Protein AF-0000000082826571 (afdb_homodimer)

Organism: NCBI:txid227866

pLDDT: mean 91.17, std 16.96, range [20.78, 98.94]

InterPro domains:
  IPR002921 Fungal lipase-type domain [PF01764] (71-201)
  IPR029058 Alpha/Beta hydrolase fold [G3DSA:3.40.50.1820] (12-259)
  IPR029058 Alpha/Beta hydrolase fold [SSF53474] (55-217)
  IPR051218 Secreted Mono/Diacylglycerol Lipase [PTHR45856] (54-243)

Nearest PDB structures (foldseek):
  6qpr-assembly1_A  TM=7.799E-01  e=5.519E-12  Rhizomucor miehei
  6qpp-assembly1_A  TM=7.640E-01  e=7.945E-12  Rhizomucor miehei
  1lgy-assembly3_C  TM=7.540E-01  e=1.082E-10  Rhizopus niveus
  3g7n-assembly1_A  TM=7.204E-01  e=4.135E-09  Penicillium expansum
  3g7n-assembly2_B  TM=6.870E-01  e=6.722E-09  Penicillium expansum

Sequence (578 aa):
MNSSNLYYMFNREDSILLSAMIYQSYQLFEKEPLVLPKGYSLRYTIRALAGVEEPESEVFGFIAESQDHIIVTFRGTRTFKDNESDQDLYQVPYPFVRHAGKTHRGFTCIYQSTRNELIGELTKLSATKRLLVAGHSLGGALAVLAAFDIAVNTRFKHPFVYTYGSPRVADPLFASQFNHTVKNSIRIYNVHDIIPTLPDQTYPPPFTKQGLFYQHVDKKVTLSFQLNSLPVRNHEIVCYFKNLSRQNPAFSKSLCDENPGFCPDTELCVPFMGICSDKASANHSSSQEMNSSNLYYMFNREDSILLSAMIYQSYQLFEKEPLVLPKGYSLRYTIRALAGVEEPESEVFGFIAESQDHIIVTFRGTRTFKDNESDQDLYQVPYPFVRHAGKTHRGFTCIYQSTRNELIGELTKLSATKRLLVAGHSLGGALAVLAAFDIAVNTRFKHPFVYTYGSPRVADPLFASQFNHTVKNSIRIYNVHDIIPTLPDQTYPPPFTKQGLFYQHVDKKVTLSFQLNSLPVRNHEIVCYFKNLSRQNPAFSKSLCDENPGFCPDTELCVPFMGICSDKASANHSSSQE

Solvent-accessible surface area (backbone atoms only — not comparable to full-atom values): 30224 Å² total; per-residue (Å²): 135,89,73,83,77,69,71,72,61,90,53,67,67,57,53,36,53,48,36,28,51,26,50,31,22,48,31,44,53,70,73,38,85,72,46,67,52,86,70,45,44,86,73,42,76,38,52,26,36,32,29,71,90,73,55,42,83,39,62,36,21,35,32,35,36,39,93,55,38,34,40,38,34,20,29,46,72,84,46,63,40,36,49,40,16,70,43,27,66,54,69,35,72,43,87,77,44,86,91,34,34,33,25,30,36,26,54,47,32,26,44,60,54,26,39,67,63,52,53,54,57,54,69,73,49,70,61,86,36,47,43,37,34,26,11,28,31,59,6,13,37,41,27,54,56,48,48,49,38,37,32,72,74,45,79,45,50,74,42,34,34,43,24,37,36,29,38,40,41,20,18,61,59,22,24,52,49,39,46,71,60,44,66,36,36,40,36,34,34,35,56,34,23,60,49,50,60,28,63,56,51,66,42,60,62,76,46,36,92,83,34,48,56,37,29,63,63,63,51,78,44,81,45,82,55,83,23,76,30,41,66,47,51,27,57,33,57,46,37,53,31,49,57,49,26,68,76,41,50,67,60,44,48,50,56,36,69,74,18,79,77,32,52,72,79,48,79,71,64,48,63,51,78,81,61,68,72,73,79,82,76,71,78,74,74,75,74,76,116,135,90,71,82,76,71,69,73,64,90,52,66,67,58,54,37,53,48,35,28,51,27,50,30,23,48,32,43,52,71,72,39,85,73,48,66,52,86,70,46,44,85,74,43,77,37,51,26,38,32,29,71,91,74,55,42,82,40,62,37,19,34,32,34,36,39,94,55,36,35,40,38,35,19,30,45,72,84,47,62,40,37,48,39,16,71,44,26,66,54,70,35,72,43,87,76,45,86,92,34,36,32,26,29,36,24,54,48,31,26,44,61,54,26,40,67,63,52,52,54,57,54,69,73,48,70,60,86,37,48,44,37,33,26,12,29,30,60,7,12,35,40,28,55,57,47,48,49,39,37,32,71,75,46,80,46,50,74,42,34,35,41,23,37,35,29,37,40,42,21,17,62,58,21,24,52,49,38,47,70,60,44,67,39,33,40,34,33,34,35,58,35,25,61,49,50,60,28,62,58,52,64,41,58,64,75,46,36,91,84,34,49,56,36,28,64,63,62,46,79,44,82,42,84,55,82,23,77,29,40,66,46,51,26,56,33,59,48,37,52,31,50,59,49,26,69,77,40,50,67,60,44,50,51,55,36,69,74,19,79,76,30,51,70,81,50,80,72,65,48,64,52,79,80,61,65,72,74,79,84,75,73,80,73,73,77,74,77,118

Structure (mmCIF, N/CA/C/O backbone):
data_AF-0000000082826571-model_v1
#
loop_
_entity.id
_entity.type
_entity.pdbx_description
1 polymer 'Lipase family protein'
#
loop_
_atom_site.group_PDB
_atom_site.id
_atom_site.type_symbol
_atom_site.label_atom_id
_atom_site.label_alt_id
_atom_site.label_comp_id
_atom_site.label_asym_id
_atom_site.label_entity_id
_atom_site.label_seq_id
_atom_site.pdbx_PDB_ins_code
_atom_site.Cartn_x
_atom_site.Cartn_y
_atom_site.Cartn_z
_atom_site.occupancy
_atom_site.B_iso_or_equiv
_atom_site.auth_seq_id
_atom_site.auth_comp_id
_atom_site.auth_asym_id
_atom_site.auth_atom_id
_atom_site.pdbx_PDB_model_num
ATOM 1 N N . MET A 1 1 ? 2.787 30.844 43.25 1 26.23 1 MET A N 1
ATOM 2 C CA . MET A 1 1 ? 2.582 31.266 41.875 1 26.23 1 MET A CA 1
ATOM 3 C C . MET A 1 1 ? 2.439 30.047 40.969 1 26.23 1 MET A C 1
ATOM 5 O O . MET A 1 1 ? 3.439 29.484 40.5 1 26.23 1 MET A O 1
ATOM 9 N N . ASN A 1 2 ? 1.681 29 41.188 1 32.91 2 ASN A N 1
ATOM 10 C CA . ASN A 1 2 ? 1.251 27.672 40.781 1 32.91 2 ASN A CA 1
ATOM 11 C C . ASN A 1 2 ? 0.746 27.688 39.312 1 32.91 2 ASN A C 1
ATOM 13 O O . ASN A 1 2 ? -0.444 27.891 39.094 1 32.91 2 ASN A O 1
ATOM 17 N N . SER A 1 3 ? 1.356 28.562 38.344 1 31.12 3 SER A N 1
ATOM 18 C CA . SER A 1 3 ? 1.054 29.172 37.062 1 31.12 3 SER A CA 1
ATOM 19 C C . SER A 1 3 ? 0.449 28.141 36.094 1 31.12 3 SER A C 1
ATOM 21 O O . SER A 1 3 ? 0.389 26.953 36.406 1 31.12 3 SER A O 1
ATOM 23 N N . SER A 1 4 ? 0.916 28.203 34.656 1 32.31 4 SER A N 1
ATOM 24 C CA . SER A 1 4 ? 0.534 27.984 33.25 1 32.31 4 SER A CA 1
ATOM 25 C C . SER A 1 4 ? 0.545 26.5 32.906 1 32.31 4 SER A C 1
ATOM 27 O O . SER A 1 4 ? 1.462 26.016 32.219 1 32.31 4 SER A O 1
ATOM 29 N N . ASN A 1 5 ? 0.487 25.594 33.625 1 35 5 ASN A N 1
ATOM 30 C CA . ASN A 1 5 ? 0.358 24.219 33.156 1 35 5 ASN A CA 1
ATOM 31 C C . ASN A 1 5 ? -0.608 24.125 31.969 1 35 5 ASN A C 1
ATOM 33 O O . ASN A 1 5 ? -1.813 23.953 32.156 1 35 5 ASN A O 1
ATOM 37 N N . LEU A 1 6 ? -0.647 25.062 31 1 36.34 6 LEU A N 1
ATOM 38 C CA . LEU A 1 6 ? -1.372 25.109 29.734 1 36.34 6 LEU A CA 1
ATOM 39 C C . LEU A 1 6 ? -1.498 23.719 29.125 1 36.34 6 LEU A C 1
ATOM 41 O O . LEU A 1 6 ? -0.535 23.188 28.562 1 36.34 6 LEU A O 1
ATOM 45 N N . TYR A 1 7 ? -1.893 22.703 29.734 1 40.78 7 TYR A N 1
ATOM 46 C CA . TYR A 1 7 ? -2.303 21.391 29.266 1 40.78 7 TYR A CA 1
ATOM 47 C C . TYR A 1 7 ? -2.801 21.469 27.828 1 40.78 7 TYR A C 1
ATOM 49 O O . TYR A 1 7 ? -3.779 22.156 27.531 1 40.78 7 TYR A O 1
ATOM 57 N N . TYR A 1 8 ? -1.928 21.797 26.828 1 50.41 8 TYR A N 1
ATOM 58 C CA . TYR A 1 8 ? -1.992 21.875 25.359 1 50.41 8 TYR A CA 1
ATOM 59 C C . TYR A 1 8 ? -3.033 20.906 24.812 1 50.41 8 TYR A C 1
ATOM 61 O O . TYR A 1 8 ? -2.834 19.688 24.844 1 50.41 8 TYR A O 1
ATOM 69 N N . MET A 1 9 ? -4.379 21.156 25.141 1 66.19 9 MET A N 1
ATOM 70 C CA . MET A 1 9 ? -5.645 20.422 25.188 1 66.19 9 MET A CA 1
ATOM 71 C C . MET A 1 9 ? -6.195 20.219 23.781 1 66.19 9 MET A C 1
ATOM 73 O O . MET A 1 9 ? -6.098 21.109 22.938 1 66.19 9 MET A O 1
ATOM 77 N N . PHE A 1 10 ? -6.488 19.078 23.391 1 83.94 10 PHE A N 1
ATOM 78 C CA . PHE A 1 10 ? -7.32 18.719 22.25 1 83.94 10 PHE A CA 1
ATOM 79 C C . PHE A 1 10 ? -8.508 19.656 22.109 1 83.94 10 PHE A C 1
ATOM 81 O O . PHE A 1 10 ? -9.273 19.844 23.062 1 83.94 10 PHE A O 1
ATOM 88 N N . ASN A 1 11 ? -8.461 20.484 21.047 1 94.31 11 ASN A N 1
ATOM 89 C CA . ASN A 1 11 ? -9.602 21.344 20.719 1 94.31 11 ASN A CA 1
ATOM 90 C C . ASN A 1 11 ? -10.523 20.672 19.703 1 94.31 11 ASN A C 1
ATOM 92 O O . ASN A 1 11 ? -10.164 20.516 18.531 1 94.31 11 ASN A O 1
ATOM 96 N N . ARG A 1 12 ? -11.742 20.328 20.125 1 95.25 12 ARG A N 1
ATOM 97 C CA . ARG A 1 12 ? -12.688 19.578 19.312 1 95.25 12 ARG A CA 1
ATOM 98 C C . ARG A 1 12 ? -13.109 20.359 18.078 1 95.25 12 ARG A C 1
ATOM 100 O O . ARG A 1 12 ? -13.242 19.797 17 1 95.25 12 ARG A O 1
ATOM 107 N N . GLU A 1 13 ? -13.312 21.594 18.297 1 97.44 13 GLU A N 1
ATOM 108 C CA . GLU A 1 13 ? -13.75 22.422 17.188 1 97.44 13 GLU A CA 1
ATOM 109 C C . GLU A 1 13 ? -12.664 22.531 16.109 1 97.44 13 GLU A C 1
ATOM 111 O O . GLU A 1 13 ? -12.953 22.438 14.914 1 97.44 13 GLU A O 1
ATOM 116 N N . ASP A 1 14 ? -11.391 22.672 16.547 1 97.81 14 ASP A N 1
ATOM 117 C CA . ASP A 1 14 ? -10.273 22.656 15.602 1 97.81 14 ASP A CA 1
ATOM 118 C C . ASP A 1 14 ? -10.219 21.344 14.828 1 97.81 14 ASP A C 1
ATOM 120 O O . ASP A 1 14 ? -9.992 21.344 13.617 1 97.81 14 ASP A O 1
ATOM 124 N N . SER A 1 15 ? -10.453 20.266 15.562 1 98.44 15 SER A N 1
ATOM 125 C CA . SER A 1 15 ? -10.336 18.953 14.938 1 98.44 15 SER A CA 1
ATOM 126 C C . SER A 1 15 ? -11.391 18.766 13.852 1 98.44 15 SER A C 1
ATOM 128 O O . SER A 1 15 ? -11.109 18.172 12.805 1 98.44 15 SER A O 1
ATOM 130 N N . ILE A 1 16 ? -12.578 19.25 14.078 1 98.69 16 ILE A N 1
ATOM 131 C CA . ILE A 1 16 ? -13.664 19.156 13.109 1 98.69 16 ILE A CA 1
ATOM 132 C C . ILE A 1 16 ? -13.375 20.062 11.914 1 98.69 16 ILE A C 1
ATOM 134 O O . ILE A 1 16 ? -13.453 19.625 10.766 1 98.69 16 ILE A O 1
ATOM 138 N N . LEU A 1 17 ? -12.984 21.297 12.188 1 98.75 17 LEU A N 1
ATOM 139 C CA . LEU A 1 17 ? -12.672 22.25 11.141 1 98.75 17 LEU A CA 1
ATOM 140 C C . LEU A 1 17 ? -11.562 21.734 10.234 1 98.75 17 LEU A C 1
ATOM 142 O O . LEU A 1 17 ? -11.68 21.781 9.008 1 98.75 17 LEU A O 1
ATOM 146 N N . LEU A 1 18 ? -10.516 21.203 10.82 1 98.88 18 LEU A N 1
ATOM 147 C CA . LEU A 1 18 ? -9.328 20.797 10.078 1 98.88 18 LEU A CA 1
ATOM 148 C C . LEU A 1 18 ? -9.594 19.531 9.266 1 98.88 18 LEU A C 1
ATOM 150 O O . LEU A 1 18 ? -9.047 19.359 8.18 1 98.88 18 LEU A O 1
ATOM 154 N N . SER A 1 19 ? -10.477 18.625 9.766 1 98.88 19 SER A N 1
ATOM 155 C CA . SER A 1 19 ? -10.836 17.469 8.961 1 98.88 19 SER A CA 1
ATOM 156 C C . SER A 1 19 ? -11.562 17.859 7.688 1 98.88 19 SER A C 1
ATOM 158 O O . SER A 1 19 ? -11.32 17.297 6.621 1 98.88 19 SER A O 1
ATOM 160 N N . ALA A 1 20 ? -12.398 18.859 7.805 1 98.94 20 ALA A N 1
ATOM 161 C CA . ALA A 1 20 ? -13.086 19.375 6.625 1 98.94 20 ALA A CA 1
ATOM 162 C C . ALA A 1 20 ? -12.125 20.125 5.707 1 98.94 20 ALA A C 1
ATOM 164 O O . ALA A 1 20 ? -12.242 20.047 4.48 1 98.94 20 ALA A O 1
ATOM 165 N N . MET A 1 21 ? -11.18 20.875 6.301 1 98.94 21 MET A N 1
ATOM 166 C CA . MET A 1 21 ? -10.164 21.562 5.512 1 98.94 21 MET A CA 1
ATOM 167 C C . MET A 1 21 ? -9.328 20.578 4.711 1 98.94 21 MET A C 1
ATOM 169 O O . MET A 1 21 ? -9.023 20.812 3.541 1 98.94 21 MET A O 1
ATOM 173 N N . ILE A 1 22 ? -8.984 19.438 5.312 1 98.94 22 ILE A N 1
ATOM 174 C CA . ILE A 1 22 ? -8.219 18.391 4.637 1 98.94 22 ILE A CA 1
ATOM 175 C C . ILE A 1 22 ? -9.055 17.797 3.504 1 98.94 22 ILE A C 1
ATOM 177 O O . ILE A 1 22 ? -8.531 17.531 2.418 1 98.94 22 ILE A O 1
ATOM 181 N N . TYR A 1 23 ? -10.344 17.609 3.771 1 98.81 23 TYR A N 1
ATOM 182 C CA . TYR A 1 23 ? -11.234 17.141 2.707 1 98.81 23 TYR A CA 1
ATOM 183 C C . TYR A 1 23 ? -11.148 18.062 1.493 1 98.81 23 TYR A C 1
ATOM 185 O O . TYR A 1 23 ? -11.086 17.594 0.354 1 98.81 23 TYR A O 1
ATOM 193 N N . GLN A 1 24 ? -11.094 19.328 1.727 1 98.88 24 GLN A N 1
ATOM 194 C CA . GLN A 1 24 ? -11.008 20.281 0.636 1 98.88 24 GLN A CA 1
ATOM 195 C C . GLN A 1 24 ? -9.672 20.172 -0.088 1 98.88 24 GLN A C 1
ATOM 197 O O . GLN A 1 24 ? -9.578 20.469 -1.284 1 98.88 24 GLN A O 1
ATOM 202 N N . SER A 1 25 ? -8.609 19.75 0.581 1 98.81 25 SER A N 1
ATOM 203 C CA . SER A 1 25 ? -7.344 19.469 -0.096 1 98.81 25 SER A CA 1
ATOM 204 C C . SER A 1 25 ? -7.488 18.344 -1.102 1 98.81 25 SER A C 1
ATOM 206 O O . SER A 1 25 ? -6.883 18.375 -2.176 1 98.81 25 SER A O 1
ATOM 208 N N . TYR A 1 26 ? -8.273 17.344 -0.708 1 98.31 26 TYR A N 1
ATOM 209 C CA . TYR A 1 26 ? -8.555 16.25 -1.636 1 98.31 26 TYR A CA 1
ATOM 210 C C . TYR A 1 26 ? -9.344 16.75 -2.84 1 98.31 26 TYR A C 1
ATOM 212 O O . TYR A 1 26 ? -9.078 16.344 -3.975 1 98.31 26 TYR A O 1
ATOM 220 N N . GLN A 1 27 ? -10.305 17.641 -2.557 1 98.31 27 GLN A N 1
ATOM 221 C CA . GLN A 1 27 ? -11.086 18.219 -3.646 1 98.31 27 GLN A CA 1
ATOM 222 C C . GLN A 1 27 ? -10.188 19 -4.605 1 98.31 27 GLN A C 1
ATOM 224 O O . GLN A 1 27 ? -10.336 18.891 -5.824 1 98.31 27 GLN A O 1
ATOM 229 N N . LEU A 1 28 ? -9.32 19.734 -4.035 1 98.31 28 LEU A N 1
ATOM 230 C CA . LEU A 1 28 ? -8.391 20.531 -4.836 1 98.31 28 LEU A CA 1
ATOM 231 C C . LEU A 1 28 ? -7.535 19.625 -5.719 1 98.31 28 LEU A C 1
ATOM 233 O O . LEU A 1 28 ? -7.32 19.922 -6.895 1 98.31 28 LEU A O 1
ATOM 237 N N . PHE A 1 29 ? -7.07 18.562 -5.211 1 98 29 PHE A N 1
ATOM 238 C CA . PHE A 1 29 ? -6.289 17.594 -5.973 1 98 29 PHE A CA 1
ATOM 239 C C . PHE A 1 29 ? -7.102 17.047 -7.133 1 98 29 PHE A C 1
ATOM 241 O O . PHE A 1 29 ? -6.57 16.828 -8.227 1 98 29 PHE A O 1
ATOM 248 N N . GLU A 1 30 ? -8.312 16.781 -6.867 1 96.56 30 GLU A N 1
ATOM 249 C CA . GLU A 1 30 ? -9.211 16.188 -7.867 1 96.56 30 GLU A CA 1
ATOM 250 C C . GLU A 1 30 ? -9.719 17.25 -8.836 1 96.56 30 GLU A C 1
ATOM 252 O O . GLU A 1 30 ? -10.648 17 -9.602 1 96.56 30 GLU A O 1
ATOM 257 N N . LYS A 1 31 ? -9.234 18.453 -8.766 1 95.94 31 LYS A N 1
ATOM 258 C CA . LYS A 1 31 ? -9.586 19.594 -9.617 1 95.94 31 LYS A CA 1
ATOM 259 C C . LYS A 1 31 ? -11.047 19.984 -9.438 1 95.94 31 LYS A C 1
ATOM 261 O O . LYS A 1 31 ? -11.695 20.422 -10.391 1 95.94 31 LYS A O 1
ATOM 266 N N . GLU A 1 32 ? -11.562 19.688 -8.258 1 96.12 32 GLU A N 1
ATOM 267 C CA . GLU A 1 32 ? -12.859 20.203 -7.855 1 96.12 32 GLU A CA 1
ATOM 268 C C . GLU A 1 32 ? -12.734 21.609 -7.273 1 96.12 32 GLU A C 1
ATOM 270 O O . GLU A 1 32 ? -11.656 22.016 -6.824 1 96.12 32 GLU A O 1
ATOM 275 N N . PRO A 1 33 ? -13.844 22.375 -7.293 1 96.69 33 PRO A N 1
ATOM 276 C CA . PRO A 1 33 ? -13.781 23.719 -6.707 1 96.69 33 PRO A CA 1
ATOM 277 C C . PRO A 1 33 ? -13.438 23.688 -5.219 1 96.69 33 PRO A C 1
ATOM 279 O O . PRO A 1 33 ? -14.008 22.906 -4.461 1 96.69 33 PRO A O 1
ATOM 282 N N . LEU A 1 34 ? -12.484 24.516 -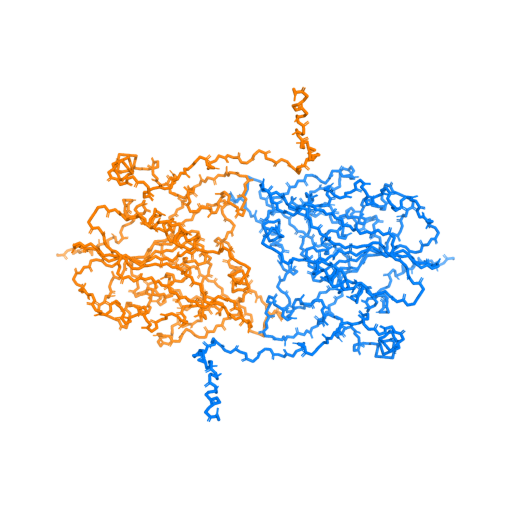4.859 1 98.31 34 LEU A N 1
ATOM 283 C CA . LEU A 1 34 ? -12.109 24.672 -3.459 1 98.31 34 LEU A CA 1
ATOM 284 C C . LEU A 1 34 ? -13.125 25.547 -2.719 1 98.31 34 LEU A C 1
ATOM 286 O O . LEU A 1 34 ? -13.414 26.656 -3.145 1 98.31 34 LEU A O 1
ATOM 290 N N . VAL A 1 35 ? -13.664 25.062 -1.606 1 98.75 35 VAL A N 1
ATOM 291 C CA . VAL A 1 35 ? -14.578 25.812 -0.758 1 98.75 35 VAL A CA 1
ATOM 292 C C . VAL A 1 35 ? -13.953 26.031 0.616 1 98.75 35 VAL A C 1
ATOM 294 O O . VAL A 1 35 ? -13.562 25.078 1.286 1 98.75 35 VAL A O 1
ATOM 297 N N . LEU A 1 36 ? -13.82 27.281 1.003 1 98.81 36 LEU A N 1
ATOM 298 C CA . LEU A 1 36 ? -13.305 27.625 2.322 1 98.81 36 LEU A CA 1
ATOM 299 C C . LEU A 1 36 ? -14.391 28.25 3.188 1 98.81 36 LEU A C 1
ATOM 301 O O . LEU A 1 36 ? -15.344 28.828 2.666 1 98.81 36 LEU A O 1
ATOM 305 N N . PRO A 1 37 ? -14.203 28.125 4.539 1 98.56 37 PRO A N 1
ATOM 306 C CA . PRO A 1 37 ? -15.188 28.781 5.398 1 98.56 37 PRO A CA 1
ATOM 307 C C . PRO A 1 37 ? -15.133 30.297 5.305 1 98.56 37 PRO A C 1
ATOM 309 O O . PRO A 1 37 ? -14.094 30.859 4.953 1 98.56 37 PRO A O 1
ATOM 312 N N . LYS A 1 38 ? -16.297 30.906 5.691 1 97.94 38 LYS A N 1
ATOM 313 C CA . LYS A 1 38 ? -16.328 32.344 5.766 1 97.94 38 LYS A CA 1
ATOM 314 C C . LYS A 1 38 ? -15.164 32.906 6.582 1 97.94 38 LYS A C 1
ATOM 316 O O . LYS A 1 38 ? -14.844 32.344 7.645 1 97.94 38 LYS A O 1
ATOM 321 N N . GLY A 1 39 ? -14.492 33.906 6.012 1 98.12 39 GLY A N 1
ATOM 322 C CA . GLY A 1 39 ? -13.383 34.531 6.711 1 98.12 39 GLY A CA 1
ATOM 323 C C . GLY A 1 39 ? -12.023 34 6.277 1 98.12 39 GLY A C 1
ATOM 324 O O . GLY A 1 39 ? -11 34.625 6.559 1 98.12 39 GLY A O 1
ATOM 325 N N . TYR A 1 40 ? -12.047 32.906 5.574 1 98.75 40 TYR A N 1
ATOM 326 C CA . TYR A 1 40 ? -10.781 32.344 5.098 1 98.75 40 TYR A CA 1
ATOM 327 C C . TYR A 1 40 ? -10.586 32.625 3.615 1 98.75 40 TYR A C 1
ATOM 329 O O . TYR A 1 40 ? -11.547 32.656 2.848 1 98.75 40 TYR A O 1
ATOM 337 N N . SER A 1 41 ? -9.312 32.781 3.211 1 98.56 41 SER A N 1
ATOM 338 C CA . SER A 1 41 ? -8.922 32.938 1.811 1 98.56 41 SER A CA 1
ATOM 339 C C . SER A 1 41 ? -7.734 32.031 1.475 1 98.56 41 SER A C 1
ATOM 341 O O . SER A 1 41 ? -6.898 31.766 2.336 1 98.56 41 SER A O 1
ATOM 343 N N . LEU A 1 42 ? -7.715 31.609 0.263 1 98.75 42 LEU A N 1
ATOM 344 C CA . LEU A 1 42 ? -6.582 30.812 -0.203 1 98.75 42 LEU A CA 1
ATOM 345 C C . LEU A 1 42 ? -5.336 31.672 -0.353 1 98.75 42 LEU A C 1
ATOM 347 O O . LEU A 1 42 ? -5.375 32.719 -1.009 1 98.75 42 LEU A O 1
ATOM 351 N N . ARG A 1 43 ? -4.266 31.203 0.243 1 98.56 43 ARG A N 1
ATOM 352 C CA . ARG A 1 43 ? -3.014 31.938 0.153 1 98.56 43 ARG A CA 1
ATOM 353 C C . ARG A 1 43 ? -2.039 31.25 -0.8 1 98.56 43 ARG A C 1
ATOM 355 O O . ARG A 1 43 ? -1.247 31.922 -1.47 1 98.56 43 ARG A O 1
ATOM 362 N N . TYR A 1 44 ? -2.115 29.922 -0.766 1 98.69 44 TYR A N 1
ATOM 363 C CA . TYR A 1 44 ? -1.104 29.188 -1.511 1 98.69 44 TYR A CA 1
ATOM 364 C C . TYR A 1 44 ? -1.542 27.75 -1.745 1 98.69 44 TYR A C 1
ATOM 366 O O . TYR A 1 44 ? -2.104 27.109 -0.851 1 98.69 44 TYR A O 1
ATOM 374 N N . THR A 1 45 ? -1.373 27.281 -3 1 98.81 45 THR A N 1
ATOM 375 C CA . THR A 1 45 ? -1.551 25.859 -3.314 1 98.81 45 THR A CA 1
ATOM 376 C C . THR A 1 45 ? -0.227 25.109 -3.199 1 98.81 45 THR A C 1
ATOM 378 O O . THR A 1 45 ? 0.762 25.5 -3.832 1 98.81 45 THR A O 1
ATOM 381 N N . ILE A 1 46 ? -0.213 24.094 -2.457 1 98.81 46 ILE A N 1
ATOM 382 C CA . ILE A 1 46 ? 1.011 23.359 -2.191 1 98.81 46 ILE A CA 1
ATOM 383 C C . ILE A 1 46 ? 1.188 22.266 -3.246 1 98.81 46 ILE A C 1
ATOM 385 O O . ILE A 1 46 ? 0.374 21.344 -3.34 1 98.81 46 ILE A O 1
ATOM 389 N N . ARG A 1 47 ? 2.232 22.391 -3.971 1 98.56 47 ARG A N 1
ATOM 390 C CA . ARG A 1 47 ? 2.621 21.359 -4.918 1 98.56 47 ARG A CA 1
ATOM 391 C C . ARG A 1 47 ? 3.912 20.672 -4.484 1 98.56 47 ARG A C 1
ATOM 393 O O . ARG A 1 47 ? 4.836 21.328 -3.994 1 98.56 47 ARG A O 1
ATOM 400 N N . ALA A 1 48 ? 3.947 19.359 -4.637 1 98.12 48 ALA A N 1
ATOM 401 C CA . ALA A 1 48 ? 5.113 18.562 -4.266 1 98.12 48 ALA A CA 1
ATOM 402 C C . ALA A 1 48 ? 5.305 17.391 -5.223 1 98.12 48 ALA A C 1
ATOM 404 O O . ALA A 1 48 ? 4.453 17.125 -6.074 1 98.12 48 ALA A O 1
ATOM 405 N N . LEU A 1 49 ? 6.461 16.734 -5.09 1 96.88 49 LEU A N 1
ATOM 406 C CA . LEU A 1 49 ? 6.781 15.594 -5.949 1 96.88 49 LEU A CA 1
ATOM 407 C C . LEU A 1 49 ? 6.48 14.281 -5.238 1 96.88 49 LEU A C 1
ATOM 409 O O . LEU A 1 49 ? 7.02 14.008 -4.16 1 96.88 49 LEU A O 1
ATOM 413 N N . ALA A 1 50 ? 5.629 13.492 -5.809 1 95.44 50 ALA A N 1
ATOM 414 C CA . ALA A 1 50 ? 5.336 12.148 -5.328 1 95.44 50 ALA A CA 1
ATOM 415 C C . ALA A 1 50 ? 6.016 11.094 -6.199 1 95.44 50 ALA A C 1
ATOM 417 O O . ALA A 1 50 ? 6.086 11.242 -7.422 1 95.44 50 ALA A O 1
ATOM 418 N N . GLY A 1 51 ? 6.465 10.031 -5.578 1 91.31 51 GLY A N 1
ATOM 419 C CA . GLY A 1 51 ? 7.168 8.977 -6.281 1 91.31 51 GLY A CA 1
ATOM 420 C C . GLY A 1 51 ? 8.617 8.828 -5.844 1 91.31 51 GLY A C 1
ATOM 421 O O . GLY A 1 51 ? 9.156 9.703 -5.164 1 91.31 51 GLY A O 1
ATOM 422 N N . VAL A 1 52 ? 9.227 7.762 -6.238 1 88.38 52 VAL A N 1
ATOM 423 C CA . VAL A 1 52 ? 10.57 7.473 -5.766 1 88.38 52 VAL A CA 1
ATOM 424 C C . VAL A 1 52 ? 11.57 7.652 -6.906 1 88.38 52 VAL A C 1
ATOM 426 O O . VAL A 1 52 ? 12.328 8.625 -6.934 1 88.38 52 VAL A O 1
ATOM 429 N N . GLU A 1 53 ? 11.43 6.879 -7.91 1 85.94 53 GLU A N 1
ATOM 430 C CA . GLU A 1 53 ? 12.422 6.918 -8.984 1 85.94 53 GLU A CA 1
ATOM 431 C C . GLU A 1 53 ? 12.031 7.926 -10.055 1 85.94 53 GLU A C 1
ATOM 433 O O . GLU A 1 53 ? 12.898 8.562 -10.664 1 85.94 53 GLU A O 1
ATOM 438 N N . GLU A 1 54 ? 10.789 8.023 -10.336 1 87.12 54 GLU A N 1
ATOM 439 C CA . GLU A 1 54 ? 10.242 8.977 -11.297 1 87.12 54 GLU A CA 1
ATOM 440 C C . GLU A 1 54 ? 9.156 9.844 -10.656 1 87.12 54 GLU A C 1
ATOM 442 O O . GLU A 1 54 ? 7.988 9.758 -11.023 1 87.12 54 GLU A O 1
ATOM 447 N N . PRO A 1 55 ? 9.617 10.766 -9.852 1 92 55 PRO A N 1
ATOM 448 C CA . PRO A 1 55 ? 8.641 11.57 -9.117 1 92 55 PRO A CA 1
ATOM 449 C C . PRO A 1 55 ? 7.832 12.492 -10.031 1 92 55 PRO A C 1
ATOM 451 O O . PRO A 1 55 ? 8.344 12.945 -11.062 1 92 55 PRO A O 1
ATOM 454 N N . GLU A 1 56 ? 6.605 12.789 -9.648 1 94.56 56 GLU A N 1
ATOM 455 C CA . GLU A 1 56 ? 5.688 13.664 -10.375 1 94.56 56 GLU A CA 1
ATOM 456 C C . GLU A 1 56 ? 5.102 14.734 -9.461 1 94.56 56 GLU A C 1
ATOM 458 O O . GLU A 1 56 ? 4.797 14.469 -8.297 1 94.56 56 GLU A O 1
ATOM 463 N N . SER A 1 57 ? 4.934 15.914 -10.07 1 97.25 57 SER A N 1
ATOM 464 C CA . SER A 1 57 ? 4.355 17.016 -9.305 1 97.25 57 SER A CA 1
ATOM 465 C C . SER A 1 57 ? 2.85 16.844 -9.141 1 97.25 57 SER A C 1
ATOM 467 O O . SER A 1 57 ? 2.135 16.609 -10.125 1 97.25 57 SER A O 1
ATOM 469 N N . GLU A 1 58 ? 2.43 16.953 -7.898 1 97.88 58 GLU A N 1
ATOM 470 C CA . GLU A 1 58 ? 1.006 16.891 -7.586 1 97.88 58 GLU A CA 1
ATOM 471 C C . GLU A 1 58 ? 0.611 17.938 -6.559 1 97.88 58 GLU A C 1
ATOM 473 O O . GLU A 1 58 ? 1.457 18.438 -5.812 1 97.88 58 GLU A O 1
ATOM 478 N N . VAL A 1 59 ? -0.67 18.297 -6.602 1 98.69 59 VAL A N 1
ATOM 479 C CA . VAL A 1 59 ? -1.211 19.156 -5.559 1 98.69 59 VAL A CA 1
ATOM 480 C C . VAL A 1 59 ? -1.379 18.375 -4.266 1 98.69 59 VAL A C 1
ATOM 482 O O . VAL A 1 59 ? -2.039 17.328 -4.25 1 98.69 59 VAL A O 1
ATOM 485 N N . PHE A 1 60 ? -0.815 18.875 -3.182 1 98.75 60 PHE A N 1
ATOM 486 C CA . PHE A 1 60 ? -0.834 18.141 -1.926 1 98.75 60 PHE A CA 1
ATOM 487 C C . PHE A 1 60 ? -1.674 18.859 -0.881 1 98.75 60 PHE A C 1
ATOM 489 O O . PHE A 1 60 ? -1.957 18.312 0.186 1 98.75 60 PHE A O 1
ATOM 496 N N . GLY A 1 61 ? -2.006 20.094 -1.103 1 98.81 61 GLY A N 1
ATOM 497 C CA . GLY A 1 61 ? -2.785 20.859 -0.144 1 98.81 61 GLY A CA 1
ATOM 498 C C . GLY A 1 61 ? -2.738 22.359 -0.395 1 98.81 61 GLY A C 1
ATOM 499 O O . GLY A 1 61 ? -2.613 22.797 -1.54 1 98.81 61 GLY A O 1
ATOM 500 N N . PHE A 1 62 ? -2.986 23.172 0.715 1 98.94 62 PHE A N 1
ATOM 501 C CA . PHE A 1 62 ? -3.016 24.609 0.555 1 98.94 62 PHE A CA 1
ATOM 502 C C . PHE A 1 62 ? -2.76 25.312 1.886 1 98.94 62 PHE A C 1
ATOM 504 O O . PHE A 1 62 ? -2.744 24.672 2.938 1 98.94 62 PHE A O 1
ATOM 511 N N . ILE A 1 63 ? -2.445 26.547 1.803 1 98.94 63 ILE A N 1
ATOM 512 C CA . ILE A 1 63 ? -2.443 27.469 2.928 1 98.94 63 ILE A CA 1
ATOM 513 C C . ILE A 1 63 ? -3.658 28.391 2.838 1 98.94 63 ILE A C 1
ATOM 515 O O . ILE A 1 63 ? -3.887 29.031 1.808 1 98.94 63 ILE A O 1
ATOM 519 N N . ALA A 1 64 ? -4.414 28.406 3.891 1 98.94 64 ALA A N 1
ATOM 520 C CA . ALA A 1 64 ? -5.531 29.344 4.016 1 98.94 64 ALA A CA 1
ATOM 521 C C . ALA A 1 64 ? -5.312 30.297 5.18 1 98.94 64 ALA A C 1
ATOM 523 O O . ALA A 1 64 ? -4.645 29.969 6.16 1 98.94 64 ALA A O 1
ATOM 524 N N . GLU A 1 65 ? -5.902 31.438 5.039 1 98.81 65 GLU A N 1
ATOM 525 C CA . GLU A 1 65 ? -5.688 32.469 6.051 1 98.81 65 GLU A CA 1
ATOM 526 C C . GLU A 1 65 ? -6.996 33.156 6.43 1 98.81 65 GLU A C 1
ATOM 528 O O . GLU A 1 65 ? -7.832 33.438 5.562 1 98.81 65 GLU A O 1
ATOM 533 N N . SER A 1 66 ? -7.211 33.312 7.688 1 98.56 66 SER A N 1
ATOM 534 C CA . SER A 1 66 ? -8.25 34.188 8.242 1 98.56 66 SER A CA 1
ATOM 535 C C . SER A 1 66 ? -7.652 35.312 9.07 1 98.56 66 SER A C 1
ATOM 537 O O . SER A 1 66 ? -6.441 35.531 9.047 1 98.56 66 SER A O 1
ATOM 539 N N . GLN A 1 67 ? -8.5 36.062 9.727 1 98 67 GLN A N 1
ATOM 540 C CA . GLN A 1 67 ? -8.039 37.188 10.555 1 98 67 GLN A CA 1
ATOM 541 C C . GLN A 1 67 ? -7.121 36.688 11.664 1 98 67 GLN A C 1
ATOM 543 O O . GLN A 1 67 ? -6.129 37.344 11.992 1 98 67 GLN A O 1
ATOM 548 N N . ASP A 1 68 ? -7.391 35.469 12.086 1 97.5 68 ASP A N 1
ATOM 549 C CA . ASP A 1 68 ? -6.699 35.094 13.312 1 97.5 68 ASP A CA 1
ATOM 550 C C . ASP A 1 68 ? -5.918 33.781 13.109 1 97.5 68 ASP A C 1
ATOM 552 O O . ASP A 1 68 ? -5.129 33.406 13.977 1 97.5 68 ASP A O 1
ATOM 556 N N . HIS A 1 69 ? -6.18 33.188 11.938 1 98.06 69 HIS A N 1
ATOM 557 C CA . HIS A 1 69 ? -5.605 31.844 11.773 1 98.06 69 HIS A CA 1
ATOM 558 C C . HIS A 1 69 ? -4.898 31.719 10.422 1 98.06 69 HIS A C 1
ATOM 560 O O . HIS A 1 69 ? -5.281 32.375 9.453 1 98.06 69 HIS A O 1
ATOM 566 N N . ILE A 1 70 ? -3.846 30.938 10.438 1 98.88 70 ILE A N 1
ATOM 567 C CA . ILE A 1 70 ? -3.242 30.359 9.242 1 98.88 70 ILE A CA 1
ATOM 568 C C . ILE A 1 70 ? -3.357 28.844 9.297 1 98.88 70 ILE A C 1
ATOM 570 O O . ILE A 1 70 ? -3.053 28.219 10.328 1 98.88 70 ILE A O 1
ATOM 574 N N . ILE A 1 71 ? -3.877 28.219 8.203 1 98.94 71 ILE A N 1
ATOM 575 C CA . ILE A 1 71 ? -4.062 26.781 8.18 1 98.94 71 ILE A CA 1
ATOM 576 C C . ILE A 1 71 ? -3.289 26.172 7.004 1 98.94 71 ILE A C 1
ATOM 578 O O . ILE A 1 71 ? -3.445 26.609 5.863 1 98.94 71 ILE A O 1
ATOM 582 N N . VAL A 1 72 ? -2.434 25.25 7.281 1 98.94 72 VAL A N 1
ATOM 583 C CA . VAL A 1 72 ? -1.734 24.438 6.285 1 98.94 72 VAL A CA 1
ATOM 584 C C . VAL A 1 72 ? -2.303 23.031 6.277 1 98.94 72 VAL A C 1
ATOM 586 O O . VAL A 1 72 ? -2.369 22.375 7.32 1 98.94 72 VAL A O 1
ATOM 589 N N . THR A 1 73 ? -2.721 22.547 5.125 1 98.94 73 THR A N 1
ATOM 590 C CA . THR A 1 73 ? -3.289 21.203 5.051 1 98.94 73 THR A CA 1
ATOM 591 C C . THR A 1 73 ? -2.523 20.344 4.051 1 98.94 73 THR A C 1
ATOM 593 O O . THR A 1 73 ? -2.002 20.859 3.057 1 98.94 73 THR A O 1
ATOM 596 N N . PHE A 1 74 ? -2.455 19.031 4.34 1 98.94 74 PHE A N 1
ATOM 597 C CA . PHE A 1 74 ? -1.858 18.047 3.443 1 98.94 74 PHE A CA 1
ATOM 598 C C . PHE A 1 74 ? -2.803 16.859 3.225 1 98.94 74 PHE A C 1
ATOM 600 O O . PHE A 1 74 ? -3.256 16.234 4.188 1 98.94 74 PHE A O 1
ATOM 607 N N . ARG A 1 75 ? -3.061 16.562 1.966 1 98.81 75 ARG A N 1
ATOM 608 C CA . ARG A 1 75 ? -3.875 15.398 1.625 1 98.81 75 ARG A CA 1
ATOM 609 C C . ARG A 1 75 ? -3.049 14.125 1.665 1 98.81 75 ARG A C 1
ATOM 611 O O . ARG A 1 75 ? -1.818 14.172 1.722 1 98.81 75 ARG A O 1
ATOM 618 N N . GLY A 1 76 ? -3.783 13.008 1.72 1 97.69 76 GLY A N 1
ATOM 619 C CA . GLY A 1 76 ? -3.152 11.695 1.761 1 97.69 76 GLY A CA 1
ATOM 620 C C . GLY A 1 76 ? -3.018 11.055 0.392 1 97.69 76 GLY A C 1
ATOM 621 O O . GLY A 1 76 ? -3.045 11.75 -0.628 1 97.69 76 GLY A O 1
ATOM 622 N N . THR A 1 77 ? -2.832 9.758 0.378 1 95.62 77 THR A N 1
ATOM 623 C CA . THR A 1 77 ? -2.52 8.961 -0.801 1 95.62 77 THR A CA 1
ATOM 624 C C . THR A 1 77 ? -3.723 8.883 -1.736 1 95.62 77 THR A C 1
ATOM 626 O O . THR A 1 77 ? -4.824 8.523 -1.312 1 95.62 77 THR A O 1
ATOM 629 N N . ARG A 1 78 ? -3.512 9.266 -2.992 1 92.94 78 ARG A N 1
ATOM 630 C CA . ARG A 1 78 ? -4.57 9.156 -3.99 1 92.94 78 ARG A CA 1
ATOM 631 C C . ARG A 1 78 ? -4.043 8.539 -5.281 1 92.94 78 ARG A C 1
ATOM 633 O O . ARG A 1 78 ? -4.82 8.102 -6.129 1 92.94 78 ARG A O 1
ATOM 640 N N . THR A 1 79 ? -2.746 8.516 -5.445 1 91.81 79 THR A N 1
ATOM 641 C CA . THR A 1 79 ? -2.158 8.031 -6.691 1 91.81 79 THR A CA 1
ATOM 642 C C . THR A 1 79 ? -1.185 6.891 -6.426 1 91.81 79 THR A C 1
ATOM 644 O O . THR A 1 79 ? -0.787 6.66 -5.281 1 91.81 79 THR A O 1
ATOM 647 N N . PHE A 1 80 ? -0.814 6.23 -7.484 1 85.38 80 PHE A N 1
ATOM 648 C CA . PHE A 1 80 ? 0.19 5.18 -7.375 1 85.38 80 PHE A CA 1
ATOM 649 C C . PHE A 1 80 ? 1.542 5.758 -6.98 1 85.38 80 PHE A C 1
ATOM 651 O O . PHE A 1 80 ? 2.303 5.129 -6.246 1 85.38 80 PHE A O 1
ATOM 658 N N . LYS A 1 81 ? 1.854 6.953 -7.484 1 90.5 81 LYS A N 1
ATOM 659 C CA . LYS A 1 81 ? 3.098 7.617 -7.109 1 90.5 81 LYS A CA 1
ATOM 660 C C . LYS A 1 81 ? 3.137 7.91 -5.613 1 90.5 81 LYS A C 1
ATOM 662 O O . LYS A 1 81 ? 4.176 7.742 -4.969 1 90.5 81 LYS A O 1
ATOM 667 N N . ASP A 1 82 ? 1.964 8.328 -5.074 1 94.25 82 ASP A N 1
ATOM 668 C CA . ASP A 1 82 ? 1.857 8.461 -3.627 1 94.25 82 ASP A CA 1
ATOM 669 C C . ASP A 1 82 ? 2.23 7.156 -2.926 1 94.25 82 ASP A C 1
ATOM 671 O O . ASP A 1 82 ? 2.986 7.164 -1.952 1 94.25 82 ASP A O 1
ATOM 675 N N . ASN A 1 83 ? 1.667 6.141 -3.42 1 90.31 83 ASN A N 1
ATOM 676 C CA . ASN A 1 83 ? 1.87 4.828 -2.824 1 90.31 83 ASN A CA 1
ATOM 677 C C . ASN A 1 83 ? 3.334 4.402 -2.885 1 90.31 83 ASN A C 1
ATOM 679 O O . ASN A 1 83 ? 3.834 3.746 -1.969 1 90.31 83 ASN A O 1
ATOM 683 N N . GLU A 1 84 ? 3.986 4.676 -3.988 1 88.62 84 GLU A N 1
ATOM 684 C CA . GLU A 1 84 ? 5.418 4.395 -4.078 1 88.62 84 GLU A CA 1
ATOM 685 C C . GLU A 1 84 ? 6.188 5.086 -2.953 1 88.62 84 GLU A C 1
ATOM 687 O O . GLU A 1 84 ? 7.059 4.477 -2.33 1 88.62 84 GLU A O 1
ATOM 692 N N . SER A 1 85 ? 5.844 6.316 -2.758 1 93.56 85 SER A N 1
ATOM 693 C CA . SER A 1 85 ? 6.477 7.059 -1.672 1 93.56 85 SER A CA 1
ATOM 694 C C . SER A 1 85 ? 6.164 6.434 -0.317 1 93.56 85 SER A C 1
ATOM 696 O O . SER A 1 85 ? 7.039 6.328 0.543 1 93.56 85 SER A O 1
ATOM 698 N N . ASP A 1 86 ? 4.91 6.039 -0.148 1 93.75 86 ASP A N 1
ATOM 699 C CA . ASP A 1 86 ? 4.48 5.402 1.094 1 93.75 86 ASP A CA 1
ATOM 700 C C . ASP A 1 86 ? 5.32 4.16 1.39 1 93.75 86 ASP A C 1
ATOM 702 O O . ASP A 1 86 ? 5.566 3.836 2.553 1 93.75 86 ASP A O 1
ATOM 706 N N . GLN A 1 87 ? 5.781 3.547 0.366 1 89.81 87 GLN A N 1
ATOM 707 C CA . GLN A 1 87 ? 6.453 2.262 0.534 1 89.81 87 GLN A CA 1
ATOM 708 C C . GLN A 1 87 ? 7.965 2.441 0.639 1 89.81 87 GLN A C 1
ATOM 710 O O . GLN A 1 87 ? 8.695 1.475 0.864 1 89.81 87 GLN A O 1
ATOM 715 N N . ASP A 1 88 ? 8.453 3.621 0.442 1 91.75 88 ASP A N 1
ATOM 716 C CA . ASP A 1 88 ? 9.883 3.887 0.579 1 91.75 88 ASP A CA 1
ATOM 717 C C . ASP A 1 88 ? 10.273 4.059 2.047 1 91.75 88 ASP A C 1
ATOM 719 O O . ASP A 1 88 ? 10.672 5.145 2.465 1 91.75 88 ASP A O 1
ATOM 723 N N . LEU A 1 89 ? 10.352 3.029 2.746 1 92.25 89 LEU A N 1
ATOM 724 C CA . LEU A 1 89 ? 10.422 3.006 4.203 1 92.25 89 LEU A CA 1
ATOM 725 C C . LEU A 1 89 ? 11.836 3.305 4.688 1 92.25 89 LEU A C 1
ATOM 727 O O . LEU A 1 89 ? 12.07 3.445 5.891 1 92.25 89 LEU A O 1
ATOM 731 N N . TYR A 1 90 ? 12.781 3.41 3.787 1 91.56 90 TYR A N 1
ATOM 732 C CA . TYR A 1 90 ? 14.125 3.734 4.258 1 91.56 90 TYR A CA 1
ATOM 733 C C . TYR A 1 90 ? 14.117 5 5.105 1 91.56 90 TYR A C 1
ATOM 735 O O . TYR A 1 90 ? 13.211 5.836 4.977 1 91.56 90 TYR A O 1
ATOM 743 N N . GLN A 1 91 ? 15.047 5.004 5.953 1 94.31 91 GLN A N 1
ATOM 744 C CA . GLN A 1 91 ? 15.172 6.188 6.801 1 94.31 91 GLN A CA 1
ATOM 745 C C . GLN A 1 91 ? 16.359 7.043 6.379 1 94.31 91 GLN A C 1
ATOM 747 O O . GLN A 1 91 ? 17.422 6.516 6.02 1 94.31 91 GLN A O 1
ATOM 752 N N . VAL A 1 92 ? 16.156 8.328 6.418 1 94.62 92 VAL A N 1
ATOM 753 C CA . VAL A 1 92 ? 17.219 9.297 6.137 1 94.62 92 VAL A CA 1
ATOM 754 C C . VAL A 1 92 ? 17.297 10.312 7.273 1 94.62 92 VAL A C 1
ATOM 756 O O . VAL A 1 92 ? 16.297 10.586 7.945 1 94.62 92 VAL A O 1
ATOM 759 N N . PRO A 1 93 ? 18.531 10.805 7.496 1 96.5 93 PRO A N 1
ATOM 760 C CA . PRO A 1 93 ? 18.562 11.914 8.453 1 96.5 93 PRO A CA 1
ATOM 761 C C . PRO A 1 93 ? 17.641 13.062 8.062 1 96.5 93 PRO A C 1
ATOM 763 O O . PRO A 1 93 ? 17.594 13.445 6.891 1 96.5 93 PRO A O 1
ATOM 766 N N . TYR A 1 94 ? 16.859 13.539 9.023 1 98.06 94 TYR A N 1
ATOM 767 C CA . TYR A 1 94 ? 16.016 14.688 8.734 1 98.06 94 TYR A CA 1
ATOM 768 C C . TYR A 1 94 ? 16.844 15.922 8.422 1 98.06 94 TYR A C 1
ATOM 770 O O . TYR A 1 94 ? 17.594 16.406 9.266 1 98.06 94 TYR A O 1
ATOM 778 N N . PRO A 1 95 ? 16.656 16.469 7.281 1 96.94 95 PRO A N 1
ATOM 779 C CA . PRO A 1 95 ? 17.672 17.438 6.832 1 96.94 95 PRO A CA 1
ATOM 780 C C . PRO A 1 95 ? 17.391 18.859 7.312 1 96.94 95 PRO A C 1
ATOM 782 O O . PRO A 1 95 ? 18.219 19.75 7.141 1 96.94 95 PRO A O 1
ATOM 785 N N . PHE A 1 96 ? 16.344 19.141 8 1 98.12 96 PHE A N 1
ATOM 786 C CA . PHE A 1 96 ? 15.938 20.531 8.172 1 98.12 96 PHE A CA 1
ATOM 787 C C . PHE A 1 96 ? 16.094 20.969 9.617 1 98.12 96 PHE A C 1
ATOM 789 O O . PHE A 1 96 ? 15.977 22.141 9.938 1 98.12 96 PHE A O 1
ATOM 796 N N . VAL A 1 97 ? 16.297 20.062 10.492 1 98.38 97 VAL A N 1
ATOM 797 C CA . VAL A 1 97 ? 16.609 20.344 11.891 1 98.38 97 VAL A CA 1
ATOM 798 C C . VAL A 1 97 ? 17.844 19.547 12.312 1 98.38 97 VAL A C 1
ATOM 800 O O . VAL A 1 97 ? 17.891 18.328 12.148 1 98.38 97 VAL A O 1
ATOM 803 N N . ARG A 1 98 ? 18.797 20.141 12.867 1 97.12 98 ARG A N 1
ATOM 804 C CA . ARG A 1 98 ? 20.062 19.516 13.227 1 97.12 98 ARG A CA 1
ATOM 805 C C . ARG A 1 98 ? 19.859 18.438 14.273 1 97.12 98 ARG A C 1
ATOM 807 O O . ARG A 1 98 ? 19.172 18.656 15.273 1 97.12 98 ARG A O 1
ATOM 814 N N . HIS A 1 99 ? 20.438 17.266 14.062 1 96.56 99 HIS A N 1
ATOM 815 C CA . HIS A 1 99 ? 20.469 16.141 14.984 1 96.56 99 HIS A CA 1
ATOM 816 C C . HIS A 1 99 ? 19.062 15.727 15.398 1 96.56 99 HIS A C 1
ATOM 818 O O . HIS A 1 99 ? 18.828 15.375 16.562 1 96.56 99 HIS A O 1
ATOM 824 N N . ALA A 1 100 ? 18.156 15.844 14.492 1 97.94 100 ALA A N 1
ATOM 825 C CA . ALA A 1 100 ? 16.75 15.625 14.828 1 97.94 100 ALA A CA 1
ATOM 826 C C . ALA A 1 100 ? 16.391 14.148 14.75 1 97.94 100 ALA A C 1
ATOM 828 O O . ALA A 1 100 ? 15.352 13.734 15.258 1 97.94 100 ALA A O 1
ATOM 829 N N . GLY A 1 101 ? 17.266 13.328 14.203 1 98.31 101 GLY A N 1
ATOM 830 C CA . GLY A 1 101 ? 16.938 11.922 13.984 1 98.31 101 GLY A CA 1
ATOM 831 C C . GLY A 1 101 ? 16.641 11.594 12.539 1 98.31 101 GLY A C 1
ATOM 832 O O . GLY A 1 101 ? 17.062 12.32 11.633 1 98.31 101 GLY A O 1
ATOM 833 N N . LYS A 1 102 ? 16.078 10.406 12.328 1 98.06 102 LYS A N 1
ATOM 834 C CA . LYS A 1 102 ? 15.812 9.93 10.977 1 98.06 102 LYS A CA 1
ATOM 835 C C . LYS A 1 102 ? 14.312 9.883 10.688 1 98.06 102 LYS A C 1
ATOM 837 O O . LYS A 1 102 ? 13.508 9.688 11.602 1 98.06 102 LYS A O 1
ATOM 842 N N . THR A 1 103 ? 14 10.102 9.438 1 98.12 103 THR A N 1
ATOM 843 C CA . THR A 1 103 ? 12.609 10.109 9.008 1 98.12 103 THR A CA 1
ATOM 844 C C . THR A 1 103 ? 12.414 9.219 7.785 1 98.12 103 THR A C 1
ATOM 846 O O . THR A 1 103 ? 13.383 8.883 7.098 1 98.12 103 THR A O 1
ATOM 849 N N . HIS A 1 104 ? 11.219 8.797 7.609 1 96.94 104 HIS A N 1
ATOM 850 C CA . HIS A 1 104 ? 10.797 8.031 6.441 1 96.94 104 HIS A CA 1
ATOM 851 C C . HIS A 1 104 ? 11.219 8.727 5.148 1 96.94 104 HIS A C 1
ATOM 853 O O . HIS A 1 104 ? 10.797 9.852 4.879 1 96.94 104 HIS A O 1
ATOM 859 N N . ARG A 1 105 ? 12 8.031 4.281 1 95.06 105 ARG A N 1
ATOM 860 C CA . ARG A 1 105 ? 12.594 8.656 3.111 1 95.06 105 ARG A CA 1
ATOM 861 C C . ARG A 1 105 ? 11.523 9.133 2.135 1 95.06 105 ARG A C 1
ATOM 863 O O . ARG A 1 105 ? 11.617 10.234 1.589 1 95.06 105 ARG A O 1
ATOM 870 N N . GLY A 1 106 ? 10.547 8.297 1.918 1 95.81 106 GLY A N 1
ATOM 871 C CA . GLY A 1 106 ? 9.477 8.672 1.004 1 95.81 106 GLY A CA 1
ATOM 872 C C . GLY A 1 106 ? 8.773 9.953 1.407 1 95.81 106 GLY A C 1
ATOM 873 O O . GLY A 1 106 ? 8.594 10.859 0.584 1 95.81 106 GLY A O 1
ATOM 874 N N . PHE A 1 107 ? 8.398 10.078 2.668 1 98.06 107 PHE A N 1
ATOM 875 C CA . PHE A 1 107 ? 7.727 11.273 3.172 1 98.06 107 PHE A CA 1
ATOM 876 C C . PHE A 1 107 ? 8.664 12.469 3.146 1 98.06 107 PHE A C 1
ATOM 878 O O . PHE A 1 107 ? 8.258 13.578 2.779 1 98.06 107 PHE A O 1
ATOM 885 N N . THR A 1 108 ? 9.852 12.195 3.527 1 97.81 108 THR A N 1
ATOM 886 C CA . THR A 1 108 ? 10.836 13.273 3.596 1 97.81 108 THR A CA 1
ATOM 887 C C . THR A 1 108 ? 11.086 13.859 2.211 1 97.81 108 THR A C 1
ATOM 889 O O . THR A 1 108 ? 11.203 15.078 2.059 1 97.81 108 THR A O 1
ATOM 892 N N . CYS A 1 109 ? 11.164 13 1.23 1 96.62 109 CYS A N 1
ATOM 893 C CA . CYS A 1 109 ? 11.414 13.469 -0.128 1 96.62 109 CYS A CA 1
ATOM 894 C C . CYS A 1 109 ? 10.25 14.305 -0.646 1 96.62 109 CYS A C 1
ATOM 896 O O . CYS A 1 109 ? 10.453 15.297 -1.348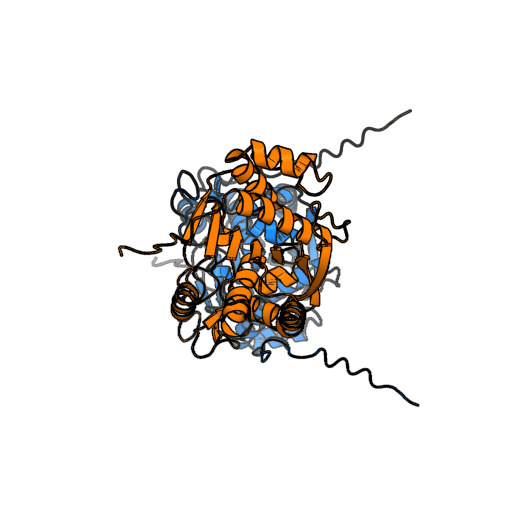 1 96.62 109 CYS A O 1
ATOM 898 N N . ILE A 1 110 ? 9.062 13.906 -0.322 1 98 110 ILE A N 1
ATOM 899 C CA . ILE A 1 110 ? 7.906 14.719 -0.704 1 98 110 ILE A CA 1
ATOM 900 C C . ILE A 1 110 ? 7.992 16.078 -0.034 1 98 110 ILE A C 1
ATOM 902 O O . ILE A 1 110 ? 7.895 17.109 -0.702 1 98 110 ILE A O 1
ATOM 906 N N . TYR A 1 111 ? 8.211 16.156 1.261 1 98.56 111 TYR A N 1
ATOM 907 C CA . TYR A 1 111 ? 8.281 17.422 1.98 1 98.56 111 TYR A CA 1
ATOM 908 C C . TYR A 1 111 ? 9.406 18.297 1.443 1 98.56 111 TYR A C 1
ATOM 910 O O . TYR A 1 111 ? 9.227 19.484 1.215 1 98.56 111 TYR A O 1
ATOM 918 N N . GLN A 1 112 ? 10.492 17.656 1.245 1 97.81 112 GLN A N 1
ATOM 919 C CA . GLN A 1 112 ? 11.656 18.391 0.755 1 97.81 112 GLN A CA 1
ATOM 920 C C . GLN A 1 112 ? 11.352 19.078 -0.573 1 97.81 112 GLN A C 1
ATOM 922 O O . GLN A 1 112 ? 11.812 20.188 -0.819 1 97.81 112 GLN A O 1
ATOM 927 N N . SER A 1 113 ? 10.594 18.422 -1.356 1 97.44 113 SER A N 1
ATOM 928 C CA . SER A 1 113 ? 10.328 18.938 -2.695 1 97.44 113 SER A CA 1
ATOM 929 C C . SER A 1 113 ? 9.461 20.188 -2.645 1 97.44 113 SER A C 1
ATOM 931 O O . SER A 1 113 ? 9.391 20.938 -3.619 1 97.44 113 SER A O 1
ATOM 933 N N . THR A 1 114 ? 8.797 20.469 -1.583 1 97.88 114 THR A N 1
ATOM 934 C CA . THR A 1 114 ? 7.91 21.625 -1.505 1 97.88 114 THR A CA 1
ATOM 935 C C . THR A 1 114 ? 8.383 22.594 -0.425 1 97.88 114 THR A C 1
ATOM 937 O O . THR A 1 114 ? 7.871 23.719 -0.321 1 97.88 114 THR A O 1
ATOM 940 N N . ARG A 1 115 ? 9.344 22.297 0.309 1 98.38 115 ARG A N 1
ATOM 941 C CA . ARG A 1 115 ? 9.719 22.969 1.552 1 98.38 115 ARG A CA 1
ATOM 942 C C . ARG A 1 115 ? 10.031 24.438 1.312 1 98.38 115 ARG A C 1
ATOM 944 O O . ARG A 1 115 ? 9.523 25.312 2.027 1 98.38 115 ARG A O 1
ATOM 951 N N . ASN A 1 116 ? 10.875 24.688 0.329 1 97.88 116 ASN A N 1
ATOM 952 C CA . ASN A 1 116 ? 11.328 26.062 0.126 1 97.88 116 ASN A CA 1
ATOM 953 C C . ASN A 1 116 ? 10.156 27 -0.18 1 97.88 116 ASN A C 1
ATOM 955 O O . ASN A 1 116 ? 10.047 28.078 0.404 1 97.88 116 ASN A O 1
ATOM 959 N N . GLU A 1 117 ? 9.312 26.547 -1.022 1 98.19 117 GLU A N 1
ATOM 960 C CA . GLU A 1 117 ? 8.156 27.375 -1.381 1 98.19 117 GLU A CA 1
ATOM 961 C C . GLU A 1 117 ? 7.188 27.5 -0.213 1 98.19 117 GLU A C 1
ATOM 963 O O . GLU A 1 117 ? 6.645 28.578 0.037 1 98.19 117 GLU A O 1
ATOM 968 N N . LEU A 1 118 ? 7.004 26.453 0.49 1 98.62 118 LEU A N 1
ATOM 969 C CA . LEU A 1 118 ? 6.086 26.438 1.621 1 98.62 118 LEU A CA 1
ATOM 970 C C . LEU A 1 118 ? 6.559 27.391 2.719 1 98.62 118 LEU A C 1
ATOM 972 O O . LEU A 1 118 ? 5.793 28.234 3.182 1 98.62 118 LEU A O 1
ATOM 976 N N . ILE A 1 119 ? 7.797 27.25 3.084 1 98.56 119 ILE A N 1
ATOM 977 C CA . ILE A 1 119 ? 8.375 28.078 4.133 1 98.56 119 ILE A CA 1
ATOM 978 C C . ILE A 1 119 ? 8.414 29.531 3.668 1 98.56 119 ILE A C 1
ATOM 980 O O . ILE A 1 119 ? 8.141 30.453 4.449 1 98.56 119 ILE A O 1
ATOM 984 N N . GLY A 1 120 ? 8.734 29.688 2.391 1 98.44 120 GLY A N 1
ATOM 985 C CA . GLY A 1 120 ? 8.727 31.031 1.837 1 98.44 120 GLY A CA 1
ATOM 986 C C . GLY A 1 120 ? 7.379 31.719 1.947 1 98.44 120 GLY A C 1
ATOM 987 O O . GLY A 1 120 ? 7.297 32.906 2.314 1 98.44 120 GLY A O 1
ATOM 988 N N . GLU A 1 121 ? 6.348 31.047 1.669 1 98.38 121 GLU A N 1
ATOM 989 C CA . GLU A 1 121 ? 5 31.594 1.742 1 98.38 121 GLU A CA 1
ATOM 990 C C . GLU A 1 121 ? 4.594 31.875 3.188 1 98.38 121 GLU A C 1
ATOM 992 O O . GLU A 1 121 ? 3.967 32.906 3.477 1 98.38 121 GLU A O 1
ATOM 997 N N . LEU A 1 122 ? 4.961 31.016 4.074 1 98.31 122 LEU A N 1
ATOM 998 C CA . LEU A 1 122 ? 4.609 31.188 5.48 1 98.31 122 LEU A CA 1
ATOM 999 C C . LEU A 1 122 ? 5.309 32.406 6.078 1 98.31 122 LEU A C 1
ATOM 1001 O O . LEU A 1 122 ? 4.734 33.094 6.914 1 98.31 122 LEU A O 1
ATOM 1005 N N . THR A 1 123 ? 6.5 32.594 5.652 1 96.69 123 THR A N 1
ATOM 1006 C CA . THR A 1 123 ? 7.297 33.688 6.223 1 96.69 123 THR A CA 1
ATOM 1007 C C . THR A 1 123 ? 6.707 35.031 5.852 1 96.69 123 THR A C 1
ATOM 1009 O O . THR A 1 123 ? 6.996 36.062 6.504 1 96.69 123 THR A O 1
ATOM 1012 N N . LYS A 1 124 ? 5.879 35.062 4.832 1 97.69 124 LYS A N 1
ATOM 1013 C CA . LYS A 1 124 ? 5.219 36.281 4.406 1 97.69 124 LYS A CA 1
ATOM 1014 C C . LYS A 1 124 ? 4.016 36.625 5.289 1 97.69 124 LYS A C 1
ATOM 1016 O O . LYS A 1 124 ? 3.5 37.719 5.27 1 97.69 124 LYS A O 1
ATOM 1021 N N . LEU A 1 125 ? 3.592 35.719 6.051 1 98.06 125 LEU A N 1
ATOM 1022 C CA . LEU A 1 125 ? 2.371 35.844 6.836 1 98.06 125 LEU A CA 1
ATOM 1023 C C . LEU A 1 125 ? 2.693 36.281 8.266 1 98.06 125 LEU A C 1
ATOM 1025 O O . LEU A 1 125 ? 3.818 36.094 8.734 1 98.06 125 LEU A O 1
ATOM 1029 N N . SER A 1 126 ? 1.717 36.844 8.938 1 97.19 126 SER A N 1
ATOM 1030 C CA . SER A 1 126 ? 1.929 37.375 10.281 1 97.19 126 SER A CA 1
ATOM 1031 C C . SER A 1 126 ? 2.037 36.25 11.305 1 97.19 126 SER A C 1
ATOM 1033 O O . SER A 1 126 ? 1.111 35.438 11.461 1 97.19 126 SER A O 1
ATOM 1035 N N . ALA A 1 127 ? 3.033 36.312 12.055 1 95.88 127 ALA A N 1
ATOM 1036 C CA . ALA A 1 127 ? 3.281 35.281 13.07 1 95.88 127 ALA A CA 1
ATOM 1037 C C . ALA A 1 127 ? 2.445 35.531 14.32 1 95.88 127 ALA A C 1
ATOM 1039 O O . ALA A 1 127 ? 2.516 34.781 15.281 1 95.88 127 ALA A O 1
ATOM 1040 N N . THR A 1 128 ? 1.736 36.562 14.32 1 97.19 128 THR A N 1
ATOM 1041 C CA . THR A 1 128 ? 0.827 36.781 15.438 1 97.19 128 THR A CA 1
ATOM 1042 C C . THR A 1 128 ? -0.418 35.906 15.32 1 97.19 128 THR A C 1
ATOM 1044 O O . THR A 1 128 ? -1.16 35.75 16.297 1 97.19 128 THR A O 1
ATOM 1047 N N . LYS A 1 129 ? -0.635 35.438 14.133 1 97.81 129 LYS A N 1
ATOM 1048 C CA . LYS A 1 129 ? -1.766 34.531 13.914 1 97.81 129 LYS A CA 1
ATOM 1049 C C . LYS A 1 129 ? -1.455 33.125 14.414 1 97.81 129 LYS A C 1
ATOM 1051 O O . LYS A 1 129 ? -0.292 32.719 14.453 1 97.81 129 LYS A O 1
ATOM 1056 N N . ARG A 1 130 ? -2.564 32.469 14.781 1 97.5 130 ARG A N 1
ATOM 1057 C CA . ARG A 1 130 ? -2.443 31.078 15.18 1 97.5 130 ARG A CA 1
ATOM 1058 C C . ARG A 1 130 ? -2.219 30.188 13.961 1 97.5 130 ARG A C 1
ATOM 1060 O O . ARG A 1 130 ? -3.025 30.188 13.031 1 97.5 130 ARG A O 1
ATOM 1067 N N . LEU A 1 131 ? -1.105 29.453 13.969 1 98.56 131 LEU A N 1
ATOM 1068 C CA . LEU A 1 131 ? -0.808 28.562 12.852 1 98.56 131 LEU A CA 1
ATOM 1069 C C . LEU A 1 131 ? -1.267 27.141 13.156 1 98.56 131 LEU A C 1
ATOM 1071 O O . LEU A 1 131 ? -0.859 26.547 14.164 1 98.56 131 LEU A O 1
ATOM 1075 N N . LEU A 1 132 ? -2.16 26.609 12.32 1 98.75 132 LEU A N 1
ATOM 1076 C CA . LEU A 1 132 ? -2.6 25.219 12.367 1 98.75 132 LEU A CA 1
ATOM 1077 C C . LEU A 1 132 ? -2.043 24.422 11.18 1 98.75 132 LEU A C 1
ATOM 1079 O O . LEU A 1 132 ? -2.115 24.891 10.039 1 98.75 132 LEU A O 1
ATOM 1083 N N . VAL A 1 133 ? -1.392 23.297 11.461 1 98.88 133 VAL A N 1
ATOM 1084 C CA . VAL A 1 133 ? -0.873 22.375 10.445 1 98.88 133 VAL A CA 1
ATOM 1085 C C . VAL A 1 133 ? -1.579 21.031 10.555 1 98.88 133 VAL A C 1
ATOM 1087 O O . VAL A 1 133 ? -1.574 20.406 11.617 1 98.88 133 VAL A O 1
ATOM 1090 N N . ALA A 1 134 ? -2.197 20.594 9.438 1 98.94 134 ALA A N 1
ATOM 1091 C CA . ALA A 1 134 ? -3.016 19.391 9.523 1 98.94 134 ALA A CA 1
ATOM 1092 C C . ALA A 1 134 ? -2.816 18.5 8.297 1 98.94 134 ALA A C 1
ATOM 1094 O O . ALA A 1 134 ? -2.502 19 7.211 1 98.94 134 ALA A O 1
ATOM 1095 N N . GLY A 1 135 ? -2.977 17.234 8.469 1 98.94 135 GLY A N 1
ATOM 1096 C CA . GLY A 1 135 ? -2.869 16.297 7.355 1 98.94 135 GLY A CA 1
ATOM 1097 C C . GLY A 1 135 ? -3.498 14.953 7.645 1 98.94 135 GLY A C 1
ATOM 1098 O O . GLY A 1 135 ? -3.709 14.594 8.805 1 98.94 135 GLY A O 1
ATOM 1099 N N . HIS A 1 136 ? -3.844 14.242 6.594 1 98.81 136 HIS A N 1
ATOM 1100 C CA . HIS A 1 136 ? -4.449 12.922 6.668 1 98.81 136 HIS A CA 1
ATOM 1101 C C . HIS A 1 136 ? -3.584 11.875 5.965 1 98.81 136 HIS A C 1
ATOM 1103 O O . HIS A 1 136 ? -3.039 12.141 4.891 1 98.81 136 HIS A O 1
ATOM 1109 N N . SER A 1 137 ? -3.512 10.68 6.59 1 97.69 137 SER A N 1
ATOM 1110 C CA . SER A 1 137 ? -2.766 9.602 5.945 1 97.69 137 SER A CA 1
ATOM 1111 C C . SER A 1 137 ? -1.335 10.031 5.637 1 97.69 137 SER A C 1
ATOM 1113 O O . SER A 1 137 ? -0.607 10.477 6.527 1 97.69 137 SER A O 1
ATOM 1115 N N . LEU A 1 138 ? -0.91 9.906 4.391 1 97.94 138 LEU A N 1
ATOM 1116 C CA . LEU A 1 138 ? 0.373 10.422 3.924 1 97.94 138 LEU A CA 1
ATOM 1117 C C . LEU A 1 138 ? 0.538 11.891 4.289 1 97.94 138 LEU A C 1
ATOM 1119 O O . LEU A 1 138 ? 1.62 12.32 4.695 1 97.94 138 LEU A O 1
ATOM 1123 N N . GLY A 1 139 ? -0.513 12.625 4.234 1 98.88 139 GLY A N 1
ATOM 1124 C CA . GLY A 1 139 ? -0.489 14.039 4.57 1 98.88 139 GLY A CA 1
ATOM 1125 C C . GLY A 1 139 ? -0.21 14.297 6.039 1 98.88 139 GLY A C 1
ATOM 1126 O O . GLY A 1 139 ? 0.344 15.344 6.395 1 98.88 139 GLY A O 1
ATOM 1127 N N . GLY A 1 140 ? -0.651 13.383 6.867 1 98.88 140 GLY A N 1
ATOM 1128 C CA . GLY A 1 140 ? -0.3 13.492 8.273 1 98.88 140 GLY A CA 1
ATOM 1129 C C . GLY A 1 140 ? 1.196 13.438 8.516 1 98.88 140 GLY A C 1
ATOM 1130 O O . GLY A 1 140 ? 1.714 14.164 9.375 1 98.88 140 GLY A O 1
ATOM 1131 N N . ALA A 1 141 ? 1.852 12.602 7.785 1 98.88 141 ALA A N 1
ATOM 1132 C CA . ALA A 1 141 ? 3.309 12.531 7.867 1 98.88 141 ALA A CA 1
ATOM 1133 C C . ALA A 1 141 ? 3.941 13.852 7.438 1 98.88 141 ALA A C 1
ATOM 1135 O O . ALA A 1 141 ? 4.871 14.344 8.086 1 98.88 141 ALA A O 1
ATOM 1136 N N . LEU A 1 142 ? 3.428 14.406 6.395 1 98.94 142 LEU A N 1
ATOM 1137 C CA . LEU A 1 142 ? 3.938 15.688 5.91 1 98.94 142 LEU A CA 1
ATOM 1138 C C . LEU A 1 142 ? 3.705 16.781 6.938 1 98.94 142 LEU A C 1
ATOM 1140 O O . LEU A 1 142 ? 4.555 17.656 7.125 1 98.94 142 LEU A O 1
ATOM 1144 N N . ALA A 1 143 ? 2.582 16.75 7.578 1 98.94 143 ALA A N 1
ATOM 1145 C CA . ALA A 1 143 ? 2.271 17.75 8.609 1 98.94 143 ALA A CA 1
ATOM 1146 C C . ALA A 1 143 ? 3.279 17.688 9.75 1 98.94 143 ALA A C 1
ATOM 1148 O O . ALA A 1 143 ? 3.721 18.719 10.258 1 98.94 143 ALA A O 1
ATOM 1149 N N . VAL A 1 144 ? 3.633 16.5 10.148 1 98.88 144 VAL A N 1
ATOM 1150 C CA . VAL A 1 144 ? 4.602 16.312 11.219 1 98.88 144 VAL A CA 1
ATOM 1151 C C . VAL A 1 144 ? 5.957 16.875 10.805 1 98.88 144 VAL A C 1
ATOM 1153 O O . VAL A 1 144 ? 6.566 17.656 11.547 1 98.88 144 VAL A O 1
ATOM 1156 N N . LEU A 1 145 ? 6.406 16.516 9.609 1 98.88 145 LEU A N 1
ATOM 1157 C CA . LEU A 1 145 ? 7.688 17 9.109 1 98.88 145 LEU A CA 1
ATOM 1158 C C . LEU A 1 145 ? 7.688 18.516 8.984 1 98.88 145 LEU A C 1
ATOM 1160 O O . LEU A 1 145 ? 8.633 19.188 9.414 1 98.88 145 LEU A O 1
ATOM 1164 N N . ALA A 1 146 ? 6.656 19.062 8.453 1 98.94 146 ALA A N 1
ATOM 1165 C CA . ALA A 1 146 ? 6.535 20.5 8.25 1 98.94 146 ALA A CA 1
ATOM 1166 C C . ALA A 1 146 ? 6.512 21.25 9.578 1 98.94 146 ALA A C 1
ATOM 1168 O O . ALA A 1 146 ? 7.188 22.266 9.734 1 98.94 146 ALA A O 1
ATOM 1169 N N . ALA A 1 147 ? 5.75 20.75 10.477 1 98.81 147 ALA A N 1
ATOM 1170 C CA . ALA A 1 147 ? 5.566 21.438 11.742 1 98.81 147 ALA A CA 1
ATOM 1171 C C . ALA A 1 147 ? 6.887 21.578 12.492 1 98.81 147 ALA A C 1
ATOM 1173 O O . ALA A 1 147 ? 7.172 22.609 13.086 1 98.81 147 ALA A O 1
ATOM 1174 N N . PHE A 1 148 ? 7.625 20.5 12.492 1 98.88 148 PHE A N 1
ATOM 1175 C CA . PHE A 1 148 ? 8.922 20.547 13.156 1 98.88 148 PHE A CA 1
ATOM 1176 C C . PHE A 1 148 ? 9.828 21.578 12.516 1 98.88 148 PHE A C 1
ATOM 1178 O O . PHE A 1 148 ? 10.461 22.375 13.211 1 98.88 148 PHE A O 1
ATOM 1185 N N . ASP A 1 149 ? 9.891 21.547 11.234 1 98.88 149 ASP A N 1
ATOM 1186 C CA . ASP A 1 149 ? 10.672 22.5 10.461 1 98.88 149 ASP A CA 1
ATOM 1187 C C . ASP A 1 149 ? 10.219 23.938 10.742 1 98.88 149 ASP A C 1
ATOM 1189 O O . ASP A 1 149 ? 11.039 24.812 11.031 1 98.88 149 ASP A O 1
ATOM 1193 N N . ILE A 1 150 ? 8.977 24.172 10.727 1 98.81 150 ILE A N 1
ATOM 1194 C CA . ILE A 1 150 ? 8.383 25.484 10.93 1 98.81 150 ILE A CA 1
ATOM 1195 C C . ILE A 1 150 ? 8.727 25.984 12.328 1 98.81 150 ILE A C 1
ATOM 1197 O O . ILE A 1 150 ? 9.172 27.125 12.484 1 98.81 150 ILE A O 1
ATOM 1201 N N . ALA A 1 151 ? 8.555 25.156 13.297 1 98.56 151 ALA A N 1
ATOM 1202 C CA . ALA A 1 151 ? 8.773 25.562 14.68 1 98.56 151 ALA A CA 1
ATOM 1203 C C . ALA A 1 151 ? 10.227 25.984 14.906 1 98.56 151 ALA A C 1
ATOM 1205 O O . ALA A 1 151 ? 10.492 26.875 15.719 1 98.56 151 ALA A O 1
ATOM 1206 N N . VAL A 1 152 ? 11.102 25.359 14.203 1 98.69 152 VAL A N 1
ATOM 1207 C CA . VAL A 1 152 ? 12.523 25.594 14.422 1 98.69 152 VAL A CA 1
ATOM 1208 C C . VAL A 1 152 ? 12.992 26.75 13.531 1 98.69 152 VAL A C 1
ATOM 1210 O O . VAL A 1 152 ? 13.781 27.594 13.961 1 98.69 152 VAL A O 1
ATOM 1213 N N . ASN A 1 153 ? 12.477 26.859 12.312 1 98.5 153 ASN A N 1
ATOM 1214 C CA . ASN A 1 153 ? 13.148 27.672 11.297 1 98.5 153 ASN A CA 1
ATOM 1215 C C . ASN A 1 153 ? 12.312 28.891 10.914 1 98.5 153 ASN A C 1
ATOM 1217 O O . ASN A 1 153 ? 12.695 29.641 10.016 1 98.5 153 ASN A O 1
ATOM 1221 N N . THR A 1 154 ? 11.188 29.078 11.5 1 98.44 154 THR A N 1
ATOM 1222 C CA . THR A 1 154 ? 10.367 30.25 11.203 1 98.44 154 THR A CA 1
ATOM 1223 C C . THR A 1 154 ? 9.969 30.969 12.492 1 98.44 154 THR A C 1
ATOM 1225 O O . THR A 1 154 ? 10.391 30.578 13.586 1 98.44 154 THR A O 1
ATOM 1228 N N . ARG A 1 155 ? 9.188 32.062 12.344 1 98.25 155 ARG A N 1
ATOM 1229 C CA . ARG A 1 155 ? 8.719 32.812 13.492 1 98.25 155 ARG A CA 1
ATOM 1230 C C . ARG A 1 155 ? 7.535 32.156 14.164 1 98.25 155 ARG A C 1
ATOM 1232 O O . ARG A 1 155 ? 7.148 32.531 15.273 1 98.25 155 ARG A O 1
ATOM 1239 N N . PHE A 1 156 ? 6.969 31.172 13.5 1 98.25 156 PHE A N 1
ATOM 1240 C CA . PHE A 1 156 ? 5.879 30.391 14.086 1 98.25 156 PHE A CA 1
ATOM 1241 C C . PHE A 1 156 ? 6.418 29.328 15.031 1 98.25 156 PHE A C 1
ATOM 1243 O O . PHE A 1 156 ? 6.449 28.141 14.688 1 98.25 156 PHE A O 1
ATOM 1250 N N . LYS A 1 157 ? 6.605 29.672 16.266 1 97.62 157 LYS A N 1
ATOM 1251 C CA . LYS A 1 157 ? 7.336 28.828 17.203 1 97.62 157 LYS A CA 1
ATOM 1252 C C . LYS A 1 157 ? 6.418 27.797 17.844 1 97.62 157 LYS A C 1
ATOM 1254 O O . LYS A 1 157 ? 6.883 26.781 18.375 1 97.62 157 LYS A O 1
ATOM 1259 N N . HIS A 1 158 ? 5.102 28.047 17.797 1 96.62 158 HIS A N 1
ATOM 1260 C CA . HIS A 1 158 ? 4.164 27.172 18.484 1 96.62 158 HIS A CA 1
ATOM 1261 C C . HIS A 1 158 ? 3.029 26.734 17.562 1 96.62 158 HIS A C 1
ATOM 1263 O O . HIS A 1 158 ? 1.856 26.953 17.875 1 96.62 158 HIS A O 1
ATOM 1269 N N . PRO A 1 159 ? 3.428 26.016 16.453 1 97.75 159 PRO A N 1
ATOM 1270 C CA . PRO A 1 159 ? 2.346 25.516 15.586 1 97.75 159 PRO A CA 1
ATOM 1271 C C . PRO A 1 159 ? 1.462 24.484 16.281 1 97.75 159 PRO A C 1
ATOM 1273 O O . PRO A 1 159 ? 1.937 23.75 17.156 1 97.75 159 PRO A O 1
ATOM 1276 N N . PHE A 1 160 ? 0.176 24.516 15.945 1 97.75 160 PHE A N 1
ATOM 1277 C CA . PHE A 1 160 ? -0.769 23.484 16.359 1 97.75 160 PHE A CA 1
ATOM 1278 C C . PHE A 1 160 ? -0.933 22.422 15.266 1 97.75 160 PHE A C 1
ATOM 1280 O O . PHE A 1 160 ? -1.334 22.75 14.148 1 97.75 160 PHE A O 1
ATOM 1287 N N . VAL A 1 161 ? -0.666 21.172 15.648 1 98.38 161 VAL A N 1
ATOM 1288 C CA . VAL A 1 161 ? -0.606 20.125 14.648 1 98.38 161 VAL A CA 1
ATOM 1289 C C . VAL A 1 161 ? -1.717 19.094 14.906 1 98.38 161 VAL A C 1
ATOM 1291 O O . VAL A 1 161 ? -1.896 18.641 16.031 1 98.38 161 VAL A O 1
ATOM 1294 N N . TYR A 1 162 ? -2.482 18.812 13.875 1 98.62 162 TYR A N 1
ATOM 1295 C CA . TYR A 1 162 ? -3.502 17.766 13.898 1 98.62 162 TYR A CA 1
ATOM 1296 C C . TYR A 1 162 ? -3.289 16.781 12.758 1 98.62 162 TYR A C 1
ATOM 1298 O O . TYR A 1 162 ? -3.334 17.141 11.586 1 98.62 162 TYR A O 1
ATOM 1306 N N . THR A 1 163 ? -3.055 15.547 13.117 1 98.81 163 THR A N 1
ATOM 1307 C CA . THR A 1 163 ? -2.955 14.523 12.078 1 98.81 163 THR A CA 1
ATOM 1308 C C . THR A 1 163 ? -4.082 13.5 12.219 1 98.81 163 THR A C 1
ATOM 1310 O O . THR A 1 163 ? -4.547 13.227 13.328 1 98.81 163 THR A O 1
ATOM 1313 N N . TYR A 1 164 ? -4.562 13.047 11.109 1 98.69 164 TYR A N 1
ATOM 1314 C CA . TYR A 1 164 ? -5.648 12.07 11.023 1 98.69 164 TYR A CA 1
ATOM 1315 C C . TYR A 1 164 ? -5.191 10.805 10.305 1 98.69 164 TYR A C 1
ATOM 1317 O O . TYR A 1 164 ? -4.859 10.844 9.117 1 98.69 164 TYR A O 1
ATOM 1325 N N . GLY A 1 165 ? -5.195 9.711 11.07 1 97.88 165 GLY A N 1
ATOM 1326 C CA . GLY A 1 165 ? -4.816 8.453 10.461 1 97.88 165 GLY A CA 1
ATOM 1327 C C . GLY A 1 165 ? -3.414 8.461 9.883 1 97.88 165 GLY A C 1
ATOM 1328 O O . GLY A 1 165 ? -3.178 7.918 8.805 1 97.88 165 GLY A O 1
ATOM 1329 N N . SER A 1 166 ? -2.535 9.125 10.578 1 98.38 166 SER A N 1
ATOM 1330 C CA . SER A 1 166 ? -1.162 9.258 10.102 1 98.38 166 SER A CA 1
ATOM 1331 C C . SER A 1 166 ? -0.375 7.973 10.312 1 98.38 166 SER A C 1
ATOM 1333 O O . SER A 1 166 ? -0.512 7.32 11.352 1 98.38 166 SER A O 1
ATOM 1335 N N . PRO A 1 167 ? 0.472 7.613 9.344 1 97.62 167 PRO A N 1
ATOM 1336 C CA . PRO A 1 167 ? 1.46 6.562 9.602 1 97.62 167 PRO A CA 1
ATOM 1337 C C . PRO A 1 167 ? 2.574 7.02 10.539 1 97.62 167 PRO A C 1
ATOM 1339 O O . PRO A 1 167 ? 2.611 8.188 10.938 1 97.62 167 PRO A O 1
ATOM 1342 N N . ARG A 1 168 ? 3.377 6.027 10.977 1 97.94 168 ARG A N 1
ATOM 1343 C CA . ARG A 1 168 ? 4.609 6.406 11.664 1 97.94 168 ARG A CA 1
ATOM 1344 C C . ARG A 1 168 ? 5.566 7.117 10.711 1 97.94 168 ARG A C 1
ATOM 1346 O O . ARG A 1 168 ? 5.699 6.727 9.547 1 97.94 168 ARG A O 1
ATOM 1353 N N . VAL A 1 169 ? 6.227 8.117 11.211 1 98.38 169 VAL A N 1
ATOM 1354 C CA . VAL A 1 169 ? 6.918 9.031 10.32 1 98.38 169 VAL A CA 1
ATOM 1355 C C . VAL A 1 169 ? 8.43 8.906 10.508 1 98.38 169 VAL A C 1
ATOM 1357 O O . VAL A 1 169 ? 9.203 9.125 9.57 1 98.38 169 VAL A O 1
ATOM 1360 N N . ALA A 1 170 ? 8.828 8.531 11.703 1 98.69 170 ALA A N 1
ATOM 1361 C CA . ALA A 1 170 ? 10.234 8.766 12.023 1 98.69 170 ALA A CA 1
ATOM 1362 C C . ALA A 1 170 ? 10.719 7.824 13.117 1 98.69 170 ALA A C 1
ATOM 1364 O O . ALA A 1 170 ? 9.93 7.043 13.664 1 98.69 170 ALA A O 1
ATOM 1365 N N . ASP A 1 171 ? 12.031 7.91 13.352 1 98.44 171 ASP A N 1
ATOM 1366 C CA . ASP A 1 171 ? 12.633 7.086 14.398 1 98.44 171 ASP A CA 1
ATOM 1367 C C . ASP A 1 171 ? 12.398 7.699 15.781 1 98.44 171 ASP A C 1
ATOM 1369 O O . ASP A 1 171 ? 11.891 8.812 15.891 1 98.44 171 ASP A O 1
ATOM 1373 N N . PRO A 1 172 ? 12.719 7.016 16.844 1 98.19 172 PRO A N 1
ATOM 1374 C CA . PRO A 1 172 ? 12.438 7.48 18.219 1 98.19 172 PRO A CA 1
ATOM 1375 C C . PRO A 1 172 ? 13.156 8.789 18.547 1 98.19 172 PRO A C 1
ATOM 1377 O O . PRO A 1 172 ? 12.617 9.625 19.281 1 98.19 172 PRO A O 1
ATOM 1380 N N . LEU A 1 173 ? 14.328 8.945 18 1 98.62 173 LEU A N 1
ATOM 1381 C CA . LEU A 1 173 ? 15.039 10.188 18.266 1 98.62 173 LEU A CA 1
ATOM 1382 C C . LEU A 1 173 ? 14.281 11.383 17.703 1 98.62 173 LEU A C 1
ATOM 1384 O O . LEU A 1 173 ? 14.094 12.391 18.406 1 98.62 173 LEU A O 1
ATOM 1388 N N . PHE A 1 174 ? 13.852 11.305 16.5 1 98.75 174 PHE A N 1
ATOM 1389 C CA . PHE A 1 174 ? 13.055 12.367 15.891 1 98.75 174 PHE A CA 1
ATOM 1390 C C . PHE A 1 174 ? 11.781 12.617 16.688 1 98.75 174 PHE A C 1
ATOM 1392 O O . PHE A 1 174 ? 11.438 13.766 16.969 1 98.75 174 PHE A O 1
ATOM 1399 N N . ALA A 1 175 ? 11.086 11.539 17 1 98.69 175 ALA A N 1
ATOM 1400 C CA . ALA A 1 175 ? 9.828 11.672 17.734 1 98.69 175 ALA A CA 1
ATOM 1401 C C . ALA A 1 175 ? 10.039 12.414 19.047 1 98.69 175 ALA A C 1
ATOM 1403 O O . ALA A 1 175 ? 9.242 13.289 19.406 1 98.69 175 ALA A O 1
ATOM 1404 N N . SER A 1 176 ? 11.047 12.086 19.734 1 98.31 176 SER A N 1
ATOM 1405 C CA . SER A 1 176 ? 11.359 12.734 21 1 98.31 176 SER A CA 1
ATOM 1406 C C . SER A 1 176 ? 11.656 14.219 20.812 1 98.31 176 SER A C 1
ATOM 1408 O O . SER A 1 176 ? 11.133 15.055 21.547 1 98.31 176 SER A O 1
ATOM 1410 N N . GLN A 1 177 ? 12.469 14.578 19.828 1 98.5 177 GLN A N 1
ATOM 1411 C CA . GLN A 1 177 ? 12.82 15.969 19.562 1 98.5 177 GLN A CA 1
ATOM 1412 C C . GLN A 1 177 ? 11.602 16.766 19.109 1 98.5 177 GLN A C 1
ATOM 1414 O O . GLN A 1 177 ? 11.414 17.922 19.516 1 98.5 177 GLN A O 1
ATOM 1419 N N . PHE A 1 178 ? 10.844 16.156 18.281 1 98.56 178 PHE A N 1
ATOM 1420 C CA . PHE A 1 178 ? 9.594 16.781 17.859 1 98.56 178 PHE A CA 1
ATOM 1421 C C . PHE A 1 178 ? 8.719 17.125 19.047 1 98.56 178 PHE A C 1
ATOM 1423 O O . PHE A 1 178 ? 8.234 18.25 19.172 1 98.56 178 PHE A O 1
ATOM 1430 N N . ASN A 1 179 ? 8.516 16.109 19.938 1 97.69 179 ASN A N 1
ATOM 1431 C CA . ASN A 1 179 ? 7.637 16.281 21.094 1 97.69 179 ASN A CA 1
ATOM 1432 C C . ASN A 1 179 ? 8.141 17.359 22.047 1 97.69 179 ASN A C 1
ATOM 1434 O O . ASN A 1 179 ? 7.348 18.031 22.703 1 97.69 179 ASN A O 1
ATOM 1438 N N . HIS A 1 180 ? 9.391 17.562 22.016 1 97.31 180 HIS A N 1
ATOM 1439 C CA . HIS A 1 180 ? 9.984 18.594 22.844 1 97.31 180 HIS A CA 1
ATOM 1440 C C . HIS A 1 180 ? 9.773 19.984 22.234 1 97.31 180 HIS A C 1
ATOM 1442 O O . HIS A 1 180 ? 9.625 20.969 22.953 1 97.31 180 HIS A O 1
ATOM 1448 N N . THR A 1 181 ? 9.742 20.031 20.953 1 97.88 181 THR A N 1
ATOM 1449 C CA . THR A 1 181 ? 9.734 21.312 20.25 1 97.88 181 THR A CA 1
ATOM 1450 C C . THR A 1 181 ? 8.305 21.719 19.906 1 97.88 181 THR A C 1
ATOM 1452 O O . THR A 1 181 ? 7.941 22.891 20.078 1 97.88 181 THR A O 1
ATOM 1455 N N . VAL A 1 182 ? 7.539 20.75 19.438 1 97.44 182 VAL A N 1
ATOM 1456 C CA . VAL A 1 182 ? 6.152 20.984 19.047 1 97.44 182 VAL A CA 1
ATOM 1457 C C . VAL A 1 182 ? 5.215 20.453 20.141 1 97.44 182 VAL A C 1
ATOM 1459 O O . VAL A 1 182 ? 4.773 19.312 20.078 1 97.44 182 VAL A O 1
ATOM 1462 N N . LYS A 1 183 ? 4.773 21.312 20.969 1 95.19 183 LYS A N 1
ATOM 1463 C CA . LYS A 1 183 ? 4.035 20.891 22.156 1 95.19 183 LYS A CA 1
ATOM 1464 C C . LYS A 1 183 ? 2.561 20.656 21.828 1 95.19 183 LYS A C 1
ATOM 1466 O O . LYS A 1 183 ? 1.89 19.875 22.5 1 95.19 183 LYS A O 1
ATOM 1471 N N . ASN A 1 184 ? 2.09 21.375 20.781 1 95.25 184 ASN A N 1
ATOM 1472 C CA . ASN A 1 184 ? 0.68 21.312 20.406 1 95.25 184 ASN A CA 1
ATOM 1473 C C . ASN A 1 184 ? 0.455 20.359 19.234 1 95.25 184 ASN A C 1
ATOM 1475 O O . ASN A 1 184 ? 0.052 20.797 18.141 1 95.25 184 ASN A O 1
ATOM 1479 N N . SER A 1 185 ? 0.67 19.062 19.484 1 97.12 185 SER A N 1
ATOM 1480 C CA . SER A 1 185 ? 0.507 18.062 18.438 1 97.12 185 SER A CA 1
ATOM 1481 C C . SER A 1 185 ? -0.487 16.984 18.859 1 97.12 185 SER A C 1
ATOM 1483 O O . SER A 1 185 ? -0.335 16.359 19.922 1 97.12 185 SER A O 1
ATOM 1485 N N . ILE A 1 186 ? -1.536 16.812 18.047 1 97.56 186 ILE A N 1
ATOM 1486 C CA . ILE A 1 186 ? -2.58 15.82 18.328 1 97.56 186 ILE A CA 1
ATOM 1487 C C . ILE A 1 186 ? -2.656 14.828 17.172 1 97.56 186 ILE A C 1
ATOM 1489 O O . ILE A 1 186 ? -2.842 15.211 16.016 1 97.56 186 ILE A O 1
ATOM 1493 N N . ARG A 1 187 ? -2.516 13.609 17.531 1 97.62 187 ARG A N 1
ATOM 1494 C CA . ARG A 1 187 ? -2.695 12.523 16.578 1 97.62 187 ARG A CA 1
ATOM 1495 C C . ARG A 1 187 ? -4.055 11.859 16.75 1 97.62 187 ARG A C 1
ATOM 1497 O O . ARG A 1 187 ? -4.293 11.172 17.75 1 97.62 187 ARG A O 1
ATOM 1504 N N . ILE A 1 188 ? -4.895 12.055 15.812 1 98.31 188 ILE A N 1
ATOM 1505 C CA . ILE A 1 188 ? -6.215 11.438 15.828 1 98.31 188 ILE A CA 1
ATOM 1506 C C . ILE A 1 188 ? -6.215 10.195 14.938 1 98.31 188 ILE A C 1
ATOM 1508 O O . ILE A 1 188 ? -5.809 10.258 13.773 1 98.31 188 ILE A O 1
ATOM 1512 N N . TYR A 1 189 ? -6.617 9.062 15.484 1 96.88 189 TYR A N 1
ATOM 1513 C CA . TYR A 1 189 ? -6.668 7.891 14.625 1 96.88 189 TYR A CA 1
ATOM 1514 C C . TYR A 1 189 ? -7.801 6.961 15.039 1 96.88 189 TYR A C 1
ATOM 1516 O O . TYR A 1 189 ? -8.219 6.961 16.203 1 96.88 189 TYR A O 1
ATOM 1524 N N . ASN A 1 190 ? -8.375 6.273 14.086 1 97.25 190 ASN A N 1
ATOM 1525 C CA . ASN A 1 190 ? -9.352 5.207 14.266 1 97.25 190 ASN A CA 1
ATOM 1526 C C . ASN A 1 190 ? -8.68 3.887 14.633 1 97.25 190 ASN A C 1
ATOM 1528 O O . ASN A 1 190 ? -7.77 3.438 13.93 1 97.25 190 ASN A O 1
ATOM 1532 N N . VAL A 1 191 ? -9.109 3.271 15.703 1 94 191 VAL A N 1
ATOM 1533 C CA . VAL A 1 191 ? -8.453 2.066 16.188 1 94 191 VAL A CA 1
ATOM 1534 C C . VAL A 1 191 ? -8.609 0.941 15.172 1 94 191 VAL A C 1
ATOM 1536 O O . VAL A 1 191 ? -7.867 -0.046 15.211 1 94 191 VAL A O 1
ATOM 1539 N N . HIS A 1 192 ? -9.539 1.108 14.219 1 93.25 192 HIS A N 1
ATOM 1540 C CA . HIS A 1 192 ? -9.789 0.1 13.195 1 93.25 192 HIS A CA 1
ATOM 1541 C C . HIS A 1 192 ? -9.141 0.488 11.867 1 93.25 192 HIS A C 1
ATOM 1543 O O . HIS A 1 192 ? -9.414 -0.129 10.836 1 93.25 192 HIS A O 1
ATOM 1549 N N . ASP A 1 193 ? -8.422 1.541 11.906 1 93.69 193 ASP A N 1
ATOM 1550 C CA . ASP A 1 193 ? -7.652 2.01 10.758 1 93.69 193 ASP A CA 1
ATOM 1551 C C . ASP A 1 193 ? -6.293 1.321 10.695 1 93.69 193 ASP A C 1
ATOM 1553 O O . ASP A 1 193 ? -5.539 1.333 11.672 1 93.69 193 ASP A O 1
ATOM 1557 N N . ILE A 1 194 ? -5.902 0.841 9.547 1 89.31 194 ILE A N 1
ATOM 1558 C CA . ILE A 1 194 ? -4.676 0.063 9.422 1 89.31 194 ILE A CA 1
ATOM 1559 C C . ILE A 1 194 ? -3.486 1.002 9.242 1 89.31 194 ILE A C 1
ATOM 1561 O O . ILE A 1 194 ? -2.359 0.665 9.617 1 89.31 194 ILE A O 1
ATOM 1565 N N . ILE A 1 195 ? -3.707 2.125 8.75 1 93.75 195 ILE A N 1
ATOM 1566 C CA . ILE A 1 195 ? -2.627 2.99 8.289 1 93.75 195 ILE A CA 1
ATOM 1567 C C . ILE A 1 195 ? -1.769 3.424 9.477 1 93.75 195 ILE A C 1
ATOM 1569 O O . ILE A 1 195 ? -0.538 3.387 9.406 1 93.75 195 ILE A O 1
ATOM 1573 N N . PRO A 1 196 ? -2.344 3.754 10.609 1 94.38 196 PRO A N 1
ATOM 1574 C CA . PRO A 1 196 ? -1.525 4.172 11.75 1 94.38 196 PRO A CA 1
ATOM 1575 C C . PRO A 1 196 ? -0.651 3.045 12.297 1 94.38 196 PRO A C 1
ATOM 1577 O O . PRO A 1 196 ? 0.231 3.287 13.125 1 94.38 196 PRO A O 1
ATOM 1580 N N . THR A 1 197 ? -0.895 1.854 11.875 1 90.06 197 THR A N 1
ATOM 1581 C CA . THR A 1 197 ? -0.084 0.734 12.344 1 90.06 197 THR A CA 1
ATOM 1582 C C . THR A 1 197 ? 1.148 0.558 11.461 1 90.06 197 THR A C 1
ATOM 1584 O O . THR A 1 197 ? 2.023 -0.255 11.766 1 90.06 197 THR A O 1
ATOM 1587 N N . LEU A 1 198 ? 1.183 1.402 10.375 1 90.69 198 LEU A N 1
ATOM 1588 C CA . LEU A 1 198 ? 2.258 1.268 9.398 1 90.69 198 LEU A CA 1
ATOM 1589 C C . LEU A 1 198 ? 3.197 2.469 9.453 1 90.69 198 LEU A C 1
ATOM 1591 O O . LEU A 1 198 ? 2.77 3.582 9.773 1 90.69 198 LEU A O 1
ATOM 1595 N N . PRO A 1 199 ? 4.477 2.281 9.086 1 93 199 PRO A N 1
ATOM 1596 C CA . PRO A 1 199 ? 5.156 0.985 9.047 1 93 199 PRO A CA 1
ATOM 1597 C C . PRO A 1 199 ? 5.25 0.327 10.422 1 93 199 PRO A C 1
ATOM 1599 O O . PRO A 1 199 ? 4.828 0.917 11.422 1 93 199 PRO A O 1
ATOM 1602 N N . ASP A 1 200 ? 5.711 -0.844 10.484 1 90.44 200 ASP A N 1
ATOM 1603 C CA . ASP A 1 200 ? 5.938 -1.497 11.773 1 90.44 200 ASP A CA 1
ATOM 1604 C C . ASP A 1 200 ? 6.965 -0.731 12.602 1 90.44 200 ASP A C 1
ATOM 1606 O O . ASP A 1 200 ? 7.758 0.041 12.062 1 90.44 200 ASP A O 1
ATOM 1610 N N . GLN A 1 201 ? 6.883 -0.994 13.867 1 93.19 201 GLN A N 1
ATOM 1611 C CA . GLN A 1 201 ? 7.785 -0.3 14.773 1 93.19 201 GLN A CA 1
ATOM 1612 C C . GLN A 1 201 ? 9.234 -0.73 14.547 1 93.19 201 GLN A C 1
ATOM 1614 O O . GLN A 1 201 ? 10.164 0.046 14.781 1 93.19 201 GLN A O 1
ATOM 1619 N N . THR A 1 202 ? 9.312 -2.004 14.094 1 93 202 THR A N 1
ATOM 1620 C CA . THR A 1 202 ? 10.672 -2.525 13.945 1 93 202 THR A CA 1
ATOM 1621 C C . THR A 1 202 ? 10.766 -3.424 12.719 1 93 202 THR A C 1
ATOM 1623 O O . THR A 1 202 ? 9.891 -4.25 12.477 1 93 202 THR A O 1
ATOM 1626 N N . TYR A 1 203 ? 11.781 -3.156 11.914 1 90.56 203 TYR A N 1
ATOM 1627 C CA . TYR A 1 203 ? 12.273 -4.047 10.867 1 90.56 203 TYR A CA 1
ATOM 1628 C C . TYR A 1 203 ? 13.711 -4.465 11.148 1 90.56 203 TYR A C 1
ATOM 1630 O O . TYR A 1 203 ? 14.656 -3.75 10.789 1 90.56 203 TYR A O 1
ATOM 1638 N N . PRO A 1 204 ? 13.898 -5.621 11.68 1 90.69 204 PRO A N 1
ATOM 1639 C CA . PRO A 1 204 ? 15.25 -6.016 12.078 1 90.69 204 PRO A CA 1
ATOM 1640 C C . PRO A 1 204 ? 16.109 -6.438 10.891 1 90.69 204 PRO A C 1
ATOM 1642 O O . PRO A 1 204 ? 15.594 -6.688 9.797 1 90.69 204 PRO A O 1
ATOM 1645 N N . PRO A 1 205 ? 17.438 -6.43 11.125 1 88.94 205 PRO A N 1
ATOM 1646 C CA . PRO A 1 205 ? 18.281 -7.09 10.125 1 88.94 205 PRO A CA 1
ATOM 1647 C C . PRO A 1 205 ? 17.812 -8.5 9.797 1 88.94 205 PRO A C 1
ATOM 1649 O O . PRO A 1 205 ? 17.25 -9.188 10.664 1 88.94 205 PRO A O 1
ATOM 1652 N N . PRO A 1 206 ? 18.031 -8.969 8.445 1 87.44 206 PRO A N 1
ATOM 1653 C CA . PRO A 1 206 ? 18.828 -8.367 7.383 1 87.44 206 PRO A CA 1
ATOM 1654 C C . PRO A 1 206 ? 18.016 -7.453 6.465 1 87.44 206 PRO A C 1
ATOM 1656 O O . PRO A 1 206 ? 18.469 -7.125 5.363 1 87.44 206 PRO A O 1
ATOM 1659 N N . PHE A 1 207 ? 16.844 -7.055 6.926 1 85.19 207 PHE A N 1
ATOM 1660 C CA . PHE A 1 207 ? 16.031 -6.191 6.066 1 85.19 207 PHE A CA 1
ATOM 1661 C C . PHE A 1 207 ? 16.844 -4.992 5.59 1 85.19 207 PHE A C 1
ATOM 1663 O O . PHE A 1 207 ? 16.891 -4.711 4.391 1 85.19 207 PHE A O 1
ATOM 1670 N N . THR A 1 208 ? 17.359 -4.219 6.523 1 86 208 THR A N 1
ATOM 1671 C CA . THR A 1 208 ? 18.484 -3.309 6.324 1 86 208 THR A CA 1
ATOM 1672 C C . THR A 1 208 ? 19.641 -3.666 7.254 1 86 208 THR A C 1
ATOM 1674 O O . THR A 1 208 ? 19.469 -4.41 8.219 1 86 208 THR A O 1
ATOM 1677 N N . LYS A 1 209 ? 20.781 -3.205 6.906 1 85.44 209 LYS A N 1
ATOM 1678 C CA . LYS A 1 209 ? 21.969 -3.535 7.676 1 85.44 209 LYS A CA 1
ATOM 1679 C C . LYS A 1 209 ? 21.781 -3.213 9.156 1 85.44 209 LYS A C 1
ATOM 1681 O O . LYS A 1 209 ? 22.172 -4.004 10.023 1 85.44 209 LYS A O 1
ATOM 1686 N N . GLN A 1 210 ? 21.219 -2.129 9.492 1 89.69 210 GLN A N 1
ATOM 1687 C CA . GLN A 1 210 ? 21.094 -1.682 10.875 1 89.69 210 GLN A CA 1
ATOM 1688 C C . GLN A 1 210 ? 19.656 -1.863 11.375 1 89.69 210 GLN A C 1
ATOM 1690 O O . GLN A 1 210 ? 19.391 -1.669 12.562 1 89.69 210 GLN A O 1
ATOM 1695 N N . GLY A 1 211 ? 18.781 -2.295 10.484 1 91.31 211 GLY A N 1
ATOM 1696 C CA . GLY A 1 211 ? 17.375 -2.328 10.844 1 91.31 211 GLY A CA 1
ATOM 1697 C C . GLY A 1 211 ? 16.703 -0.969 10.773 1 91.31 211 GLY A C 1
ATOM 1698 O O . GLY A 1 211 ? 17.359 0.043 10.539 1 91.31 211 GLY A O 1
ATOM 1699 N N . LEU A 1 212 ? 15.383 -0.981 10.836 1 93.75 212 LEU A N 1
ATOM 1700 C CA . LEU A 1 212 ? 14.586 0.241 10.852 1 93.75 212 LEU A CA 1
ATOM 1701 C C . LEU A 1 212 ? 13.719 0.302 12.102 1 93.75 212 LEU A C 1
ATOM 1703 O O . LEU A 1 212 ? 13.18 -0.718 12.547 1 93.75 212 LEU A O 1
ATOM 1707 N N . PHE A 1 213 ? 13.586 1.526 12.672 1 96.5 213 PHE A N 1
ATOM 1708 C CA . PHE A 1 213 ? 12.734 1.778 13.828 1 96.5 213 PHE A CA 1
ATOM 1709 C C . PHE A 1 213 ? 11.828 2.98 13.586 1 96.5 213 PHE A C 1
ATOM 1711 O O . PHE A 1 213 ? 12.289 4.023 13.117 1 96.5 213 PHE A O 1
ATOM 1718 N N . TYR A 1 214 ? 10.602 2.766 13.859 1 97.31 214 TYR A N 1
ATOM 1719 C CA . TYR A 1 214 ? 9.641 3.846 13.68 1 97.31 214 TYR A CA 1
ATOM 1720 C C . TYR A 1 214 ? 8.836 4.078 14.945 1 97.31 214 TYR A C 1
ATOM 1722 O O . TYR A 1 214 ? 8.547 3.135 15.688 1 97.31 214 TYR A O 1
ATOM 1730 N N . GLN A 1 215 ? 8.453 5.312 15.18 1 97.75 215 GLN A N 1
ATOM 1731 C CA . GLN A 1 215 ? 7.668 5.719 16.344 1 97.75 215 GLN A CA 1
ATOM 1732 C C . GLN A 1 215 ? 6.77 6.902 16 1 97.75 215 GLN A C 1
ATOM 1734 O O . GLN A 1 215 ? 7.18 7.812 15.281 1 97.75 215 GLN A O 1
ATOM 1739 N N . HIS A 1 216 ? 5.543 6.863 16.531 1 97.56 216 HIS A N 1
ATOM 1740 C CA . HIS A 1 216 ? 4.648 8.008 16.391 1 97.56 216 HIS A CA 1
ATOM 1741 C C . HIS A 1 216 ? 5.094 9.164 17.281 1 97.56 216 HIS A C 1
ATOM 1743 O O . HIS A 1 216 ? 5.711 8.945 18.328 1 97.56 216 HIS A O 1
ATOM 1749 N N . VAL A 1 217 ? 4.777 10.328 16.812 1 95.56 217 VAL A N 1
ATOM 1750 C CA . VAL A 1 217 ? 4.855 11.469 17.719 1 95.56 217 VAL A CA 1
ATOM 1751 C C . VAL A 1 217 ? 3.711 11.406 18.719 1 95.56 217 VAL A C 1
ATOM 1753 O O . VAL A 1 217 ? 2.738 10.672 18.531 1 95.56 217 VAL A O 1
ATOM 1756 N N . ASP A 1 218 ? 4.023 12.125 19.844 1 87.19 218 ASP A N 1
ATOM 1757 C CA . ASP A 1 218 ? 3.02 12.117 20.906 1 87.19 218 ASP A CA 1
ATOM 1758 C C . ASP A 1 218 ? 1.9 13.109 20.609 1 87.19 218 ASP A C 1
ATOM 1760 O O . ASP A 1 218 ? 2.033 13.961 19.719 1 87.19 218 ASP A O 1
ATOM 1764 N N . LYS A 1 219 ? 0.814 13.016 21.406 1 91.56 219 LYS A N 1
ATOM 1765 C CA . LYS A 1 219 ? -0.423 12.742 22.141 1 91.56 219 LYS A CA 1
ATOM 1766 C C . LYS A 1 219 ? -1.481 12.141 21.219 1 91.56 219 LYS A C 1
ATOM 1768 O O . LYS A 1 219 ? -1.819 12.734 20.188 1 91.56 219 LYS A O 1
ATOM 1773 N N . LYS A 1 220 ? -2.039 11.141 21.453 1 94.56 220 LYS A N 1
ATOM 1774 C CA . LYS A 1 220 ? -3.014 10.43 20.625 1 94.56 220 LYS A CA 1
ATOM 1775 C C . LYS A 1 220 ? -4.438 10.703 21.109 1 94.56 220 LYS A C 1
ATOM 1777 O O . LYS A 1 220 ? -4.676 10.867 22.312 1 94.56 220 LYS A O 1
ATOM 1782 N N . VAL A 1 221 ? -5.305 10.859 20.234 1 95.69 221 VAL A N 1
ATOM 1783 C CA . VAL A 1 221 ? -6.754 10.836 20.422 1 95.69 221 VAL A CA 1
ATOM 1784 C C . VAL A 1 221 ? -7.363 9.727 19.578 1 95.69 221 VAL A C 1
ATOM 1786 O O . VAL A 1 221 ? -7.191 9.695 18.359 1 95.69 221 VAL A O 1
ATOM 1789 N N . THR A 1 222 ? -8.117 8.844 20.281 1 95.38 222 THR A N 1
ATOM 1790 C CA . THR A 1 222 ? -8.609 7.66 19.578 1 95.38 222 THR A CA 1
ATOM 1791 C C . THR A 1 222 ? -10.078 7.828 19.203 1 95.38 222 THR A C 1
ATOM 1793 O O . THR A 1 222 ? -10.859 8.398 19.969 1 95.38 222 THR A O 1
ATOM 1796 N N . LEU A 1 223 ? -10.375 7.457 18.047 1 96.75 223 LEU A N 1
ATOM 1797 C CA . LEU A 1 223 ? -11.727 7.191 17.578 1 96.75 223 LEU A CA 1
ATOM 1798 C C . LEU A 1 223 ? -11.961 5.699 17.375 1 96.75 223 LEU A C 1
ATOM 1800 O O . LEU A 1 223 ? -11 4.922 17.312 1 96.75 223 LEU A O 1
ATOM 1804 N N . SER A 1 224 ? -13.211 5.316 17.406 1 95.25 224 SER A N 1
ATOM 1805 C CA . SER A 1 224 ? -13.555 3.914 17.188 1 95.25 224 SER A CA 1
ATOM 1806 C C . SER A 1 224 ? -14.758 3.775 16.281 1 95.25 224 SER A C 1
ATOM 1808 O O . SER A 1 224 ? -15.898 3.943 16.703 1 95.25 224 SER A O 1
ATOM 1810 N N . PHE A 1 225 ? -14.461 3.506 15.039 1 94.5 225 PHE A N 1
ATOM 1811 C CA . PHE A 1 225 ? -15.523 3.189 14.086 1 94.5 225 PHE A CA 1
ATOM 1812 C C . PHE A 1 225 ? -15.078 2.1 13.117 1 94.5 225 PHE A C 1
ATOM 1814 O O . PHE A 1 225 ? -14.031 2.221 12.477 1 94.5 225 PHE A O 1
ATOM 1821 N N . GLN A 1 226 ? -15.852 1.029 13.047 1 92.44 226 GLN A N 1
ATOM 1822 C CA . GLN A 1 226 ? -15.617 -0.122 12.18 1 92.44 226 GLN A CA 1
ATOM 1823 C C . GLN A 1 226 ? -16.641 -0.165 11.039 1 92.44 226 GLN A C 1
ATOM 1825 O O . GLN A 1 226 ? -17.812 -0.455 11.266 1 92.44 226 GLN A O 1
ATOM 1830 N N . LEU A 1 227 ? -16.125 0.033 9.859 1 91.88 227 LEU A N 1
ATOM 1831 C CA . LEU A 1 227 ? -17.031 0.148 8.727 1 91.88 227 LEU A CA 1
ATOM 1832 C C . LEU A 1 227 ? -16.781 -0.964 7.715 1 91.88 227 LEU A C 1
ATOM 1834 O O . LEU A 1 227 ? -17.234 -0.877 6.57 1 91.88 227 LEU A O 1
ATOM 1838 N N . ASN A 1 228 ? -16 -1.908 8.031 1 87.12 228 ASN A N 1
ATOM 1839 C CA . ASN A 1 228 ? -15.773 -3.143 7.293 1 87.12 228 ASN A CA 1
ATOM 1840 C C . ASN A 1 228 ? -15.07 -2.875 5.965 1 87.12 228 ASN A C 1
ATOM 1842 O O . ASN A 1 228 ? -15.328 -3.564 4.973 1 87.12 228 ASN A O 1
ATOM 1846 N N . SER A 1 229 ? -14.414 -1.865 5.875 1 85.62 229 SER A N 1
ATOM 1847 C CA . SER A 1 229 ? -13.586 -1.473 4.734 1 85.62 229 SER A CA 1
ATOM 1848 C C . SER A 1 229 ? -12.297 -0.798 5.191 1 85.62 229 SER A C 1
ATOM 1850 O O . SER A 1 229 ? -12.258 0.422 5.359 1 85.62 229 SER A O 1
ATOM 1852 N N . LEU A 1 230 ? -11.25 -1.559 5.309 1 79.75 230 LEU A N 1
ATOM 1853 C CA . LEU A 1 230 ? -10.016 -1.108 5.945 1 79.75 230 LEU A CA 1
ATOM 1854 C C . LEU A 1 230 ? -9.344 -0.016 5.117 1 79.75 230 LEU A C 1
ATOM 1856 O O . LEU A 1 230 ? -9.016 1.051 5.641 1 79.75 230 LEU A O 1
ATOM 1860 N N . PRO A 1 231 ? -9.219 -0.232 3.822 1 74.69 231 PRO A N 1
ATOM 1861 C CA . PRO A 1 231 ? -8.43 0.724 3.045 1 74.69 231 PRO A CA 1
ATOM 1862 C C . PRO A 1 231 ? -9.234 1.949 2.619 1 74.69 231 PRO A C 1
ATOM 1864 O O . PRO A 1 231 ? -8.664 2.928 2.127 1 74.69 231 PRO A O 1
ATOM 1867 N N . VAL A 1 232 ? -10.523 1.843 2.803 1 86.38 232 VAL A N 1
ATOM 1868 C CA . VAL A 1 232 ? -11.359 2.924 2.303 1 86.38 232 VAL A CA 1
ATOM 1869 C C . VAL A 1 232 ? -12.086 3.598 3.467 1 86.38 232 VAL A C 1
ATOM 1871 O O . VAL A 1 232 ? -11.539 4.508 4.098 1 86.38 232 VAL A O 1
ATOM 1874 N N . ARG A 1 233 ? -13.109 2.975 3.918 1 90.75 233 ARG A N 1
ATOM 1875 C CA . ARG A 1 233 ? -14.016 3.668 4.824 1 90.75 233 ARG A CA 1
ATOM 1876 C C . ARG A 1 233 ? -13.375 3.869 6.195 1 90.75 233 ARG A C 1
ATOM 1878 O O . ARG A 1 233 ? -13.523 4.926 6.809 1 90.75 233 ARG A O 1
ATOM 1885 N N . ASN A 1 234 ? -12.664 2.914 6.73 1 94.44 234 ASN A N 1
ATOM 1886 C CA . ASN A 1 234 ? -12.07 3.023 8.055 1 94.44 234 ASN A CA 1
ATOM 1887 C C . ASN A 1 234 ? -10.953 4.062 8.086 1 94.44 234 ASN A C 1
ATOM 1889 O O . ASN A 1 234 ? -10.516 4.484 9.156 1 94.44 234 ASN A O 1
ATOM 1893 N N . HIS A 1 235 ? -10.477 4.422 6.891 1 95.19 235 HIS A N 1
ATOM 1894 C CA . HIS A 1 235 ? -9.328 5.309 6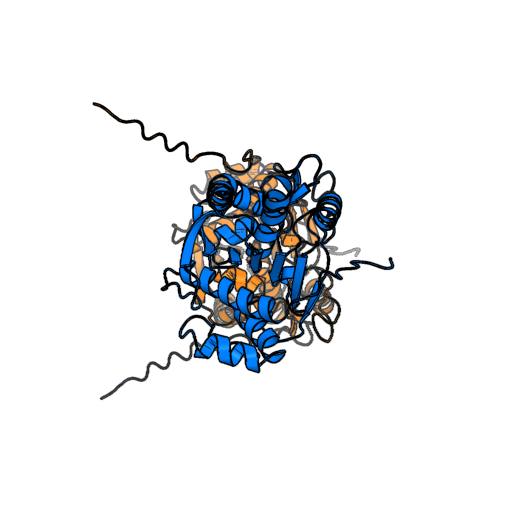.793 1 95.19 235 HIS A CA 1
ATOM 1895 C C . HIS A 1 235 ? -9.703 6.637 6.148 1 95.19 235 HIS A C 1
ATOM 1897 O O . HIS A 1 235 ? -8.906 7.582 6.148 1 95.19 235 HIS A O 1
ATOM 1903 N N . GLU A 1 236 ? -10.867 6.852 5.746 1 96.06 236 GLU A N 1
ATOM 1904 C CA . GLU A 1 236 ? -11.266 8.023 4.969 1 96.06 236 GLU A CA 1
ATOM 1905 C C . GLU A 1 236 ? -11.453 9.242 5.863 1 96.06 236 GLU A C 1
ATOM 1907 O O . GLU A 1 236 ? -12.117 9.164 6.898 1 96.06 236 GLU A O 1
ATOM 1912 N N . ILE A 1 237 ? -10.945 10.312 5.41 1 98.38 237 ILE A N 1
ATOM 1913 C CA . ILE A 1 237 ? -11 11.547 6.176 1 98.38 237 ILE A CA 1
ATOM 1914 C C . ILE A 1 237 ? -12.461 11.938 6.422 1 98.38 237 ILE A C 1
ATOM 1916 O O . ILE A 1 237 ? -12.797 12.492 7.469 1 98.38 237 ILE A O 1
ATOM 1920 N N . VAL A 1 238 ? -13.359 11.625 5.516 1 98.19 238 VAL A N 1
ATOM 1921 C CA . VAL A 1 238 ? -14.773 11.961 5.629 1 98.19 238 VAL A CA 1
ATOM 1922 C C . VAL A 1 238 ? -15.391 11.219 6.805 1 98.19 238 VAL A C 1
ATOM 1924 O O . VAL A 1 238 ? -16.266 11.75 7.496 1 98.19 238 VAL A O 1
ATOM 1927 N N . CYS A 1 239 ? -14.914 10.062 7.059 1 98.38 239 CYS A N 1
ATOM 1928 C CA . CYS A 1 239 ? -15.453 9.281 8.172 1 98.38 239 CYS A CA 1
ATOM 1929 C C . CYS A 1 239 ? -14.859 9.742 9.5 1 98.38 239 CYS A C 1
ATOM 1931 O O . CYS A 1 239 ? -15.516 9.664 10.539 1 98.38 239 CYS A O 1
ATOM 1933 N N . TYR A 1 240 ? -13.617 10.227 9.492 1 98.56 240 TYR A N 1
ATOM 1934 C CA . TYR A 1 240 ? -13.086 10.922 10.656 1 98.56 240 TYR A CA 1
ATOM 1935 C C . TYR A 1 240 ? -13.922 12.148 10.992 1 98.56 240 TYR A C 1
ATOM 1937 O O . TYR A 1 240 ? -14.297 12.359 12.148 1 98.56 240 TYR A O 1
ATOM 1945 N N . PHE A 1 241 ? -14.242 12.945 9.914 1 98.75 241 PHE A N 1
ATOM 1946 C CA . PHE A 1 241 ? -15.078 14.125 10.078 1 98.75 241 PHE A CA 1
ATOM 1947 C C . PHE A 1 241 ? -16.422 13.758 10.711 1 98.75 241 PHE A C 1
ATOM 1949 O O . PHE A 1 241 ? -16.859 14.406 11.656 1 98.75 241 PHE A O 1
ATOM 1956 N N . LYS A 1 242 ? -17 12.727 10.188 1 98.5 242 LYS A N 1
ATOM 1957 C CA . LYS A 1 242 ? -18.312 12.289 10.695 1 98.5 242 LYS A CA 1
ATOM 1958 C C . LYS A 1 242 ? -18.234 11.953 12.18 1 98.5 242 LYS A C 1
ATOM 1960 O O . LYS A 1 242 ? -19.094 12.383 12.961 1 98.5 242 LYS A O 1
ATOM 1965 N N . ASN A 1 243 ? -17.281 11.211 12.562 1 98.06 243 ASN A N 1
ATOM 1966 C CA . ASN A 1 243 ? -17.172 10.75 13.945 1 98.06 243 ASN A CA 1
ATOM 1967 C C . ASN A 1 243 ? -16.828 11.898 14.891 1 98.06 243 ASN A C 1
ATOM 1969 O O . ASN A 1 243 ? -17.359 11.969 16 1 98.06 243 ASN A O 1
ATOM 1973 N N . LEU A 1 244 ? -15.977 12.781 14.508 1 98.12 244 LEU A N 1
ATOM 1974 C CA . LEU A 1 244 ? -15.648 13.953 15.312 1 98.12 244 LEU A CA 1
ATOM 1975 C C . LEU A 1 244 ? -16.859 14.883 15.445 1 98.12 244 LEU A C 1
ATOM 1977 O O . LEU A 1 244 ? -17.094 15.438 16.516 1 98.12 244 LEU A O 1
ATOM 1981 N N . SER A 1 245 ? -17.562 15.031 14.359 1 97.94 245 SER A N 1
ATOM 1982 C CA . SER A 1 245 ? -18.75 15.891 14.344 1 97.94 245 SER A CA 1
ATOM 1983 C C . SER A 1 245 ? -19.797 15.422 15.352 1 97.94 245 SER A C 1
ATOM 1985 O O . SER A 1 245 ? -20.5 16.234 15.938 1 97.94 245 SER A O 1
ATOM 1987 N N . ARG A 1 246 ? -19.859 14.156 15.523 1 96.94 246 ARG A N 1
ATOM 1988 C CA . ARG A 1 246 ? -20.797 13.586 16.484 1 96.94 246 ARG A CA 1
ATOM 1989 C C . ARG A 1 246 ? -20.469 14 17.906 1 96.94 246 ARG A C 1
ATOM 1991 O O . ARG A 1 246 ? -21.328 13.984 18.781 1 96.94 246 ARG A O 1
ATOM 1998 N N . GLN A 1 247 ? -19.25 14.406 18.125 1 94.94 247 GLN A N 1
ATOM 1999 C CA . GLN A 1 247 ? -18.812 14.789 19.469 1 94.94 247 GLN A CA 1
ATOM 2000 C C . GLN A 1 247 ? -19.156 16.25 19.766 1 94.94 247 GLN A C 1
ATOM 2002 O O . GLN A 1 247 ? -19.141 16.672 20.922 1 94.94 247 GLN A O 1
ATOM 2007 N N . ASN A 1 248 ? -19.422 17.016 18.781 1 96.75 248 ASN A N 1
ATOM 2008 C CA . ASN A 1 248 ? -19.891 18.391 18.875 1 96.75 248 ASN A CA 1
ATOM 2009 C C . ASN A 1 248 ? -20.859 18.719 17.75 1 96.75 248 ASN A C 1
ATOM 2011 O O . ASN A 1 248 ? -20.547 19.547 16.875 1 96.75 248 ASN A O 1
ATOM 2015 N N . PRO A 1 249 ? -22.047 18.234 17.797 1 97.31 249 PRO A N 1
ATOM 2016 C CA . PRO A 1 249 ? -23 18.359 16.688 1 97.31 249 PRO A CA 1
ATOM 2017 C C . PRO A 1 249 ? -23.422 19.797 16.422 1 97.31 249 PRO A C 1
ATOM 2019 O O . PRO A 1 249 ? -23.641 20.172 15.273 1 97.31 249 PRO A O 1
ATOM 2022 N N . ALA A 1 250 ? -23.516 20.562 17.484 1 97.94 250 ALA A N 1
ATOM 2023 C CA . ALA A 1 250 ? -23.938 21.953 17.312 1 97.94 250 ALA A CA 1
ATOM 2024 C C . ALA A 1 250 ? -22.922 22.734 16.469 1 97.94 250 ALA A C 1
ATOM 2026 O O . ALA A 1 250 ? -23.297 23.453 15.539 1 97.94 250 ALA A O 1
ATOM 2027 N N . PHE A 1 251 ? -21.734 22.625 16.797 1 97.94 251 PHE A N 1
ATOM 2028 C CA . PHE A 1 251 ? -20.672 23.312 16.062 1 97.94 251 PHE A CA 1
ATOM 2029 C C . PHE A 1 251 ? -20.625 22.844 14.609 1 97.94 251 PHE A C 1
ATOM 2031 O O . PHE A 1 251 ? -20.516 23.656 13.688 1 97.94 251 PHE A O 1
ATOM 2038 N N . SER A 1 252 ? -20.672 21.5 14.43 1 98.06 252 SER A N 1
ATOM 2039 C CA . SER A 1 252 ? -20.594 20.938 13.086 1 98.06 252 SER A CA 1
ATOM 2040 C C . SER A 1 252 ? -21.734 21.422 12.203 1 98.06 252 SER A C 1
ATOM 2042 O O . SER A 1 252 ? -21.547 21.734 11.031 1 98.06 252 SER A O 1
ATOM 2044 N N . LYS A 1 253 ? -22.906 21.406 12.805 1 98.12 253 LYS A N 1
ATOM 2045 C CA . LYS A 1 253 ? -24.078 21.875 12.055 1 98.12 253 LYS A CA 1
ATOM 2046 C C . LYS A 1 253 ? -23.906 23.328 11.617 1 98.12 253 LYS A C 1
ATOM 2048 O O . LYS A 1 253 ? -24.156 23.656 10.461 1 98.12 253 LYS A O 1
ATOM 2053 N N . SER A 1 254 ? -23.5 24.125 12.5 1 98.5 254 SER A N 1
ATOM 2054 C CA . SER A 1 254 ? -23.281 25.531 12.203 1 98.5 254 SER A CA 1
ATOM 2055 C C . SER A 1 254 ? -22.219 25.719 11.125 1 98.5 254 SER A C 1
ATOM 2057 O O . SER A 1 254 ? -22.406 26.484 10.18 1 98.5 254 SER A O 1
ATOM 2059 N N . LEU A 1 255 ? -21.094 25.031 11.289 1 98.5 255 LEU A N 1
ATOM 2060 C CA . LEU A 1 255 ? -19.984 25.094 10.344 1 98.5 255 LEU A CA 1
ATOM 2061 C C . LEU A 1 255 ? -20.453 24.734 8.938 1 98.5 255 LEU A C 1
ATOM 2063 O O . LEU A 1 255 ? -20.156 25.453 7.973 1 98.5 255 LEU A O 1
ATOM 2067 N N . CYS A 1 256 ? -21.172 23.672 8.789 1 98.62 256 CYS A N 1
ATOM 2068 C CA . CYS A 1 256 ? -21.594 23.172 7.48 1 98.62 256 CYS A CA 1
ATOM 2069 C C . CYS A 1 256 ? -22.703 24.016 6.891 1 98.62 256 CYS A C 1
ATOM 2071 O O . CYS A 1 256 ? -22.688 24.328 5.695 1 98.62 256 CYS A O 1
ATOM 2073 N N . ASP A 1 257 ? -23.672 24.438 7.75 1 98.31 257 ASP A N 1
ATOM 2074 C CA . ASP A 1 257 ? -24.797 25.234 7.281 1 98.31 257 ASP A CA 1
ATOM 2075 C C . ASP A 1 257 ? -24.328 26.609 6.793 1 98.31 257 ASP A C 1
ATOM 2077 O O . ASP A 1 257 ? -24.859 27.141 5.816 1 98.31 257 ASP A O 1
ATOM 2081 N N . GLU A 1 258 ? -23.375 27.156 7.461 1 98.38 258 GLU A N 1
ATOM 2082 C CA . GLU A 1 258 ? -22.906 28.5 7.148 1 98.38 258 GLU A CA 1
ATOM 2083 C C . GLU A 1 258 ? -21.953 28.5 5.961 1 98.38 258 GLU A C 1
ATOM 2085 O O . GLU A 1 258 ? -21.641 29.547 5.395 1 98.38 258 GLU A O 1
ATOM 2090 N N . ASN A 1 259 ? -21.453 27.375 5.578 1 98.62 259 ASN A N 1
ATOM 2091 C CA . ASN A 1 259 ? -20.469 27.25 4.504 1 98.62 259 ASN A CA 1
ATOM 2092 C C . ASN A 1 259 ? -20.828 26.125 3.545 1 98.62 259 ASN A C 1
ATOM 2094 O O . ASN A 1 259 ? -20.109 25.125 3.455 1 98.62 259 ASN A O 1
ATOM 2098 N N . PRO A 1 260 ? -21.859 26.297 2.701 1 97.69 260 PRO A N 1
ATOM 2099 C CA . PRO A 1 260 ? -22.266 25.234 1.781 1 97.69 260 PRO A CA 1
ATOM 2100 C C . PRO A 1 260 ? -21.141 24.766 0.873 1 97.69 260 PRO A C 1
ATOM 2102 O O . PRO A 1 260 ? -20.438 25.594 0.279 1 97.69 260 PRO A O 1
ATOM 2105 N N . GLY A 1 261 ? -20.906 23.438 0.87 1 97.94 261 GLY A N 1
ATOM 2106 C CA . GLY A 1 261 ? -19.891 22.859 0.004 1 97.94 261 GLY A CA 1
ATOM 2107 C C . GLY A 1 261 ? -18.562 22.609 0.71 1 97.94 261 GLY A C 1
ATOM 2108 O O . GLY A 1 261 ? -17.688 21.922 0.185 1 97.94 261 GLY A O 1
ATOM 2109 N N . PHE A 1 262 ? -18.453 23.156 1.882 1 98.69 262 PHE A N 1
ATOM 2110 C CA . PHE A 1 262 ? -17.203 23.047 2.627 1 98.69 262 PHE A CA 1
ATOM 2111 C C . PHE A 1 262 ? -17.094 21.672 3.287 1 98.69 262 PHE A C 1
ATOM 2113 O O . PHE A 1 262 ? -16.047 21.016 3.18 1 98.69 262 PHE A O 1
ATOM 2120 N N . CYS A 1 263 ? -18.141 21.25 3.951 1 98.75 263 CYS A N 1
ATOM 2121 C CA . CYS A 1 263 ? -18.141 19.984 4.688 1 98.75 263 CYS A CA 1
ATOM 2122 C C . CYS A 1 263 ? -18.359 18.797 3.75 1 98.75 263 CYS A C 1
ATOM 2124 O O . CYS A 1 263 ? -19.094 18.922 2.768 1 98.75 263 CYS A O 1
ATOM 2126 N N . PRO A 1 264 ? -17.703 17.672 4.051 1 98.5 264 PRO A N 1
ATOM 2127 C CA . PRO A 1 264 ? -17.875 16.516 3.184 1 98.5 264 PRO A CA 1
ATOM 2128 C C . PRO A 1 264 ? -19.234 15.828 3.373 1 98.5 264 PRO A C 1
ATOM 2130 O O . PRO A 1 264 ? -19.812 15.891 4.461 1 98.5 264 PRO A O 1
ATOM 2133 N N . ASP A 1 265 ? -19.656 15.203 2.285 1 96.75 265 ASP A N 1
ATOM 2134 C CA . ASP A 1 265 ? -20.766 14.258 2.381 1 96.75 265 ASP A CA 1
ATOM 2135 C C . ASP A 1 265 ? -20.328 12.977 3.082 1 96.75 265 ASP A C 1
ATOM 2137 O O . ASP A 1 265 ? -19.406 12.297 2.629 1 96.75 265 ASP A O 1
ATOM 2141 N N . THR A 1 266 ? -21.047 12.602 4.18 1 96.81 266 THR A N 1
ATOM 2142 C CA . THR A 1 266 ? -20.578 11.484 4.996 1 96.81 266 THR A CA 1
ATOM 2143 C C . THR A 1 266 ? -21.438 10.242 4.758 1 96.81 266 THR A C 1
ATOM 2145 O O . THR A 1 266 ? -21.422 9.312 5.559 1 96.81 266 THR A O 1
ATOM 2148 N N . GLU A 1 267 ? -22.172 10.148 3.707 1 94.12 267 GLU A N 1
ATOM 2149 C CA . GLU A 1 267 ? -23.094 9.062 3.426 1 94.12 267 GLU A CA 1
ATOM 2150 C C . GLU A 1 267 ? -22.359 7.734 3.25 1 94.12 267 GLU A C 1
ATOM 2152 O O . GLU A 1 267 ? -22.922 6.672 3.537 1 94.12 267 GLU A O 1
ATOM 2157 N N . LEU A 1 268 ? -21.203 7.828 2.84 1 91.62 268 LEU A N 1
ATOM 2158 C CA . LEU A 1 268 ? -20.438 6.609 2.588 1 91.62 268 LEU A CA 1
ATOM 2159 C C . LEU A 1 268 ? -19.984 5.973 3.896 1 91.62 268 LEU A C 1
ATOM 2161 O O . LEU A 1 268 ? -19.578 4.805 3.918 1 91.62 268 LEU A O 1
ATOM 2165 N N . CYS A 1 269 ? -20.047 6.703 4.977 1 95.75 269 CYS A N 1
ATOM 2166 C CA . CYS A 1 269 ? -19.5 6.242 6.25 1 95.75 269 CYS A CA 1
ATOM 2167 C C . CYS A 1 269 ? -20.484 5.312 6.953 1 95.75 269 CYS A C 1
ATOM 2169 O O . CYS A 1 269 ? -20.906 5.582 8.078 1 95.75 269 CYS A O 1
ATOM 2171 N N . VAL A 1 270 ? -20.875 4.273 6.27 1 93.38 270 VAL A N 1
ATOM 2172 C CA . VAL A 1 270 ? -21.688 3.16 6.762 1 93.38 270 VAL A CA 1
ATOM 2173 C C . VAL A 1 270 ? -20.969 1.841 6.488 1 93.38 270 VAL A C 1
ATOM 2175 O O . VAL A 1 270 ? -20.125 1.759 5.586 1 93.38 270 VAL A O 1
ATOM 2178 N N . PRO A 1 271 ? -21.25 0.856 7.293 1 90.75 271 PRO A N 1
ATOM 2179 C CA . PRO A 1 271 ? -20.531 -0.409 7.102 1 90.75 271 PRO A CA 1
ATOM 2180 C C . PRO A 1 271 ? -20.672 -0.959 5.684 1 90.75 271 PRO A C 1
ATOM 2182 O O . PRO A 1 271 ? -21.781 -0.966 5.133 1 90.75 271 PRO A O 1
ATOM 2185 N N . PHE A 1 272 ? -19.578 -1.273 5.156 1 87.5 272 PHE A N 1
ATOM 2186 C CA . PHE A 1 272 ? -19.562 -1.91 3.846 1 87.5 272 PHE A CA 1
ATOM 2187 C C . PHE A 1 272 ? -20.141 -3.32 3.918 1 87.5 272 PHE A C 1
ATOM 2189 O O . PHE A 1 272 ? -19.75 -4.109 4.785 1 87.5 272 PHE A O 1
ATOM 2196 N N . MET A 1 273 ? -21.203 -3.568 3.205 1 75.69 273 MET A N 1
ATOM 2197 C CA . MET A 1 273 ? -21.891 -4.855 3.262 1 75.69 273 MET A CA 1
ATOM 2198 C C . MET A 1 273 ? -21.219 -5.871 2.346 1 75.69 273 MET A C 1
ATOM 2200 O O . MET A 1 273 ? -21.391 -7.082 2.523 1 75.69 273 MET A O 1
ATOM 2204 N N . GLY A 1 274 ? -20.359 -5.43 1.324 1 61.78 274 GLY A N 1
ATOM 2205 C CA . GLY A 1 274 ? -20 -6.23 0.164 1 61.78 274 GLY A CA 1
ATOM 2206 C C . GLY A 1 274 ? -19.078 -7.387 0.5 1 61.78 274 GLY A C 1
ATOM 2207 O O . GLY A 1 274 ? -18.219 -7.27 1.381 1 61.78 274 GLY A O 1
ATOM 2208 N N . ILE A 1 275 ? -19.641 -8.617 0.426 1 64.38 275 ILE A N 1
ATOM 2209 C CA . ILE A 1 275 ? -18.922 -9.867 0.201 1 64.38 275 ILE A CA 1
ATOM 2210 C C . ILE A 1 275 ? -18.25 -9.844 -1.177 1 64.38 275 ILE A C 1
ATOM 2212 O O . ILE A 1 275 ? -18.484 -8.922 -1.966 1 64.38 275 ILE A O 1
ATOM 2216 N N . CYS A 1 276 ? -17.281 -10.758 -1.491 1 75.25 276 CYS A N 1
ATOM 2217 C CA . CYS A 1 276 ? -16.688 -10.844 -2.816 1 75.25 276 CYS A CA 1
ATOM 2218 C C . CYS A 1 276 ? -17.734 -10.703 -3.906 1 75.25 276 CYS A C 1
ATOM 2220 O O . CYS A 1 276 ? -18.828 -11.266 -3.797 1 75.25 276 CYS A O 1
ATOM 2222 N N . SER A 1 277 ? -17.812 -9.547 -4.652 1 58.41 277 SER A N 1
ATOM 2223 C CA . SER A 1 277 ? -18.797 -9.227 -5.676 1 58.41 277 SER A CA 1
ATOM 2224 C C . SER A 1 277 ? -19.094 -10.438 -6.562 1 58.41 277 SER A C 1
ATOM 2226 O O . SER A 1 277 ? -18.172 -11.125 -7 1 58.41 277 SER A O 1
ATOM 2228 N N . ASP A 1 278 ? -20.25 -11.195 -6.402 1 51.88 278 ASP A N 1
ATOM 2229 C CA . ASP A 1 278 ? -20.641 -12.086 -7.492 1 51.88 278 ASP A CA 1
ATOM 2230 C C . ASP A 1 278 ? -20.578 -11.367 -8.836 1 51.88 278 ASP A C 1
ATOM 2232 O O . ASP A 1 278 ? -20.422 -10.148 -8.891 1 51.88 278 ASP A O 1
ATOM 2236 N N . LYS A 1 279 ? -21.703 -11.945 -10.039 1 39.88 279 LYS A N 1
ATOM 2237 C CA . LYS A 1 279 ? -21.781 -11.492 -11.422 1 39.88 279 LYS A CA 1
ATOM 2238 C C . LYS A 1 279 ? -21.922 -9.969 -11.492 1 39.88 279 LYS A C 1
ATOM 2240 O O . LYS A 1 279 ? -22.516 -9.359 -10.594 1 39.88 279 LYS A O 1
ATOM 2245 N N . ALA A 1 280 ? -21.266 -9.375 -12.391 1 39.59 280 ALA A N 1
ATOM 2246 C CA . ALA A 1 280 ? -21.688 -8.18 -13.125 1 39.59 280 ALA A CA 1
ATOM 2247 C C . ALA A 1 280 ? -23.203 -8.18 -13.328 1 39.59 280 ALA A C 1
ATOM 2249 O O . ALA A 1 280 ? -23.719 -8.914 -14.172 1 39.59 280 ALA A O 1
ATOM 2250 N N . SER A 1 281 ? -24.094 -8.242 -12.523 1 30.34 281 SER A N 1
ATOM 2251 C CA . SER A 1 281 ? -25.438 -7.852 -12.93 1 30.34 281 SER A CA 1
ATOM 2252 C C . SER A 1 281 ? -25.438 -6.5 -13.633 1 30.34 281 SER A C 1
ATOM 2254 O O . SER A 1 281 ? -25.438 -5.453 -12.977 1 30.34 281 SER A O 1
ATOM 2256 N N . ALA A 1 282 ? -24.703 -6.238 -14.711 1 31.8 282 ALA A N 1
ATOM 2257 C CA . ALA A 1 282 ? -25.094 -5.211 -15.664 1 31.8 282 ALA A CA 1
ATOM 2258 C C . ALA A 1 282 ? -26.594 -5.309 -15.977 1 31.8 282 ALA A C 1
ATOM 2260 O O . ALA A 1 282 ? -27.047 -6.32 -16.516 1 31.8 282 ALA A O 1
ATOM 2261 N N . ASN A 1 283 ? -27.531 -4.691 -15.297 1 29.92 283 ASN A N 1
ATOM 2262 C CA . ASN A 1 283 ? -28.828 -4.223 -15.75 1 29.92 283 ASN A CA 1
ATOM 2263 C C . ASN A 1 283 ? -28.766 -3.672 -17.172 1 29.92 283 ASN A C 1
ATOM 2265 O O . ASN A 1 283 ? -28.391 -2.516 -17.375 1 29.92 283 ASN A O 1
ATOM 2269 N N . HIS A 1 284 ? -28.234 -4.301 -18.188 1 29.73 284 HIS A N 1
ATOM 2270 C CA . HIS A 1 284 ? -28.734 -3.939 -19.516 1 29.73 284 HIS A CA 1
ATOM 2271 C C . HIS A 1 284 ? -30.266 -4.039 -19.562 1 29.73 284 HIS A C 1
ATOM 2273 O O . HIS A 1 284 ? -30.812 -5.141 -19.625 1 29.73 284 HIS A O 1
ATOM 2279 N N . SER A 1 285 ? -31.016 -3.279 -18.766 1 27.2 285 SER A N 1
ATOM 2280 C CA . SER A 1 285 ? -32.406 -2.975 -19.172 1 27.2 285 SER A CA 1
ATOM 2281 C C . SER A 1 285 ? -32.469 -2.549 -20.625 1 27.2 285 SER A C 1
ATOM 2283 O O . SER A 1 285 ? -31.781 -1.601 -21.031 1 27.2 285 SER A O 1
ATOM 2285 N N . SER A 1 286 ? -32.656 -3.475 -21.625 1 27.12 286 SER A N 1
ATOM 2286 C CA . SER A 1 286 ? -33.344 -3.414 -22.906 1 27.12 286 SER A CA 1
ATOM 2287 C C . SER A 1 286 ? -34.562 -2.498 -22.844 1 27.12 286 SER A C 1
ATOM 2289 O O . SER A 1 286 ? -35.531 -2.783 -22.141 1 27.12 286 SER A O 1
ATOM 2291 N N . SER A 1 287 ? -34.406 -1.155 -22.766 1 25.36 287 SER A N 1
ATOM 2292 C CA . SER A 1 287 ? -35.5 -0.354 -23.297 1 25.36 287 SER A CA 1
ATOM 2293 C C . SER A 1 287 ? -35.906 -0.865 -24.672 1 25.36 287 SER A C 1
ATOM 2295 O O . SER A 1 287 ? -35.188 -0.715 -25.656 1 25.36 287 SER A O 1
ATOM 2297 N N . GLN A 1 288 ? -36.469 -2.025 -24.75 1 21.25 288 GLN A N 1
ATOM 2298 C CA . GLN A 1 288 ? -37.469 -2.381 -25.766 1 21.25 288 GLN A CA 1
ATOM 2299 C C . GLN A 1 288 ? -38.625 -1.375 -25.797 1 21.25 288 GLN A C 1
ATOM 2301 O O . GLN A 1 288 ? -39.5 -1.473 -26.625 1 21.25 288 GLN A O 1
ATOM 2306 N N . GLU A 1 289 ? -38.625 -0.081 -25.328 1 20.78 289 GLU A N 1
ATOM 2307 C CA . GLU A 1 289 ? -39.531 0.602 -26.25 1 20.78 289 GLU A CA 1
ATOM 2308 C C . GLU A 1 289 ? -38.844 0.971 -27.547 1 20.78 289 GLU A C 1
ATOM 2310 O O . GLU A 1 289 ? -37.625 1.295 -27.547 1 20.78 289 GLU A O 1
ATOM 2315 N N . MET B 1 1 ? 12.898 -51.906 1.449 1 26.22 1 MET B N 1
ATOM 2316 C CA . MET B 1 1 ? 12.289 -51.188 0.337 1 26.22 1 MET B CA 1
ATOM 2317 C C . MET B 1 1 ? 12.156 -49.719 0.657 1 26.22 1 MET B C 1
ATOM 2319 O O . MET B 1 1 ? 11.195 -49.281 1.3 1 26.22 1 MET B O 1
ATOM 2323 N N . ASN B 1 2 ? 13.117 -48.969 1.18 1 32.97 2 ASN B N 1
ATOM 2324 C CA . ASN B 1 2 ? 13.445 -47.656 1.729 1 32.97 2 ASN B CA 1
ATOM 2325 C C . ASN B 1 2 ? 13.086 -46.531 0.76 1 32.97 2 ASN B C 1
ATOM 2327 O O . ASN B 1 2 ? 13.859 -46.219 -0.141 1 32.97 2 ASN B O 1
ATOM 2331 N N . SER B 1 3 ? 11.82 -46.562 0.084 1 31.61 3 SER B N 1
ATOM 2332 C CA . SER B 1 3 ? 11.18 -45.938 -1.079 1 31.61 3 SER B CA 1
ATOM 2333 C C . SER B 1 3 ? 11.555 -44.469 -1.217 1 31.61 3 SER B C 1
ATOM 2335 O O . SER B 1 3 ? 12.141 -43.875 -0.303 1 31.61 3 SER B O 1
ATOM 2337 N N . SER B 1 4 ? 10.625 -43.594 -2.033 1 32.88 4 SER B N 1
ATOM 2338 C CA . SER B 1 4 ? 10.5 -42.375 -2.848 1 32.88 4 SER B CA 1
ATOM 2339 C C . SER B 1 4 ? 10.578 -41.125 -1.989 1 32.88 4 SER B C 1
ATOM 2341 O O . SER B 1 4 ? 9.562 -40.625 -1.49 1 32.88 4 SER B O 1
ATOM 2343 N N . ASN B 1 5 ? 11.188 -40.969 -0.978 1 35.09 5 ASN B N 1
ATOM 2344 C CA . ASN B 1 5 ? 11.328 -39.656 -0.358 1 35.09 5 ASN B CA 1
ATOM 2345 C C . ASN B 1 5 ? 11.523 -38.562 -1.402 1 35.09 5 ASN B C 1
ATOM 2347 O O . ASN B 1 5 ? 12.648 -38.312 -1.818 1 35.09 5 ASN B O 1
ATOM 2351 N N . LEU B 1 6 ? 10.789 -38.562 -2.561 1 36.31 6 LEU B N 1
ATOM 2352 C CA . LEU B 1 6 ? 10.719 -37.5 -3.58 1 36.31 6 LEU B CA 1
ATOM 2353 C C . LEU B 1 6 ? 10.891 -36.125 -2.961 1 36.31 6 LEU B C 1
ATOM 2355 O O . LEU B 1 6 ? 9.977 -35.625 -2.316 1 36.31 6 LEU B O 1
ATOM 2359 N N . TYR B 1 7 ? 11.812 -35.812 -2.199 1 40.72 7 TYR B N 1
ATOM 2360 C CA . TYR B 1 7 ? 12.273 -34.5 -1.747 1 40.72 7 TYR B CA 1
ATOM 2361 C C . TYR B 1 7 ? 11.883 -33.406 -2.748 1 40.72 7 TYR B C 1
ATOM 2363 O O . TYR B 1 7 ? 12.312 -33.469 -3.904 1 40.72 7 TYR B O 1
ATOM 2371 N N . TYR B 1 8 ? 10.602 -33.125 -2.949 1 50.19 8 TYR B N 1
ATOM 2372 C CA . TYR B 1 8 ? 9.883 -32.094 -3.689 1 50.19 8 TYR B CA 1
ATOM 2373 C C . TYR B 1 8 ? 10.711 -30.812 -3.791 1 50.19 8 TYR B C 1
ATOM 2375 O O . TYR B 1 8 ? 10.875 -30.094 -2.803 1 50.19 8 TYR B O 1
ATOM 2383 N N . MET B 1 9 ? 11.93 -30.891 -4.512 1 66.12 9 MET B N 1
ATOM 2384 C CA . MET B 1 9 ? 13.148 -30.109 -4.594 1 66.12 9 MET B CA 1
ATOM 2385 C C . MET B 1 9 ? 12.938 -28.859 -5.438 1 66.12 9 MET B C 1
ATOM 2387 O O . MET B 1 9 ? 12.203 -28.891 -6.43 1 66.12 9 MET B O 1
ATOM 2391 N N . PHE B 1 10 ? 13.273 -27.734 -4.996 1 83.94 10 PHE B N 1
ATOM 2392 C CA . PHE B 1 10 ? 13.461 -26.484 -5.73 1 83.94 10 PHE B CA 1
ATOM 2393 C C . PHE B 1 10 ? 14.156 -26.75 -7.062 1 83.94 10 PHE B C 1
ATOM 2395 O O . PHE B 1 10 ? 15.234 -27.344 -7.102 1 83.94 10 PHE B O 1
ATOM 2402 N N . ASN B 1 11 ? 13.383 -26.562 -8.148 1 94.25 11 ASN B N 1
ATOM 2403 C CA . ASN B 1 11 ? 13.953 -26.641 -9.492 1 94.25 11 ASN B CA 1
ATOM 2404 C C . ASN B 1 11 ? 14.359 -25.266 -10.008 1 94.25 11 ASN B C 1
ATOM 2406 O O . ASN B 1 11 ? 13.508 -24.438 -10.305 1 94.25 11 ASN B O 1
ATOM 2410 N N . ARG B 1 12 ? 15.648 -25.047 -10.18 1 95.31 12 ARG B N 1
ATOM 2411 C CA . ARG B 1 12 ? 16.203 -23.75 -10.539 1 95.31 12 ARG B CA 1
ATOM 2412 C C . ARG B 1 12 ? 15.734 -23.312 -11.922 1 95.31 12 ARG B C 1
ATOM 2414 O O . ARG B 1 12 ? 15.43 -22.141 -12.148 1 95.31 12 ARG B O 1
ATOM 2421 N N . GLU B 1 13 ? 15.727 -24.25 -12.781 1 97.5 13 GLU B N 1
ATOM 2422 C CA . GLU B 1 13 ? 15.328 -23.922 -14.148 1 97.5 13 GLU B CA 1
ATOM 2423 C C . GLU B 1 13 ? 13.859 -23.5 -14.203 1 97.5 13 GLU B C 1
ATOM 2425 O O . GLU B 1 13 ? 13.516 -22.531 -14.891 1 97.5 13 GLU B O 1
ATOM 2430 N N . ASP B 1 14 ? 12.992 -24.203 -13.438 1 97.88 14 ASP B N 1
ATOM 2431 C CA . ASP B 1 14 ? 11.594 -23.797 -13.344 1 97.88 14 ASP B CA 1
ATOM 2432 C C . ASP B 1 14 ? 11.469 -22.375 -12.781 1 97.88 14 ASP B C 1
ATOM 2434 O O . ASP B 1 14 ? 10.664 -21.578 -13.273 1 97.88 14 ASP B O 1
ATOM 2438 N N . SER B 1 15 ? 12.297 -22.109 -11.773 1 98.44 15 SER B N 1
ATOM 2439 C CA . SER B 1 15 ? 12.195 -20.812 -11.109 1 98.44 15 SER B CA 1
ATOM 2440 C C . SER B 1 15 ? 12.562 -19.688 -12.062 1 98.44 15 SER B C 1
ATOM 2442 O O . SER B 1 15 ? 11.938 -18.609 -12.031 1 98.44 15 SER B O 1
ATOM 2444 N N . ILE B 1 16 ? 13.531 -19.891 -12.906 1 98.69 16 ILE B N 1
ATOM 2445 C CA . ILE B 1 16 ? 13.961 -18.891 -13.875 1 98.69 16 ILE B CA 1
ATOM 2446 C C . ILE B 1 16 ? 12.906 -18.734 -14.969 1 98.69 16 ILE B C 1
ATOM 2448 O O . ILE B 1 16 ? 12.477 -17.625 -15.273 1 98.69 16 ILE B O 1
ATOM 2452 N N . LEU B 1 17 ? 12.438 -19.844 -15.492 1 98.75 17 LEU B N 1
ATOM 2453 C CA . LEU B 1 17 ? 11.414 -19.844 -16.531 1 98.75 17 LEU B CA 1
ATOM 2454 C C . LEU B 1 17 ? 10.156 -19.109 -16.047 1 98.75 17 LEU B C 1
ATOM 2456 O O . LEU B 1 17 ? 9.625 -18.25 -16.766 1 98.75 17 LEU B O 1
ATOM 2460 N N . LEU B 1 18 ? 9.719 -19.406 -14.852 1 98.88 18 LEU B N 1
ATOM 2461 C CA . LEU B 1 18 ? 8.453 -18.891 -14.344 1 98.88 18 LEU B CA 1
ATOM 2462 C C . LEU B 1 18 ? 8.562 -17.406 -14 1 98.88 18 LEU B C 1
ATOM 2464 O O . LEU B 1 18 ? 7.594 -16.672 -14.148 1 98.88 18 LEU B O 1
ATOM 2468 N N . SER B 1 19 ? 9.758 -16.953 -13.586 1 98.88 19 SER B N 1
ATOM 2469 C CA . SER B 1 19 ? 9.914 -15.516 -13.352 1 98.88 19 SER B CA 1
ATOM 2470 C C . SER B 1 19 ? 9.781 -14.727 -14.648 1 98.88 19 SER B C 1
ATOM 2472 O O . SER B 1 19 ? 9.164 -13.656 -14.664 1 98.88 19 SER B O 1
ATOM 2474 N N . ALA B 1 20 ? 10.289 -15.281 -15.711 1 98.94 20 ALA B N 1
ATOM 2475 C CA . ALA B 1 20 ? 10.141 -14.641 -17.016 1 98.94 20 ALA B CA 1
ATOM 2476 C C . ALA B 1 20 ? 8.695 -14.734 -17.5 1 98.94 20 ALA B C 1
ATOM 2478 O O . ALA B 1 20 ? 8.188 -13.805 -18.125 1 98.94 20 ALA B O 1
ATOM 2479 N N . MET B 1 21 ? 8.047 -15.883 -17.25 1 98.94 21 MET B N 1
ATOM 2480 C CA . MET B 1 21 ? 6.637 -16.031 -17.609 1 98.94 21 MET B CA 1
ATOM 2481 C C . MET B 1 21 ? 5.773 -15 -16.891 1 98.94 21 MET B C 1
ATOM 2483 O O . MET B 1 21 ? 4.871 -14.414 -17.5 1 98.94 21 MET B O 1
ATOM 2487 N N . ILE B 1 22 ? 6.07 -14.734 -15.625 1 98.94 22 ILE B N 1
ATOM 2488 C CA . ILE B 1 22 ? 5.336 -13.742 -14.852 1 98.94 22 ILE B CA 1
ATOM 2489 C C . ILE B 1 22 ? 5.59 -12.352 -15.422 1 98.94 22 ILE B C 1
ATOM 2491 O O . ILE B 1 22 ? 4.668 -11.539 -15.523 1 98.94 22 ILE B O 1
ATOM 2495 N N . TYR B 1 23 ? 6.836 -12.109 -15.812 1 98.81 23 TYR B N 1
ATOM 2496 C CA . TYR B 1 23 ? 7.137 -10.844 -16.469 1 98.81 23 TYR B CA 1
ATOM 2497 C C . TYR B 1 23 ? 6.234 -10.633 -17.688 1 98.81 23 TYR B C 1
ATOM 2499 O O . TYR B 1 23 ? 5.715 -9.539 -17.906 1 98.81 23 TYR B O 1
ATOM 2507 N N . GLN B 1 24 ? 6.008 -11.656 -18.422 1 98.88 24 GLN B N 1
ATOM 2508 C CA . GLN B 1 24 ? 5.152 -11.562 -19.594 1 98.88 24 GLN B CA 1
ATOM 2509 C C . GLN B 1 24 ? 3.701 -11.305 -19.203 1 98.88 24 GLN B C 1
ATOM 2511 O O . GLN B 1 24 ? 2.953 -10.68 -19.969 1 98.88 24 GLN B O 1
ATOM 2516 N N . SER B 1 25 ? 3.27 -11.727 -18.031 1 98.81 25 SER B N 1
ATOM 2517 C CA . SER B 1 25 ? 1.944 -11.367 -17.531 1 98.81 25 SER B CA 1
ATOM 2518 C C . SER B 1 25 ? 1.825 -9.859 -17.328 1 98.81 25 SER B C 1
ATOM 2520 O O . SER B 1 25 ? 0.772 -9.273 -17.578 1 98.81 25 SER B O 1
ATOM 2522 N N . TYR B 1 26 ? 2.912 -9.281 -16.828 1 98.31 26 TYR B N 1
ATOM 2523 C CA . TYR B 1 26 ? 2.936 -7.832 -16.688 1 98.31 26 TYR B CA 1
ATOM 2524 C C . TYR B 1 26 ? 2.863 -7.141 -18.031 1 98.31 26 TYR B C 1
ATOM 2526 O O . TYR B 1 26 ? 2.162 -6.141 -18.188 1 98.31 26 TYR B O 1
ATOM 2534 N N . GLN B 1 27 ? 3.582 -7.711 -19 1 98.31 27 GLN B N 1
ATOM 2535 C CA . GLN B 1 27 ? 3.537 -7.16 -20.359 1 98.31 27 GLN B CA 1
ATOM 2536 C C . GLN B 1 27 ? 2.123 -7.223 -20.922 1 98.31 27 GLN B C 1
ATOM 2538 O O . GLN B 1 27 ? 1.65 -6.262 -21.531 1 98.31 27 GLN B O 1
ATOM 2543 N N . LEU B 1 28 ? 1.528 -8.328 -20.719 1 98.25 28 LEU B N 1
ATOM 2544 C CA . LEU B 1 28 ? 0.164 -8.516 -21.203 1 98.25 28 LEU B CA 1
ATOM 2545 C C . LEU B 1 28 ? -0.778 -7.488 -20.578 1 98.25 28 LEU B C 1
ATOM 2547 O O . LEU B 1 28 ? -1.626 -6.922 -21.266 1 98.25 28 LEU B O 1
ATOM 2551 N N . PHE B 1 29 ? -0.66 -7.242 -19.344 1 97.94 29 PHE B N 1
ATOM 2552 C CA . PHE B 1 29 ? -1.468 -6.238 -18.656 1 97.94 29 PHE B CA 1
ATOM 2553 C C . PHE B 1 29 ? -1.25 -4.859 -19.266 1 97.94 29 PHE B C 1
ATOM 2555 O O . PHE B 1 29 ? -2.195 -4.078 -19.406 1 97.94 29 PHE B O 1
ATOM 2562 N N . GLU B 1 30 ? -0.045 -4.574 -19.562 1 96.5 30 GLU B N 1
ATOM 2563 C CA . GLU B 1 30 ? 0.326 -3.271 -20.109 1 96.5 30 GLU B CA 1
ATOM 2564 C C . GLU B 1 30 ? 0.005 -3.188 -21.594 1 96.5 30 GLU B C 1
ATOM 2566 O O . GLU B 1 30 ? 0.447 -2.262 -22.281 1 96.5 30 GLU B O 1
ATOM 2571 N N . LYS B 1 31 ? -0.649 -4.172 -22.156 1 95.81 31 LYS B N 1
ATOM 2572 C CA . LYS B 1 31 ? -1.059 -4.25 -23.547 1 95.81 31 LYS B CA 1
ATOM 2573 C C . LYS B 1 31 ? 0.153 -4.297 -24.484 1 95.81 31 LYS B C 1
ATOM 2575 O O . LYS B 1 31 ? 0.108 -3.777 -25.594 1 95.81 31 LYS B O 1
ATOM 2580 N N . GLU B 1 32 ? 1.247 -4.812 -23.938 1 95.88 32 GLU B N 1
ATOM 2581 C CA . GLU B 1 32 ? 2.404 -5.145 -24.766 1 95.88 32 GLU B CA 1
ATOM 2582 C C . GLU B 1 32 ? 2.26 -6.527 -25.391 1 95.88 32 GLU B C 1
ATOM 2584 O O . GLU B 1 32 ? 1.5 -7.363 -24.891 1 95.88 32 GLU B O 1
ATOM 2589 N N . PRO B 1 33 ? 2.988 -6.758 -26.5 1 96.62 33 PRO B N 1
ATOM 2590 C CA . PRO B 1 33 ? 2.91 -8.086 -27.109 1 96.62 33 PRO B CA 1
ATOM 2591 C C . PRO B 1 33 ? 3.385 -9.195 -26.172 1 96.62 33 PRO B C 1
ATOM 2593 O O . PRO B 1 33 ? 4.434 -9.062 -25.531 1 96.62 33 PRO B O 1
ATOM 2596 N N . LEU B 1 34 ? 2.592 -10.234 -26.078 1 98.25 34 LEU B N 1
ATOM 2597 C CA . LEU B 1 34 ? 2.953 -11.414 -25.297 1 98.25 34 LEU B CA 1
ATOM 2598 C C . LEU B 1 34 ? 3.965 -12.273 -26.047 1 98.25 34 LEU B C 1
ATOM 2600 O O . LEU B 1 34 ? 3.73 -12.656 -27.188 1 98.25 34 LEU B O 1
ATOM 2604 N N . VAL B 1 35 ? 5.098 -12.594 -25.406 1 98.69 35 VAL B N 1
ATOM 2605 C CA . VAL B 1 35 ? 6.105 -13.484 -25.984 1 98.69 35 VAL B CA 1
ATOM 2606 C C . VAL B 1 35 ? 6.23 -14.742 -25.125 1 98.69 35 VAL B C 1
ATOM 2608 O O . VAL B 1 35 ? 6.477 -14.648 -23.906 1 98.69 35 VAL B O 1
ATOM 2611 N N . LEU B 1 36 ? 6.02 -15.891 -25.734 1 98.81 36 LEU B N 1
ATOM 2612 C CA . LEU B 1 36 ? 6.18 -17.172 -25.047 1 98.81 36 LEU B CA 1
ATOM 2613 C C . LEU B 1 36 ? 7.375 -17.938 -25.609 1 98.81 36 LEU B C 1
ATOM 2615 O O . LEU B 1 36 ? 7.762 -17.734 -26.766 1 98.81 36 LEU B O 1
ATOM 2619 N N . PRO B 1 37 ? 7.934 -18.828 -24.719 1 98.56 37 PRO B N 1
ATOM 2620 C CA . PRO B 1 37 ? 9.031 -19.641 -25.25 1 98.56 37 PRO B CA 1
ATOM 2621 C C . PRO B 1 37 ? 8.578 -20.609 -26.328 1 98.56 37 PRO B C 1
ATOM 2623 O O . PRO B 1 37 ? 7.41 -21 -26.375 1 98.56 37 PRO B O 1
ATOM 2626 N N . LYS B 1 38 ? 9.602 -21 -27.141 1 98 38 LYS B N 1
ATOM 2627 C CA . LYS B 1 38 ? 9.32 -22.031 -28.141 1 98 38 LYS B CA 1
ATOM 2628 C C . LYS B 1 38 ? 8.641 -23.25 -27.516 1 98 38 LYS B C 1
ATOM 2630 O O . LYS B 1 38 ? 9.047 -23.703 -26.453 1 98 38 LYS B O 1
ATOM 2635 N N . GLY B 1 39 ? 7.559 -23.688 -28.172 1 98.12 39 GLY B N 1
ATOM 2636 C CA . GLY B 1 39 ? 6.848 -24.859 -27.703 1 98.12 39 GLY B CA 1
ATOM 2637 C C . GLY B 1 39 ? 5.629 -24.531 -26.859 1 98.12 39 GLY B C 1
ATOM 2638 O O . GLY B 1 39 ? 4.773 -25.391 -26.625 1 98.12 39 GLY B O 1
ATOM 2639 N N . TYR B 1 40 ? 5.547 -23.281 -26.453 1 98.75 40 TYR B N 1
ATOM 2640 C CA . TYR B 1 40 ? 4.395 -22.875 -25.656 1 98.75 40 TYR B CA 1
ATOM 2641 C C . TYR B 1 40 ? 3.404 -22.078 -26.5 1 98.75 40 TYR B C 1
ATOM 2643 O O . TYR B 1 40 ? 3.803 -21.344 -27.406 1 98.75 40 TYR B O 1
ATOM 2651 N N . SER B 1 41 ? 2.109 -22.203 -26.172 1 98.56 41 SER B N 1
ATOM 2652 C CA . SER B 1 41 ? 1.048 -21.422 -26.781 1 98.56 41 SER B CA 1
ATOM 2653 C C . SER B 1 41 ? 0.104 -20.859 -25.719 1 98.56 41 SER B C 1
ATOM 2655 O O . SER B 1 41 ? -0.089 -21.469 -24.672 1 98.56 41 SER B O 1
ATOM 2657 N N . LEU B 1 42 ? -0.428 -19.734 -26.031 1 98.75 42 LEU B N 1
ATOM 2658 C CA . LEU B 1 42 ? -1.416 -19.141 -25.141 1 98.75 42 LEU B CA 1
ATOM 2659 C C . LEU B 1 42 ? -2.729 -19.906 -25.188 1 98.75 42 LEU B C 1
ATOM 2661 O O . LEU B 1 42 ? -3.275 -20.156 -26.266 1 98.75 42 LEU B O 1
ATOM 2665 N N . ARG B 1 43 ? -3.193 -20.25 -24 1 98.56 43 ARG B N 1
ATOM 2666 C CA . ARG B 1 43 ? -4.453 -20.984 -23.922 1 98.56 43 ARG B CA 1
ATOM 2667 C C . ARG B 1 43 ? -5.582 -20.078 -23.422 1 98.56 43 ARG B C 1
ATOM 2669 O O . ARG B 1 43 ? -6.734 -20.25 -23.828 1 98.56 43 ARG B O 1
ATOM 2676 N N . TYR B 1 44 ? -5.191 -19.188 -22.531 1 98.69 44 TYR B N 1
ATOM 2677 C CA . TYR B 1 44 ? -6.234 -18.406 -21.875 1 98.69 44 TYR B CA 1
ATOM 2678 C C . TYR B 1 44 ? -5.648 -17.172 -21.203 1 98.69 44 TYR B C 1
ATOM 2680 O O . TYR B 1 44 ? -4.582 -17.234 -20.594 1 98.69 44 TYR B O 1
ATOM 2688 N N . THR B 1 45 ? -6.32 -16.016 -21.422 1 98.81 45 THR B N 1
ATOM 2689 C CA . THR B 1 45 ? -6 -14.805 -20.688 1 98.81 45 THR B CA 1
ATOM 2690 C C . THR B 1 45 ? -6.863 -14.688 -19.438 1 98.81 45 THR B C 1
ATOM 2692 O O . THR B 1 45 ? -8.094 -14.734 -19.516 1 98.81 45 THR B O 1
ATOM 2695 N N . ILE B 1 46 ? -6.254 -14.523 -18.344 1 98.88 46 ILE B N 1
ATOM 2696 C CA . ILE B 1 46 ? -6.953 -14.484 -17.062 1 98.88 46 ILE B CA 1
ATOM 2697 C C . ILE B 1 46 ? -7.379 -13.055 -16.734 1 98.88 46 ILE B C 1
ATOM 2699 O O . ILE B 1 46 ? -6.531 -12.18 -16.547 1 98.88 46 ILE B O 1
ATOM 2703 N N . ARG B 1 47 ? -8.641 -12.875 -16.672 1 98.56 47 ARG B N 1
ATOM 2704 C CA . ARG B 1 47 ? -9.195 -11.602 -16.219 1 98.56 47 ARG B CA 1
ATOM 2705 C C . ARG B 1 47 ? -9.875 -11.75 -14.867 1 98.56 47 ARG B C 1
ATOM 2707 O O . ARG B 1 47 ? -10.547 -12.758 -14.609 1 98.56 47 ARG B O 1
ATOM 2714 N N . ALA B 1 48 ? -9.688 -10.766 -14.008 1 98.12 48 ALA B N 1
ATOM 2715 C CA . ALA B 1 48 ? -10.273 -10.766 -12.672 1 98.12 48 ALA B CA 1
ATOM 2716 C C . ALA B 1 48 ? -10.641 -9.352 -12.234 1 98.12 48 ALA B C 1
ATOM 2718 O O . ALA B 1 48 ? -10.305 -8.375 -12.914 1 98.12 48 ALA B O 1
ATOM 2719 N N . LEU B 1 49 ? -11.383 -9.266 -11.125 1 96.88 49 LEU B N 1
ATOM 2720 C CA . LEU B 1 49 ? -11.812 -7.98 -10.602 1 96.88 49 LEU B CA 1
ATOM 2721 C C . LEU B 1 49 ? -10.891 -7.516 -9.477 1 96.88 49 LEU B C 1
ATOM 2723 O O . LEU B 1 49 ? -10.727 -8.211 -8.469 1 96.88 49 LEU B O 1
ATOM 2727 N N . ALA B 1 50 ? -10.289 -6.391 -9.656 1 95.5 50 ALA B N 1
ATOM 2728 C CA . ALA B 1 50 ? -9.484 -5.746 -8.617 1 95.5 50 ALA B CA 1
ATOM 2729 C C . ALA B 1 50 ? -10.242 -4.59 -7.973 1 95.5 50 ALA B C 1
ATOM 2731 O O . ALA B 1 50 ? -10.961 -3.854 -8.656 1 95.5 50 ALA B O 1
ATOM 2732 N N . GLY B 1 51 ? -10.047 -4.406 -6.691 1 91.38 51 GLY B N 1
ATOM 2733 C CA . GLY B 1 51 ? -10.734 -3.367 -5.949 1 91.38 51 GLY B CA 1
ATOM 2734 C C . GLY B 1 51 ? -11.68 -3.916 -4.895 1 91.38 51 GLY B C 1
ATOM 2735 O O . GLY B 1 51 ? -11.992 -5.109 -4.895 1 91.38 51 GLY B O 1
ATOM 2736 N N . VAL B 1 52 ? -12.141 -3.068 -4.035 1 88.31 52 VAL B N 1
ATOM 2737 C CA . VAL B 1 52 ? -12.953 -3.523 -2.91 1 88.31 52 VAL B CA 1
ATOM 2738 C C . VAL B 1 52 ? -14.398 -3.08 -3.104 1 88.31 52 VAL B C 1
ATOM 2740 O O . VAL B 1 52 ? -15.266 -3.896 -3.416 1 88.31 52 VAL B O 1
ATOM 2743 N N . GLU B 1 53 ? -14.609 -1.822 -3.135 1 85.88 53 GLU B N 1
ATOM 2744 C CA . GLU B 1 53 ? -15.984 -1.337 -3.197 1 85.88 53 GLU B CA 1
ATOM 2745 C C . GLU B 1 53 ? -16.453 -1.174 -4.641 1 85.88 53 GLU B C 1
ATOM 2747 O O . GLU B 1 53 ? -17.625 -1.384 -4.949 1 85.88 53 GLU B O 1
ATOM 2752 N N . GLU B 1 54 ? -15.578 -0.75 -5.484 1 87.12 54 GLU B N 1
ATOM 2753 C CA . GLU B 1 54 ? -15.844 -0.596 -6.91 1 87.12 54 GLU B CA 1
ATOM 2754 C C . GLU B 1 54 ? -14.828 -1.373 -7.742 1 87.12 54 GLU B C 1
ATOM 2756 O O . GLU B 1 54 ? -14.023 -0.779 -8.461 1 87.12 54 GLU B O 1
ATOM 2761 N N . PRO B 1 55 ? -15.008 -2.668 -7.754 1 92 55 PRO B N 1
ATOM 2762 C CA . PRO B 1 55 ? -14.016 -3.492 -8.445 1 92 55 PRO B CA 1
ATOM 2763 C C . PRO B 1 55 ? -14.031 -3.285 -9.961 1 92 55 PRO B C 1
ATOM 2765 O O . PRO B 1 55 ? -15.086 -2.986 -10.539 1 92 55 PRO B O 1
ATOM 2768 N N . GLU B 1 56 ? -12.891 -3.459 -10.602 1 94.5 56 GLU B N 1
ATOM 2769 C CA . GLU B 1 56 ? -12.703 -3.322 -12.047 1 94.5 56 GLU B CA 1
ATOM 2770 C C . GLU B 1 56 ? -12 -4.547 -12.633 1 94.5 56 GLU B C 1
ATOM 2772 O O . GLU B 1 56 ? -11.094 -5.102 -12.016 1 94.5 56 GLU B O 1
ATOM 2777 N N . SER B 1 57 ? -12.445 -4.883 -13.844 1 97.25 57 SER B N 1
ATOM 2778 C CA . SER B 1 57 ? -11.836 -6.023 -14.523 1 97.25 57 SER B CA 1
ATOM 2779 C C . SER B 1 57 ? -10.461 -5.664 -15.086 1 97.25 57 SER B C 1
ATOM 2781 O O . SER B 1 57 ? -10.32 -4.664 -15.789 1 97.25 57 SER B O 1
ATOM 2783 N N . GLU B 1 58 ? -9.523 -6.516 -14.758 1 97.88 58 GLU B N 1
ATOM 2784 C CA . GLU B 1 58 ? -8.164 -6.352 -15.273 1 97.88 58 GLU B CA 1
ATOM 2785 C C . GLU B 1 58 ? -7.566 -7.691 -15.695 1 97.88 58 GLU B C 1
ATOM 2787 O O . GLU B 1 58 ? -8 -8.742 -15.219 1 97.88 58 GLU B O 1
ATOM 2792 N N . VAL B 1 59 ? -6.617 -7.598 -16.609 1 98.69 59 VAL B N 1
ATOM 2793 C CA . VAL B 1 59 ? -5.844 -8.781 -16.969 1 98.69 59 VAL B CA 1
ATOM 2794 C C . VAL B 1 59 ? -4.863 -9.109 -15.844 1 98.69 59 VAL B C 1
ATOM 2796 O O . VAL B 1 59 ? -4.062 -8.258 -15.438 1 98.69 59 VAL B O 1
ATOM 2799 N N . PHE B 1 60 ? -4.891 -10.352 -15.367 1 98.75 60 PHE B N 1
ATOM 2800 C CA . PHE B 1 60 ? -4.062 -10.719 -14.227 1 98.75 60 PHE B CA 1
ATOM 2801 C C . PHE B 1 60 ? -3.006 -11.742 -14.633 1 98.75 60 PHE B C 1
ATOM 2803 O O . PHE B 1 60 ? -2.096 -12.047 -13.859 1 98.75 60 PHE B O 1
ATOM 2810 N N . GLY B 1 61 ? -3.141 -12.344 -15.773 1 98.81 61 GLY B N 1
ATOM 2811 C CA . GLY B 1 61 ? -2.188 -13.344 -16.219 1 98.81 61 GLY B CA 1
ATOM 2812 C C . GLY B 1 61 ? -2.707 -14.195 -17.359 1 98.81 61 GLY B C 1
ATOM 2813 O O . GLY B 1 61 ? -3.494 -13.719 -18.188 1 98.81 61 GLY B O 1
ATOM 2814 N N . PHE B 1 62 ? -2.127 -15.445 -17.5 1 98.94 62 PHE B N 1
ATOM 2815 C CA . PHE B 1 62 ? -2.523 -16.312 -18.609 1 98.94 62 PHE B CA 1
ATOM 2816 C C . PHE B 1 62 ? -2.225 -17.766 -18.297 1 98.94 62 PHE B C 1
ATOM 2818 O O . PHE B 1 62 ? -1.555 -18.078 -17.297 1 98.94 62 PHE B O 1
ATOM 2825 N N . ILE B 1 63 ? -2.822 -18.625 -19.047 1 98.94 63 ILE B N 1
ATOM 2826 C CA . ILE B 1 63 ? -2.471 -20.031 -19.125 1 98.94 63 ILE B CA 1
ATOM 2827 C C . ILE B 1 63 ? -1.727 -20.312 -20.422 1 98.94 63 ILE B C 1
ATOM 2829 O O . ILE B 1 63 ? -2.207 -19.969 -21.5 1 98.94 63 ILE B O 1
ATOM 2833 N N . ALA B 1 64 ? -0.56 -20.875 -20.281 1 98.94 64 ALA B N 1
ATOM 2834 C CA . ALA B 1 64 ? 0.212 -21.328 -21.438 1 98.94 64 ALA B CA 1
ATOM 2835 C C . ALA B 1 64 ? 0.394 -22.844 -21.406 1 98.94 64 ALA B C 1
ATOM 2837 O O . ALA B 1 64 ? 0.417 -23.453 -20.344 1 98.94 64 ALA B O 1
ATOM 2838 N N . GLU B 1 65 ? 0.536 -23.359 -22.578 1 98.81 65 GLU B N 1
ATOM 2839 C CA . GLU B 1 65 ? 0.628 -24.812 -22.688 1 98.81 65 GLU B CA 1
ATOM 2840 C C . GLU B 1 65 ? 1.745 -25.234 -23.641 1 98.81 65 GLU B C 1
ATOM 2842 O O . GLU B 1 65 ? 1.93 -24.625 -24.688 1 98.81 65 GLU B O 1
ATOM 2847 N N . SER B 1 66 ? 2.523 -26.203 -23.234 1 98.56 66 SER B N 1
ATOM 2848 C CA . SER B 1 66 ? 3.467 -26.922 -24.078 1 98.56 66 SER B CA 1
ATOM 2849 C C . SER B 1 66 ? 3.127 -28.406 -24.141 1 98.56 66 SER B C 1
ATOM 2851 O O . SER B 1 66 ? 2.055 -28.828 -23.703 1 98.56 66 SER B O 1
ATOM 2853 N N . GLN B 1 67 ? 3.994 -29.156 -24.766 1 98 67 GLN B N 1
ATOM 2854 C CA . GLN B 1 67 ? 3.77 -30.594 -24.891 1 98 67 GLN B CA 1
ATOM 2855 C C . GLN B 1 67 ? 3.688 -31.266 -23.516 1 98 67 GLN B C 1
ATOM 2857 O O . GLN B 1 67 ? 2.881 -32.188 -23.312 1 98 67 GLN B O 1
ATOM 2862 N N . ASP B 1 68 ? 4.406 -30.672 -22.609 1 97.44 68 ASP B N 1
ATOM 2863 C CA . ASP B 1 68 ? 4.547 -31.422 -21.359 1 97.44 68 ASP B CA 1
ATOM 2864 C C . ASP B 1 68 ? 4.098 -30.594 -20.172 1 97.44 68 ASP B C 1
ATOM 2866 O O . ASP B 1 68 ? 3.969 -31.109 -19.062 1 97.44 68 ASP B O 1
ATOM 2870 N N . HIS B 1 69 ? 3.867 -29.297 -20.453 1 98.06 69 HIS B N 1
ATOM 2871 C CA . HIS B 1 69 ? 3.617 -28.422 -19.328 1 98.06 69 HIS B CA 1
ATOM 2872 C C . HIS B 1 69 ? 2.379 -27.562 -19.547 1 98.06 69 HIS B C 1
ATOM 2874 O O . HIS B 1 69 ? 2.047 -27.234 -20.703 1 98.06 69 HIS B O 1
ATOM 2880 N N . ILE B 1 70 ? 1.694 -27.297 -18.469 1 98.88 70 ILE B N 1
ATOM 2881 C CA . ILE B 1 70 ? 0.726 -26.203 -18.359 1 98.88 70 ILE B CA 1
ATOM 2882 C C . ILE B 1 70 ? 1.207 -25.188 -17.328 1 98.88 70 ILE B C 1
ATOM 2884 O O . ILE B 1 70 ? 1.619 -25.562 -16.219 1 98.88 70 ILE B O 1
ATOM 2888 N N . ILE B 1 71 ? 1.229 -23.891 -17.703 1 98.94 71 ILE B N 1
ATOM 2889 C CA . ILE B 1 71 ? 1.711 -22.844 -16.812 1 98.94 71 ILE B CA 1
ATOM 2890 C C . ILE B 1 71 ? 0.615 -21.812 -16.594 1 98.94 71 ILE B C 1
ATOM 2892 O O . ILE B 1 71 ? 0.06 -21.266 -17.547 1 98.94 71 ILE B O 1
ATOM 2896 N N . VAL B 1 72 ? 0.264 -21.578 -15.367 1 98.94 72 VAL B N 1
ATOM 2897 C CA . VAL B 1 72 ? -0.631 -20.5 -14.945 1 98.94 72 VAL B CA 1
ATOM 2898 C C . VAL B 1 72 ? 0.169 -19.406 -14.25 1 98.94 72 VAL B C 1
ATOM 2900 O O . VAL B 1 72 ? 0.906 -19.672 -13.297 1 98.94 72 VAL B O 1
ATOM 2903 N N . THR B 1 73 ? 0.044 -18.172 -14.711 1 98.94 73 THR B N 1
ATOM 2904 C CA . THR B 1 73 ? 0.797 -17.094 -14.102 1 98.94 73 THR B CA 1
ATOM 2905 C C . THR B 1 73 ? -0.141 -15.984 -13.617 1 98.94 73 THR B C 1
ATOM 2907 O O . THR B 1 73 ? -1.195 -15.758 -14.211 1 98.94 73 THR B O 1
ATOM 2910 N N . PHE B 1 74 ? 0.26 -15.312 -12.516 1 98.94 74 PHE B N 1
ATOM 2911 C CA . PHE B 1 74 ? -0.456 -14.164 -11.977 1 98.94 74 PHE B CA 1
ATOM 2912 C C . PHE B 1 74 ? 0.492 -12.992 -11.75 1 98.94 74 PHE B C 1
ATOM 2914 O O . PHE B 1 74 ? 1.506 -13.133 -11.062 1 98.94 74 PHE B O 1
ATOM 2921 N N . ARG B 1 75 ? 0.136 -11.852 -12.297 1 98.81 75 ARG B N 1
ATOM 2922 C CA . ARG B 1 75 ? 0.912 -10.633 -12.07 1 98.81 75 ARG B CA 1
ATOM 2923 C C . ARG B 1 75 ? 0.55 -9.992 -10.734 1 98.81 75 ARG B C 1
ATOM 2925 O O . ARG B 1 75 ? -0.453 -10.359 -10.117 1 98.81 75 ARG B O 1
ATOM 2932 N N . GLY B 1 76 ? 1.451 -9.109 -10.305 1 97.69 76 GLY B N 1
ATOM 2933 C CA . GLY B 1 76 ? 1.258 -8.398 -9.047 1 97.69 76 GLY B CA 1
ATOM 2934 C C . GLY B 1 76 ? 0.599 -7.043 -9.227 1 97.69 76 GLY B C 1
ATOM 2935 O O . GLY B 1 76 ? -0.058 -6.793 -10.234 1 97.69 76 GLY B O 1
ATOM 2936 N N . THR B 1 77 ? 0.751 -6.203 -8.234 1 95.62 77 THR B N 1
ATOM 2937 C CA . THR B 1 77 ? 0.079 -4.914 -8.109 1 95.62 77 THR B CA 1
ATOM 2938 C C . THR B 1 77 ? 0.619 -3.922 -9.141 1 95.62 77 THR B C 1
ATOM 2940 O O . THR B 1 77 ? 1.831 -3.721 -9.234 1 95.62 77 THR B O 1
ATOM 2943 N N . ARG B 1 78 ? -0.288 -3.344 -9.93 1 92.88 78 ARG B N 1
ATOM 2944 C CA . ARG B 1 78 ? 0.107 -2.322 -10.891 1 92.88 78 ARG B CA 1
ATOM 2945 C C . ARG B 1 78 ? -0.844 -1.132 -10.852 1 92.88 78 ARG B C 1
ATOM 2947 O O . ARG B 1 78 ? -0.527 -0.059 -11.367 1 92.88 78 ARG B O 1
ATOM 2954 N N . THR B 1 79 ? -1.994 -1.308 -10.258 1 91.81 79 THR B N 1
ATOM 2955 C CA . THR B 1 79 ? -3.004 -0.254 -10.25 1 91.81 79 THR B CA 1
ATOM 2956 C C . THR B 1 79 ? -3.406 0.102 -8.82 1 91.81 79 THR B C 1
ATOM 2958 O O . THR B 1 79 ? -3.104 -0.637 -7.883 1 91.81 79 THR B O 1
ATOM 2961 N N . PHE B 1 80 ? -4.094 1.201 -8.703 1 85.38 80 PHE B N 1
ATOM 2962 C CA . PHE B 1 80 ? -4.621 1.601 -7.406 1 85.38 80 PHE B CA 1
ATOM 2963 C C . PHE B 1 80 ? -5.676 0.614 -6.926 1 85.38 80 PHE B C 1
ATOM 2965 O O . PHE B 1 80 ? -5.785 0.347 -5.727 1 85.38 80 PHE B O 1
ATOM 2972 N N . LYS B 1 81 ? -6.469 0.083 -7.852 1 90.56 81 LYS B N 1
ATOM 2973 C CA . LYS B 1 81 ? -7.469 -0.923 -7.492 1 90.56 81 LYS B CA 1
ATOM 2974 C C . LYS B 1 81 ? -6.805 -2.174 -6.922 1 90.56 81 LYS B C 1
ATOM 2976 O O . LYS B 1 81 ? -7.297 -2.754 -5.949 1 90.56 81 LYS B O 1
ATOM 2981 N N . ASP B 1 82 ? -5.66 -2.557 -7.535 1 94.25 82 ASP B N 1
ATOM 2982 C CA . ASP B 1 82 ? -4.867 -3.633 -6.949 1 94.25 82 ASP B CA 1
ATOM 2983 C C . ASP B 1 82 ? -4.512 -3.326 -5.496 1 94.25 82 ASP B C 1
ATOM 2985 O O . ASP B 1 82 ? -4.641 -4.188 -4.625 1 94.25 82 ASP B O 1
ATOM 2989 N N . ASN B 1 83 ? -4.059 -2.156 -5.328 1 90.38 83 ASN B N 1
ATOM 2990 C CA . ASN B 1 83 ? -3.615 -1.73 -4.008 1 90.38 83 ASN B CA 1
ATOM 2991 C C . ASN B 1 83 ? -4.758 -1.747 -2.998 1 90.38 83 ASN B C 1
ATOM 2993 O O . ASN B 1 83 ? -4.551 -2.061 -1.824 1 90.38 83 ASN B O 1
ATOM 2997 N N . GLU B 1 84 ? -5.922 -1.313 -3.408 1 88.75 84 GLU B N 1
ATOM 2998 C CA . GLU B 1 84 ? -7.09 -1.4 -2.535 1 88.75 84 GLU B CA 1
ATOM 2999 C C . GLU B 1 84 ? -7.316 -2.832 -2.057 1 88.75 84 GLU B C 1
ATOM 3001 O O . GLU B 1 84 ? -7.578 -3.062 -0.875 1 88.75 84 GLU B O 1
ATOM 3006 N N . SER B 1 85 ? -7.223 -3.719 -2.994 1 93.62 85 SER B N 1
ATOM 3007 C CA . SER B 1 85 ? -7.367 -5.125 -2.643 1 93.62 85 SER B CA 1
ATOM 3008 C C . SER B 1 85 ? -6.27 -5.574 -1.683 1 93.62 85 SER B C 1
ATOM 3010 O O . SER B 1 85 ? -6.535 -6.312 -0.731 1 93.62 85 SER B O 1
ATOM 3012 N N . ASP B 1 86 ? -5.055 -5.133 -1.957 1 93.75 86 ASP B N 1
ATOM 3013 C CA . ASP B 1 86 ? -3.918 -5.469 -1.104 1 93.75 86 ASP B CA 1
ATOM 3014 C C . ASP B 1 86 ? -4.168 -5.031 0.337 1 93.75 86 ASP B C 1
ATOM 3016 O O . ASP B 1 86 ? -3.703 -5.684 1.276 1 93.75 86 ASP B O 1
ATOM 3020 N N . GLN B 1 87 ? -4.926 -4.012 0.486 1 90 87 GLN B N 1
ATOM 3021 C CA . GLN B 1 87 ? -5.094 -3.42 1.81 1 90 87 GLN B CA 1
ATOM 3022 C C . GLN B 1 87 ? -6.332 -3.975 2.508 1 90 87 GLN B C 1
ATOM 3024 O O . GLN B 1 87 ? -6.594 -3.652 3.668 1 90 87 GLN B O 1
ATOM 3029 N N . ASP B 1 88 ? -7.113 -4.754 1.834 1 91.88 88 ASP B N 1
ATOM 3030 C CA . ASP B 1 88 ? -8.289 -5.367 2.445 1 91.88 88 ASP B CA 1
ATOM 3031 C C . ASP B 1 88 ? -7.906 -6.602 3.258 1 91.88 88 ASP B C 1
ATOM 3033 O O . ASP B 1 88 ? -8.281 -7.723 2.908 1 91.88 88 ASP B O 1
ATOM 3037 N N . LEU B 1 89 ? -7.379 -6.414 4.375 1 92.44 89 LEU B N 1
ATOM 3038 C CA . LEU B 1 89 ? -6.695 -7.438 5.16 1 92.44 89 LEU B CA 1
ATOM 3039 C C . LEU B 1 89 ? -7.695 -8.312 5.906 1 92.44 89 LEU B C 1
ATOM 3041 O O . LEU B 1 89 ? -7.316 -9.297 6.535 1 92.44 89 LEU B O 1
ATOM 3045 N N . TYR B 1 90 ? -8.961 -7.973 5.867 1 91.62 90 TYR B N 1
ATOM 3046 C CA . TYR B 1 90 ? -9.906 -8.836 6.562 1 91.62 90 TYR B CA 1
ATOM 3047 C C . TYR B 1 90 ? -9.773 -10.281 6.098 1 91.62 90 TYR B C 1
ATOM 3049 O O . TYR B 1 90 ? -9.305 -10.547 4.988 1 91.62 90 TYR B O 1
ATOM 3057 N N . GLN B 1 91 ? -10.109 -11.102 7.004 1 94.31 91 GLN B N 1
ATOM 3058 C CA . GLN B 1 91 ? -10.062 -12.516 6.668 1 94.31 91 GLN B CA 1
ATOM 305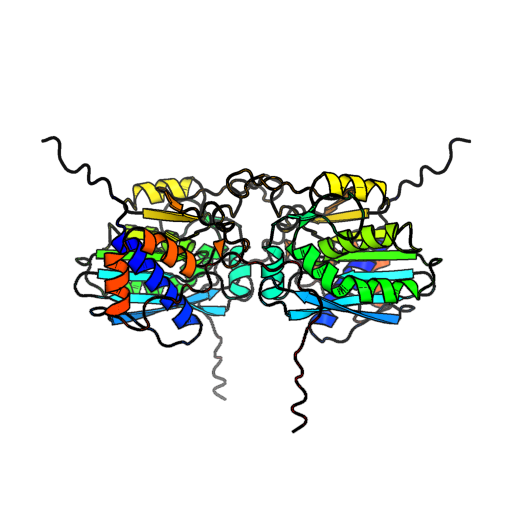9 C C . GLN B 1 91 ? -11.461 -13.086 6.469 1 94.31 91 GLN B C 1
ATOM 3061 O O . GLN B 1 91 ? -12.391 -12.734 7.191 1 94.31 91 GLN B O 1
ATOM 3066 N N . VAL B 1 92 ? -11.57 -13.93 5.477 1 94.62 92 VAL B N 1
ATOM 3067 C CA . VAL B 1 92 ? -12.82 -14.625 5.199 1 94.62 92 VAL B CA 1
ATOM 3068 C C . VAL B 1 92 ? -12.555 -16.125 5.102 1 94.62 92 VAL B C 1
ATOM 3070 O O . VAL B 1 92 ? -11.453 -16.547 4.738 1 94.62 92 VAL B O 1
ATOM 3073 N N . PRO B 1 93 ? -13.578 -16.906 5.496 1 96.44 93 PRO B N 1
ATOM 3074 C CA . PRO B 1 93 ? -13.383 -18.344 5.223 1 96.44 93 PRO B CA 1
ATOM 3075 C C . PRO B 1 93 ? -13.086 -18.625 3.752 1 96.44 93 PRO B C 1
ATOM 3077 O O . PRO B 1 93 ? -13.727 -18.047 2.865 1 96.44 93 PRO B O 1
ATOM 3080 N N . TYR B 1 94 ? -12.062 -19.422 3.5 1 98.06 94 TYR B N 1
ATOM 3081 C CA . TYR B 1 94 ? -11.773 -19.797 2.119 1 98.06 94 TYR B CA 1
ATOM 3082 C C . TYR B 1 94 ? -12.906 -20.609 1.518 1 98.06 94 TYR B C 1
ATOM 3084 O O . TYR B 1 94 ? -13.227 -21.703 2.006 1 98.06 94 TYR B O 1
ATOM 3092 N N . PRO B 1 95 ? -13.461 -20.141 0.457 1 96.94 95 PRO B N 1
ATOM 3093 C CA . PRO B 1 95 ? -14.758 -20.719 0.07 1 96.94 95 PRO B CA 1
ATOM 3094 C C . PRO B 1 95 ? -14.617 -21.953 -0.82 1 96.94 95 PRO B C 1
ATOM 3096 O O . PRO B 1 95 ? -15.609 -22.625 -1.108 1 96.94 95 PRO B O 1
ATOM 3099 N N . PHE B 1 96 ? -13.469 -22.375 -1.188 1 98.19 96 PHE B N 1
ATOM 3100 C CA . PHE B 1 96 ? -13.375 -23.344 -2.275 1 98.19 96 PHE B CA 1
ATOM 3101 C C . PHE B 1 96 ? -12.883 -24.688 -1.766 1 98.19 96 PHE B C 1
ATOM 3103 O O . PHE B 1 96 ? -12.898 -25.688 -2.498 1 98.19 96 PHE B O 1
ATOM 3110 N N . VAL B 1 97 ? -12.391 -24.734 -0.583 1 98.38 97 VAL B N 1
ATOM 3111 C CA . VAL B 1 97 ? -12.008 -25.984 0.087 1 98.38 97 VAL B CA 1
ATOM 3112 C C . VAL B 1 97 ? -12.625 -26.031 1.481 1 98.38 97 VAL B C 1
ATOM 3114 O O . VAL B 1 97 ? -12.469 -25.094 2.273 1 98.38 97 VAL B O 1
ATOM 3117 N N . ARG B 1 98 ? -13.273 -27.047 1.825 1 97.12 98 ARG B N 1
ATOM 3118 C CA . ARG B 1 98 ? -13.992 -27.156 3.09 1 97.12 98 ARG B CA 1
ATOM 3119 C C . ARG B 1 98 ? -13.031 -27.109 4.273 1 97.12 98 ARG B C 1
ATOM 3121 O O . ARG B 1 98 ? -12.008 -27.797 4.273 1 97.12 98 ARG B O 1
ATOM 3128 N N . HIS B 1 99 ? -13.344 -26.312 5.27 1 96.44 99 HIS B N 1
ATOM 3129 C CA . HIS B 1 99 ? -12.633 -26.203 6.539 1 96.44 99 HIS B CA 1
ATOM 3130 C C . HIS B 1 99 ? -11.156 -25.875 6.316 1 96.44 99 HIS B C 1
ATOM 3132 O O . HIS B 1 99 ? -10.289 -26.391 7.027 1 96.44 99 HIS B O 1
ATOM 3138 N N . ALA B 1 100 ? -10.906 -25.109 5.316 1 97.94 100 ALA B N 1
ATOM 3139 C CA . ALA B 1 100 ? -9.523 -24.859 4.914 1 97.94 100 ALA B CA 1
ATOM 3140 C C . ALA B 1 100 ? -8.906 -23.719 5.719 1 97.94 100 ALA B C 1
ATOM 3142 O O . ALA B 1 100 ? -7.688 -23.531 5.715 1 97.94 100 ALA B O 1
ATOM 3143 N N . GLY B 1 101 ? -9.719 -22.984 6.477 1 98.31 101 GLY B N 1
ATOM 3144 C CA . GLY B 1 101 ? -9.227 -21.812 7.18 1 98.31 101 GLY B CA 1
ATOM 3145 C C . GLY B 1 101 ? -9.641 -20.5 6.527 1 98.31 101 GLY B C 1
ATOM 3146 O O . GLY B 1 101 ? -10.617 -20.469 5.773 1 98.31 101 GLY B O 1
ATOM 3147 N N . LYS B 1 102 ? -8.992 -19.422 6.957 1 98 102 LYS B N 1
ATOM 3148 C CA . LYS B 1 102 ? -9.352 -18.094 6.477 1 98 102 LYS B CA 1
ATOM 3149 C C . LYS B 1 102 ? -8.25 -17.516 5.602 1 98 102 LYS B C 1
ATOM 3151 O O . LYS B 1 102 ? -7.07 -17.812 5.793 1 98 102 LYS B O 1
ATOM 3156 N N . THR B 1 103 ? -8.672 -16.719 4.668 1 98.19 103 THR B N 1
ATOM 3157 C CA . THR B 1 103 ? -7.738 -16.094 3.734 1 98.19 103 THR B CA 1
ATOM 3158 C C . THR B 1 103 ? -7.992 -14.586 3.643 1 98.19 103 THR B C 1
ATOM 3160 O O . THR B 1 103 ? -9.07 -14.109 4.016 1 98.19 103 THR B O 1
ATOM 3163 N N . HIS B 1 104 ? -6.992 -13.898 3.246 1 97 104 HIS B N 1
ATOM 3164 C CA . HIS B 1 104 ? -7.055 -12.469 2.973 1 97 104 HIS B CA 1
ATOM 3165 C C . HIS B 1 104 ? -8.219 -12.133 2.051 1 97 104 HIS B C 1
ATOM 3167 O O . HIS B 1 104 ? -8.281 -12.617 0.916 1 97 104 HIS B O 1
ATOM 3173 N N . ARG B 1 105 ? -9.141 -11.242 2.492 1 95.06 105 ARG B N 1
ATOM 3174 C CA . ARG B 1 105 ? -10.383 -10.992 1.767 1 95.06 105 ARG B CA 1
ATOM 3175 C C . ARG B 1 105 ? -10.102 -10.375 0.399 1 95.06 105 ARG B C 1
ATOM 3177 O O . ARG B 1 105 ? -10.719 -10.758 -0.598 1 95.06 105 ARG B O 1
ATOM 3184 N N . GLY B 1 106 ? -9.211 -9.438 0.372 1 95.81 106 GLY B N 1
ATOM 3185 C CA . GLY B 1 106 ? -8.883 -8.805 -0.896 1 95.81 106 GLY B CA 1
ATOM 3186 C C . GLY B 1 106 ? -8.391 -9.781 -1.944 1 95.81 106 GLY B C 1
ATOM 3187 O O . GLY B 1 106 ? -8.867 -9.773 -3.08 1 95.81 106 GLY B O 1
ATOM 3188 N N . PHE B 1 107 ? -7.465 -10.656 -1.586 1 98.06 107 PHE B N 1
ATOM 3189 C CA . PHE B 1 107 ? -6.938 -11.656 -2.504 1 98.06 107 PHE B CA 1
ATOM 3190 C C . PHE B 1 107 ? -8.008 -12.672 -2.877 1 98.06 107 PHE B C 1
ATOM 3192 O O . PHE B 1 107 ? -8.117 -13.07 -4.039 1 98.06 107 PHE B O 1
ATOM 3199 N N . THR B 1 108 ? -8.734 -13.031 -1.902 1 97.81 108 THR B N 1
ATOM 3200 C CA . THR B 1 108 ? -9.766 -14.039 -2.119 1 97.81 108 THR B CA 1
ATOM 3201 C C . THR B 1 108 ? -10.82 -13.531 -3.1 1 97.81 108 THR B C 1
ATOM 3203 O O . THR B 1 108 ? -11.273 -14.273 -3.971 1 97.81 108 THR B O 1
ATOM 3206 N N . CYS B 1 109 ? -11.18 -12.281 -2.951 1 96.62 109 CYS B N 1
ATOM 3207 C CA . CYS B 1 109 ? -12.195 -11.711 -3.834 1 96.62 109 CYS B CA 1
ATOM 3208 C C . CYS B 1 109 ? -11.688 -11.641 -5.27 1 96.62 109 CYS B C 1
ATOM 3210 O O . CYS B 1 109 ? -12.445 -11.867 -6.215 1 96.62 109 CYS B O 1
ATOM 3212 N N . ILE B 1 110 ? -10.438 -11.312 -5.438 1 98 110 ILE B N 1
ATOM 3213 C CA . ILE B 1 110 ? -9.867 -11.32 -6.781 1 98 110 ILE B CA 1
ATOM 3214 C C . ILE B 1 110 ? -9.922 -12.734 -7.355 1 98 110 ILE B C 1
ATOM 3216 O O . ILE B 1 110 ? -10.422 -12.938 -8.461 1 98 110 ILE B O 1
ATOM 3220 N N . TYR B 1 111 ? -9.461 -13.734 -6.637 1 98.56 111 TYR B N 1
ATOM 3221 C CA . TYR B 1 111 ? -9.453 -15.109 -7.125 1 98.56 111 TYR B CA 1
ATOM 3222 C C . TYR B 1 111 ? -10.867 -15.586 -7.43 1 98.56 111 TYR B C 1
ATOM 3224 O O . TYR B 1 111 ? -11.109 -16.188 -8.477 1 98.56 111 TYR B O 1
ATOM 3232 N N . GLN B 1 112 ? -11.719 -15.273 -6.527 1 97.81 112 GLN B N 1
ATOM 3233 C CA . GLN B 1 112 ? -13.102 -15.703 -6.699 1 97.81 112 GLN B CA 1
ATOM 3234 C C . GLN B 1 112 ? -13.688 -15.164 -8 1 97.81 112 GLN B C 1
ATOM 3236 O O . GLN B 1 112 ? -14.453 -15.852 -8.68 1 97.81 112 GLN B O 1
ATOM 3241 N N . SER B 1 113 ? -13.305 -14 -8.328 1 97.38 113 SER B N 1
ATOM 3242 C CA . SER B 1 113 ? -13.883 -13.352 -9.5 1 97.38 113 SER B CA 1
ATOM 3243 C C . SER B 1 113 ? -13.445 -14.031 -10.789 1 97.38 113 SER B C 1
ATOM 3245 O O . SER B 1 113 ? -14.055 -13.844 -11.844 1 97.38 113 SER B O 1
ATOM 3247 N N . THR B 1 114 ? -12.414 -14.797 -10.789 1 97.81 114 THR B N 1
ATOM 3248 C CA . THR B 1 114 ? -11.914 -15.43 -12.008 1 97.81 114 THR B CA 1
ATOM 3249 C C . THR B 1 114 ? -11.984 -16.953 -11.906 1 97.81 114 THR B C 1
ATOM 3251 O O . THR B 1 114 ? -11.773 -17.656 -12.891 1 97.81 114 THR B O 1
ATOM 3254 N N . ARG B 1 115 ? -12.336 -17.484 -10.836 1 98.38 115 ARG B N 1
ATOM 3255 C CA . ARG B 1 115 ? -12.18 -18.891 -10.484 1 98.38 115 ARG B CA 1
ATOM 3256 C C . ARG B 1 115 ? -12.898 -19.797 -11.477 1 98.38 115 ARG B C 1
ATOM 3258 O O . ARG B 1 115 ? -12.328 -20.75 -11.984 1 98.38 115 ARG B O 1
ATOM 3265 N N . ASN B 1 116 ? -14.156 -19.484 -11.727 1 97.88 116 ASN B N 1
ATOM 3266 C CA . ASN B 1 116 ? -14.953 -20.375 -12.562 1 97.88 116 ASN B CA 1
ATOM 3267 C C . ASN B 1 116 ? -14.359 -20.516 -13.961 1 97.88 116 ASN B C 1
ATOM 3269 O O . ASN B 1 116 ? -14.227 -21.625 -14.469 1 97.88 116 ASN B O 1
ATOM 3273 N N . GLU B 1 117 ? -13.984 -19.422 -14.5 1 98.19 117 GLU B N 1
ATOM 3274 C CA . GLU B 1 117 ? -13.406 -19.453 -15.836 1 98.19 117 GLU B CA 1
ATOM 3275 C C . GLU B 1 117 ? -12.031 -20.125 -15.828 1 98.19 117 GLU B C 1
ATOM 3277 O O . GLU B 1 117 ? -11.711 -20.906 -16.734 1 98.19 117 GLU B O 1
ATOM 3282 N N . LEU B 1 118 ? -11.281 -19.875 -14.836 1 98.62 118 LEU B N 1
ATOM 3283 C CA . LEU B 1 118 ? -9.945 -20.438 -14.727 1 98.62 118 LEU B CA 1
ATOM 3284 C C . LEU B 1 118 ? -10 -21.953 -14.594 1 98.62 118 LEU B C 1
ATOM 3286 O O . LEU B 1 118 ? -9.336 -22.672 -15.344 1 98.62 118 LEU B O 1
ATOM 3290 N N . ILE B 1 119 ? -10.812 -22.406 -13.68 1 98.56 119 ILE B N 1
ATOM 3291 C CA . ILE B 1 119 ? -10.953 -23.844 -13.445 1 98.56 119 ILE B CA 1
ATOM 3292 C C . ILE B 1 119 ? -11.562 -24.5 -14.672 1 98.56 119 ILE B C 1
ATOM 3294 O O . ILE B 1 119 ? -11.164 -25.609 -15.055 1 98.56 119 ILE B O 1
ATOM 3298 N N . GLY B 1 120 ? -12.516 -23.797 -15.258 1 98.44 120 GLY B N 1
ATOM 3299 C CA . GLY B 1 120 ? -13.109 -24.312 -16.484 1 98.44 120 GLY B CA 1
ATOM 3300 C C . GLY B 1 120 ? -12.102 -24.531 -17.594 1 98.44 120 GLY B C 1
ATOM 3301 O O . GLY B 1 120 ? -12.125 -25.562 -18.266 1 98.44 120 GLY B O 1
ATOM 3302 N N . GLU B 1 121 ? -11.234 -23.641 -17.781 1 98.38 121 GLU B N 1
ATOM 3303 C CA . GLU B 1 121 ? -10.219 -23.75 -18.812 1 98.38 121 GLU B CA 1
ATOM 3304 C C . GLU B 1 121 ? -9.211 -24.859 -18.484 1 98.38 121 GLU B C 1
ATOM 3306 O O . GLU B 1 121 ? -8.789 -25.594 -19.375 1 98.38 121 GLU B O 1
ATOM 3311 N N . LEU B 1 122 ? -8.852 -24.984 -17.266 1 98.25 122 LEU B N 1
ATOM 3312 C CA . LEU B 1 122 ? -7.883 -26 -16.844 1 98.25 122 LEU B CA 1
ATOM 3313 C C . LEU B 1 122 ? -8.445 -27.406 -17.031 1 98.25 122 LEU B C 1
ATOM 3315 O O . LEU B 1 122 ? -7.707 -28.328 -17.391 1 98.25 122 LEU B O 1
ATOM 3319 N N . THR B 1 123 ? -9.695 -27.516 -16.797 1 96.62 123 THR B N 1
ATOM 3320 C CA . THR B 1 123 ? -10.32 -28.828 -16.859 1 96.62 123 THR B CA 1
ATOM 3321 C C . THR B 1 123 ? -10.344 -29.359 -18.297 1 96.62 123 THR B C 1
ATOM 3323 O O . THR B 1 123 ? -10.484 -30.562 -18.516 1 96.62 123 THR B O 1
ATOM 3326 N N . LYS B 1 124 ? -10.164 -28.469 -19.234 1 97.69 124 LYS B N 1
ATOM 3327 C CA . LYS B 1 124 ? -10.125 -28.844 -20.641 1 97.69 124 LYS B CA 1
ATOM 3328 C C . LYS B 1 124 ? -8.758 -29.391 -21.031 1 97.69 124 LYS B C 1
ATOM 3330 O O . LYS B 1 124 ? -8.602 -30 -22.078 1 97.69 124 LYS B O 1
ATOM 3335 N N . LEU B 1 125 ? -7.816 -29.234 -20.234 1 98.06 125 LEU B N 1
ATOM 3336 C CA . LEU B 1 125 ? -6.438 -29.578 -20.547 1 98.06 125 LEU B CA 1
ATOM 3337 C C . LEU B 1 125 ? -6.078 -30.953 -19.969 1 98.06 125 LEU B C 1
ATOM 3339 O O . LEU B 1 125 ? -6.73 -31.422 -19.031 1 98.06 125 LEU B O 1
ATOM 3343 N N . SER B 1 126 ? -5.051 -31.562 -20.516 1 97.12 126 SER B N 1
ATOM 3344 C CA . SER B 1 126 ? -4.672 -32.906 -20.094 1 97.12 126 SER B CA 1
ATOM 3345 C C . SER B 1 126 ? -3.973 -32.875 -18.75 1 97.12 126 SER B C 1
ATOM 3347 O O . SER B 1 126 ? -2.939 -32.25 -18.578 1 97.12 126 SER B O 1
ATOM 3349 N N . ALA B 1 127 ? -4.438 -33.688 -17.906 1 95.88 127 ALA B N 1
ATOM 3350 C CA . ALA B 1 127 ? -3.885 -33.75 -16.562 1 95.88 127 ALA B CA 1
ATOM 3351 C C . ALA B 1 127 ? -2.615 -34.594 -16.531 1 95.88 127 ALA B C 1
ATOM 3353 O O . ALA B 1 127 ? -2.002 -34.781 -15.477 1 95.88 127 ALA B O 1
ATOM 3354 N N . THR B 1 128 ? -2.268 -35.125 -17.594 1 97.19 128 THR B N 1
ATOM 3355 C CA . THR B 1 128 ? -1.006 -35.844 -17.672 1 97.19 128 THR B CA 1
ATOM 3356 C C . THR B 1 128 ? 0.172 -34.875 -17.75 1 97.19 128 THR B C 1
ATOM 3358 O O . THR B 1 128 ? 1.319 -35.281 -17.531 1 97.19 128 THR B O 1
ATOM 3361 N N . LYS B 1 129 ? -0.153 -33.656 -18.125 1 97.75 129 LYS B N 1
ATOM 3362 C CA . LYS B 1 129 ? 0.881 -32.625 -18.172 1 97.75 129 LYS B CA 1
ATOM 3363 C C . LYS B 1 129 ? 1.208 -32.125 -16.781 1 97.75 129 LYS B C 1
ATOM 3365 O O . LYS B 1 129 ? 0.361 -32.125 -15.891 1 97.75 129 LYS B O 1
ATOM 3370 N N . ARG B 1 130 ? 2.469 -31.672 -16.703 1 97.5 130 ARG B N 1
ATOM 3371 C CA . ARG B 1 130 ? 2.893 -31.031 -15.469 1 97.5 130 ARG B CA 1
ATOM 3372 C C . ARG B 1 130 ? 2.301 -29.625 -15.344 1 97.5 130 ARG B C 1
ATOM 3374 O O . ARG B 1 130 ? 2.49 -28.781 -16.219 1 97.5 130 ARG B O 1
ATOM 3381 N N . LEU B 1 131 ? 1.558 -29.391 -14.258 1 98.56 131 LEU B N 1
ATOM 3382 C CA . LEU B 1 131 ? 0.957 -28.078 -14.047 1 98.56 131 LEU B CA 1
ATOM 3383 C C . LEU B 1 131 ? 1.828 -27.234 -13.133 1 98.56 131 LEU B C 1
ATOM 3385 O O . LEU B 1 131 ? 2.133 -27.625 -12.008 1 98.56 131 LEU B O 1
ATOM 3389 N N . LEU B 1 132 ? 2.275 -26.078 -13.641 1 98.75 132 LEU B N 1
ATOM 3390 C CA . LEU B 1 132 ? 2.99 -25.062 -12.867 1 98.75 132 LEU B CA 1
ATOM 3391 C C . LEU B 1 132 ? 2.115 -23.844 -12.633 1 98.75 132 LEU B C 1
ATOM 3393 O O . LEU B 1 132 ? 1.486 -23.344 -13.562 1 98.75 132 LEU B O 1
ATOM 3397 N N . VAL B 1 133 ? 1.987 -23.422 -11.367 1 98.88 133 VAL B N 1
ATOM 3398 C CA . VAL B 1 133 ? 1.26 -22.219 -10.977 1 98.88 133 VAL B CA 1
ATOM 3399 C C . VAL B 1 133 ? 2.221 -21.219 -10.344 1 98.88 133 VAL B C 1
ATOM 3401 O O . VAL B 1 133 ? 2.908 -21.531 -9.367 1 98.88 133 VAL B O 1
ATOM 3404 N N . ALA B 1 134 ? 2.271 -19.984 -10.906 1 98.94 134 ALA B N 1
ATOM 3405 C CA . ALA B 1 134 ? 3.275 -19.047 -10.438 1 98.94 134 ALA B CA 1
ATOM 3406 C C . ALA B 1 134 ? 2.693 -17.641 -10.344 1 98.94 134 ALA B C 1
ATOM 3408 O O . ALA B 1 134 ? 1.766 -17.281 -11.078 1 98.94 134 ALA B O 1
ATOM 3409 N N . GLY B 1 135 ? 3.215 -16.859 -9.445 1 98.94 135 GLY B N 1
ATOM 3410 C CA . GLY B 1 135 ? 2.777 -15.477 -9.305 1 98.94 135 GLY B CA 1
ATOM 3411 C C . GLY B 1 135 ? 3.764 -14.617 -8.531 1 98.94 135 GLY B C 1
ATOM 3412 O O . GLY B 1 135 ? 4.609 -15.133 -7.805 1 98.94 135 GLY B O 1
ATOM 3413 N N . HIS B 1 136 ? 3.688 -13.328 -8.75 1 98.81 136 HIS B N 1
ATOM 3414 C CA . HIS B 1 136 ? 4.535 -12.344 -8.094 1 98.81 136 HIS B CA 1
ATOM 3415 C C . HIS B 1 136 ? 3.705 -11.359 -7.277 1 98.81 136 HIS B C 1
ATOM 3417 O O . HIS B 1 136 ? 2.643 -10.922 -7.723 1 98.81 136 HIS B O 1
ATOM 3423 N N . SER B 1 137 ? 4.242 -11 -6.09 1 97.69 137 SER B N 1
ATOM 3424 C CA . SER B 1 137 ? 3.551 -10 -5.281 1 97.69 137 SER B CA 1
ATOM 3425 C C . SER B 1 137 ? 2.107 -10.414 -5.012 1 97.69 137 SER B C 1
ATOM 3427 O O . SER B 1 137 ? 1.854 -11.508 -4.504 1 97.69 137 SER B O 1
ATOM 3429 N N . LEU B 1 138 ? 1.161 -9.562 -5.328 1 97.88 138 LEU B N 1
ATOM 3430 C CA . LEU B 1 138 ? -0.26 -9.883 -5.27 1 97.88 138 LEU B CA 1
ATOM 3431 C C . LEU B 1 138 ? -0.557 -11.172 -6.035 1 97.88 138 LEU B C 1
ATOM 3433 O O . LEU B 1 138 ? -1.349 -12 -5.582 1 97.88 138 LEU B O 1
ATOM 3437 N N . GLY B 1 139 ? 0.113 -11.375 -7.109 1 98.88 139 GLY B N 1
ATOM 3438 C CA . GLY B 1 139 ? -0.071 -12.562 -7.918 1 98.88 139 GLY B CA 1
ATOM 3439 C C . GLY B 1 139 ? 0.381 -13.836 -7.223 1 98.88 139 GLY B C 1
ATOM 3440 O O . GLY B 1 139 ? -0.147 -14.914 -7.484 1 98.88 139 GLY B O 1
ATOM 3441 N N . GLY B 1 140 ? 1.385 -13.688 -6.387 1 98.88 140 GLY B N 1
ATOM 3442 C CA . GLY B 1 140 ? 1.781 -14.828 -5.578 1 98.88 140 GLY B CA 1
ATOM 3443 C C . GLY B 1 140 ? 0.68 -15.32 -4.656 1 98.88 140 GLY B C 1
ATOM 3444 O O . GLY B 1 140 ? 0.515 -16.531 -4.461 1 98.88 140 GLY B O 1
ATOM 3445 N N . ALA B 1 141 ? -0.032 -14.391 -4.105 1 98.88 141 ALA B N 1
ATOM 3446 C CA . ALA B 1 141 ? -1.179 -14.75 -3.275 1 98.88 141 ALA B CA 1
ATOM 3447 C C . ALA B 1 141 ? -2.236 -15.492 -4.09 1 98.88 141 ALA B C 1
ATOM 3449 O O . ALA B 1 141 ? -2.789 -16.5 -3.635 1 98.88 141 ALA B O 1
ATOM 3450 N N . LEU B 1 142 ? -2.477 -15.016 -5.266 1 98.94 142 LEU B N 1
ATOM 3451 C CA . LEU B 1 142 ? -3.449 -15.664 -6.137 1 98.94 142 LEU B CA 1
ATOM 3452 C C . LEU B 1 142 ? -2.994 -17.078 -6.508 1 98.94 142 LEU B C 1
ATOM 3454 O O . LEU B 1 142 ? -3.812 -17.984 -6.59 1 98.94 142 LEU B O 1
ATOM 3458 N N . ALA B 1 143 ? -1.732 -17.219 -6.734 1 98.94 143 ALA B N 1
ATOM 3459 C CA . ALA B 1 143 ? -1.186 -18.531 -7.066 1 98.94 143 ALA B CA 1
ATOM 3460 C C . ALA B 1 143 ? -1.425 -19.531 -5.934 1 98.94 143 ALA B C 1
ATOM 3462 O O . ALA B 1 143 ? -1.78 -20.688 -6.176 1 98.94 143 ALA B O 1
ATOM 3463 N N . VAL B 1 144 ? -1.234 -19.094 -4.723 1 98.88 144 VAL B N 1
ATOM 3464 C CA . VAL B 1 144 ? -1.447 -19.938 -3.553 1 98.88 144 VAL B CA 1
ATOM 3465 C C . VAL B 1 144 ? -2.916 -20.359 -3.473 1 98.88 144 VAL B C 1
ATOM 3467 O O . VAL B 1 144 ? -3.227 -21.547 -3.326 1 98.88 144 VAL B O 1
ATOM 3470 N N . LEU B 1 145 ? -3.812 -19.391 -3.6 1 98.88 145 LEU B N 1
ATOM 3471 C CA . LEU B 1 145 ? -5.246 -19.656 -3.537 1 98.88 145 LEU B CA 1
ATOM 3472 C C . LEU B 1 145 ? -5.668 -20.609 -4.656 1 98.88 145 LEU B C 1
ATOM 3474 O O . LEU B 1 145 ? -6.387 -21.578 -4.418 1 98.88 145 LEU B O 1
ATOM 3478 N N . ALA B 1 146 ? -5.203 -20.359 -5.828 1 98.94 146 ALA B N 1
ATOM 3479 C CA . ALA B 1 146 ? -5.551 -21.156 -6.996 1 98.94 146 ALA B CA 1
ATOM 3480 C C . ALA B 1 146 ? -5.035 -22.594 -6.859 1 98.94 146 ALA B C 1
ATOM 3482 O O . ALA B 1 146 ? -5.758 -23.547 -7.148 1 98.94 146 ALA B O 1
ATOM 3483 N N . ALA B 1 147 ? -3.82 -22.703 -6.445 1 98.81 147 ALA B N 1
ATOM 3484 C CA . ALA B 1 147 ? -3.189 -24.016 -6.383 1 98.81 147 ALA B CA 1
ATOM 3485 C C . ALA B 1 147 ? -3.936 -24.938 -5.422 1 98.81 147 ALA B C 1
ATOM 3487 O O . ALA B 1 147 ? -4.117 -26.125 -5.707 1 98.81 147 ALA B O 1
ATOM 3488 N N . PHE B 1 148 ? -4.293 -24.391 -4.301 1 98.88 148 PHE B N 1
ATOM 3489 C CA . PHE B 1 148 ? -5.043 -25.188 -3.336 1 98.88 148 PHE B CA 1
ATOM 3490 C C . PHE B 1 148 ? -6.367 -25.656 -3.926 1 98.88 148 PHE B C 1
ATOM 3492 O O . PHE B 1 148 ? -6.723 -26.828 -3.814 1 98.88 148 PHE B O 1
ATOM 3499 N N . ASP B 1 149 ? -7.059 -24.734 -4.527 1 98.88 149 ASP B N 1
ATOM 3500 C CA . ASP B 1 149 ? -8.328 -25.031 -5.191 1 98.88 149 ASP B CA 1
ATOM 3501 C C . ASP B 1 149 ? -8.148 -26.094 -6.277 1 98.88 149 ASP B C 1
ATOM 3503 O O . ASP B 1 149 ? -8.883 -27.078 -6.32 1 98.88 149 ASP B O 1
ATOM 3507 N N . ILE B 1 150 ? -7.18 -25.953 -7.066 1 98.81 150 ILE B N 1
ATOM 3508 C CA . ILE B 1 150 ? -6.891 -26.844 -8.188 1 98.81 150 ILE B CA 1
ATOM 3509 C C . ILE B 1 150 ? -6.586 -28.25 -7.66 1 98.81 150 ILE B C 1
ATOM 3511 O O . ILE B 1 150 ? -7.145 -29.234 -8.148 1 98.81 150 ILE B O 1
ATOM 3515 N N . ALA B 1 151 ? -5.758 -28.312 -6.68 1 98.56 151 ALA B N 1
ATOM 3516 C CA . ALA B 1 151 ? -5.328 -29.609 -6.141 1 98.56 151 ALA B CA 1
ATOM 3517 C C . ALA B 1 151 ? -6.516 -30.391 -5.594 1 98.56 151 ALA B C 1
ATOM 3519 O O . ALA B 1 151 ? -6.547 -31.625 -5.676 1 98.56 151 ALA B O 1
ATOM 3520 N N . VAL B 1 152 ? -7.457 -29.672 -5.066 1 98.69 152 VAL B N 1
ATOM 3521 C CA . VAL B 1 152 ? -8.586 -30.328 -4.402 1 98.69 152 VAL B CA 1
ATOM 3522 C C . VAL B 1 152 ? -9.695 -30.594 -5.414 1 98.69 152 VAL B C 1
ATOM 3524 O O . VAL B 1 152 ? -10.328 -31.656 -5.387 1 98.69 152 VAL B O 1
ATOM 3527 N N . ASN B 1 153 ? -9.906 -29.688 -6.379 1 98.5 153 ASN B N 1
ATOM 3528 C CA . ASN B 1 153 ? -11.172 -29.703 -7.113 1 98.5 153 ASN B CA 1
ATOM 3529 C C . ASN B 1 153 ? -10.969 -30.047 -8.578 1 98.5 153 ASN B C 1
ATOM 3531 O O . ASN B 1 153 ? -11.914 -30.031 -9.367 1 98.5 153 ASN B O 1
ATOM 3535 N N . THR B 1 154 ? -9.773 -30.328 -9 1 98.44 154 THR B N 1
ATOM 3536 C CA . THR B 1 154 ? -9.531 -30.719 -10.383 1 98.44 154 THR B CA 1
ATOM 3537 C C . THR B 1 154 ? -8.711 -32 -10.438 1 98.44 154 THR B C 1
ATOM 3539 O O . THR B 1 154 ? -8.422 -32.625 -9.398 1 98.44 154 THR B O 1
ATOM 3542 N N . ARG B 1 155 ? -8.391 -32.438 -11.664 1 98.25 155 ARG B N 1
ATOM 3543 C CA . ARG B 1 155 ? -7.605 -33.656 -11.867 1 98.25 155 ARG B CA 1
ATOM 3544 C C . ARG B 1 155 ? -6.121 -33.406 -11.648 1 98.25 155 ARG B C 1
ATOM 3546 O O . ARG B 1 155 ? -5.324 -34.312 -11.547 1 98.25 155 ARG B O 1
ATOM 3553 N N . PHE B 1 156 ? -5.75 -32.125 -11.586 1 98.25 156 PHE B N 1
ATOM 3554 C CA . PHE B 1 156 ? -4.371 -31.766 -11.305 1 98.25 156 PHE B CA 1
ATOM 3555 C C . PHE B 1 156 ? -4.09 -31.828 -9.805 1 98.25 156 PHE B C 1
ATOM 3557 O O . PHE B 1 156 ? -4.012 -30.797 -9.141 1 98.25 156 PHE B O 1
ATOM 3564 N N . LYS B 1 157 ? -3.703 -32.969 -9.336 1 97.62 157 LYS B N 1
ATOM 3565 C CA . LYS B 1 157 ? -3.633 -33.219 -7.898 1 97.62 157 LYS B CA 1
ATOM 3566 C C . LYS B 1 157 ? -2.303 -32.75 -7.32 1 97.62 157 LYS B C 1
ATOM 3568 O O . LYS B 1 157 ? -2.184 -32.562 -6.109 1 97.62 157 LYS B O 1
ATOM 3573 N N . HIS B 1 158 ? -1.304 -32.594 -8.188 1 96.62 158 HIS B N 1
ATOM 3574 C CA . HIS B 1 158 ? 0.029 -32.25 -7.699 1 96.62 158 HIS B CA 1
ATOM 3575 C C . HIS B 1 158 ? 0.605 -31.062 -8.438 1 96.62 158 HIS B C 1
ATOM 3577 O O . HIS B 1 158 ? 1.685 -31.141 -9.031 1 96.62 158 HIS B O 1
ATOM 3583 N N . PRO B 1 159 ? -0.12 -29.891 -8.289 1 97.75 159 PRO B N 1
ATOM 3584 C CA . PRO B 1 159 ? 0.456 -28.703 -8.938 1 97.75 159 PRO B CA 1
ATOM 3585 C C . PRO B 1 159 ? 1.786 -28.281 -8.312 1 97.75 159 PRO B C 1
ATOM 3587 O O . PRO B 1 159 ? 2.008 -28.5 -7.117 1 97.75 159 PRO B O 1
ATOM 3590 N N . PHE B 1 160 ? 2.67 -27.75 -9.156 1 97.81 160 PHE B N 1
ATOM 3591 C CA . PHE B 1 160 ? 3.906 -27.125 -8.711 1 97.81 160 PHE B CA 1
ATOM 3592 C C . PHE B 1 160 ? 3.738 -25.609 -8.609 1 97.81 160 PHE B C 1
ATOM 3594 O O . PHE B 1 160 ? 3.428 -24.953 -9.594 1 97.81 160 PHE B O 1
ATOM 3601 N N . VAL B 1 161 ? 4.008 -25.094 -7.402 1 98.44 161 VAL B N 1
ATOM 3602 C CA . VAL B 1 161 ? 3.701 -23.688 -7.137 1 98.44 161 VAL B CA 1
ATOM 3603 C C . VAL B 1 161 ? 4.992 -22.922 -6.863 1 98.44 161 VAL B C 1
ATOM 3605 O O . VAL B 1 161 ? 5.82 -23.344 -6.059 1 98.44 161 VAL B O 1
ATOM 3608 N N . TYR B 1 162 ? 5.168 -21.828 -7.574 1 98.62 162 TYR B N 1
ATOM 3609 C CA . TYR B 1 162 ? 6.27 -20.891 -7.348 1 98.62 162 TYR B CA 1
ATOM 3610 C C . TYR B 1 162 ? 5.75 -19.484 -7.121 1 98.62 162 TYR B C 1
ATOM 3612 O O . TYR B 1 162 ? 5.105 -18.891 -7.996 1 98.62 162 TYR B O 1
ATOM 3620 N N . THR B 1 163 ? 6.027 -18.953 -5.965 1 98.81 163 THR B N 1
ATOM 3621 C CA . THR B 1 163 ? 5.66 -17.562 -5.715 1 98.81 163 THR B CA 1
ATOM 3622 C C . THR B 1 163 ? 6.906 -16.703 -5.504 1 98.81 163 THR B C 1
ATOM 3624 O O . THR B 1 163 ? 7.918 -17.188 -4.988 1 98.81 163 THR B O 1
ATOM 3627 N N . TYR B 1 164 ? 6.848 -15.508 -5.992 1 98.75 164 TYR B N 1
ATOM 3628 C CA . TYR B 1 164 ? 7.934 -14.531 -5.91 1 98.75 164 TYR B CA 1
ATOM 3629 C C . TYR B 1 164 ? 7.492 -13.281 -5.16 1 98.75 164 TYR B C 1
ATOM 3631 O O . TYR B 1 164 ? 6.605 -12.555 -5.613 1 98.75 164 TYR B O 1
ATOM 3639 N N . GLY B 1 165 ? 8.141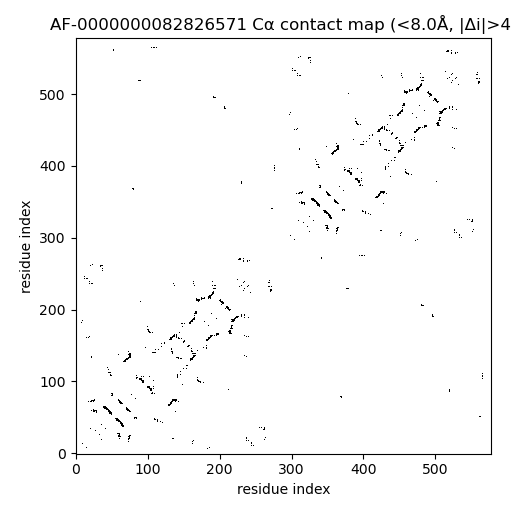 -13.094 -4.008 1 97.88 165 GLY B N 1
ATOM 3640 C CA . GLY B 1 165 ? 7.824 -11.898 -3.242 1 97.88 165 GLY B CA 1
ATOM 3641 C C . GLY B 1 165 ? 6.367 -11.828 -2.824 1 97.88 165 GLY B C 1
ATOM 3642 O O . GLY B 1 165 ? 5.754 -10.766 -2.865 1 97.88 165 GLY B O 1
ATOM 3643 N N . SER B 1 166 ? 5.832 -12.969 -2.494 1 98.38 166 SER B N 1
ATOM 3644 C CA . SER B 1 166 ? 4.422 -13.055 -2.127 1 98.38 166 SER B CA 1
ATOM 3645 C C . SER B 1 166 ? 4.188 -12.516 -0.719 1 98.38 166 SER B C 1
ATOM 3647 O O . SER B 1 166 ? 4.98 -12.766 0.189 1 98.38 166 SER B O 1
ATOM 3649 N N . PRO B 1 167 ? 3.074 -11.789 -0.536 1 97.62 167 PRO B N 1
ATOM 3650 C CA . PRO B 1 167 ? 2.637 -11.492 0.832 1 97.62 167 PRO B CA 1
ATOM 3651 C C . PRO B 1 167 ? 2.08 -12.727 1.55 1 97.62 167 PRO B C 1
ATOM 3653 O O . PRO B 1 167 ? 1.979 -13.797 0.954 1 97.62 167 PRO B O 1
ATOM 3656 N N . ARG B 1 168 ? 1.87 -12.539 2.877 1 98 168 ARG B N 1
ATOM 3657 C CA . ARG B 1 168 ? 1.109 -13.57 3.584 1 98 168 ARG B CA 1
ATOM 3658 C C . ARG B 1 168 ? -0.335 -13.609 3.098 1 98 168 ARG B C 1
ATOM 3660 O O . ARG B 1 168 ? -0.944 -12.562 2.852 1 98 168 ARG B O 1
ATOM 3667 N N . VAL B 1 169 ? -0.867 -14.789 2.973 1 98.38 169 VAL B N 1
ATOM 3668 C CA . VAL B 1 169 ? -2.115 -14.953 2.234 1 98.38 169 VAL B CA 1
ATOM 3669 C C . VAL B 1 169 ? -3.234 -15.352 3.191 1 98.38 169 VAL B C 1
ATOM 3671 O O . VAL B 1 169 ? -4.402 -15.031 2.959 1 98.38 169 VAL B O 1
ATOM 3674 N N . ALA B 1 170 ? -2.861 -16.031 4.254 1 98.69 170 ALA B N 1
ATOM 3675 C CA . ALA B 1 170 ? -3.922 -16.734 4.965 1 98.69 170 ALA B CA 1
ATOM 3676 C C . ALA B 1 170 ? -3.541 -16.984 6.422 1 98.69 170 ALA B C 1
ATOM 3678 O O . ALA B 1 170 ? -2.434 -16.641 6.844 1 98.69 170 ALA B O 1
ATOM 3679 N N . ASP B 1 171 ? -4.527 -17.531 7.152 1 98.44 171 ASP B N 1
ATOM 3680 C CA . ASP B 1 171 ? -4.293 -17.828 8.555 1 98.44 171 ASP B CA 1
ATOM 3681 C C . ASP B 1 171 ? -3.551 -19.156 8.711 1 98.44 171 ASP B C 1
ATOM 3683 O O . ASP B 1 171 ? -3.332 -19.875 7.73 1 98.44 171 ASP B O 1
ATOM 3687 N N . PRO B 1 172 ? -3.109 -19.516 9.891 1 98.25 172 PRO B N 1
ATOM 3688 C CA . PRO B 1 172 ? -2.301 -20.703 10.117 1 98.25 172 PRO B CA 1
ATOM 3689 C C . PRO B 1 172 ? -3.033 -22 9.734 1 98.25 172 PRO B C 1
ATOM 3691 O O . PRO B 1 172 ? -2.412 -22.938 9.25 1 98.25 172 PRO B O 1
ATOM 3694 N N . LEU B 1 173 ? -4.324 -22 9.945 1 98.62 173 LEU B N 1
ATOM 3695 C CA . LEU B 1 173 ? -5.074 -23.188 9.578 1 98.62 173 LEU B CA 1
ATOM 3696 C C . LEU B 1 173 ? -5.012 -23.438 8.07 1 98.62 173 LEU B C 1
ATOM 3698 O O . LEU B 1 17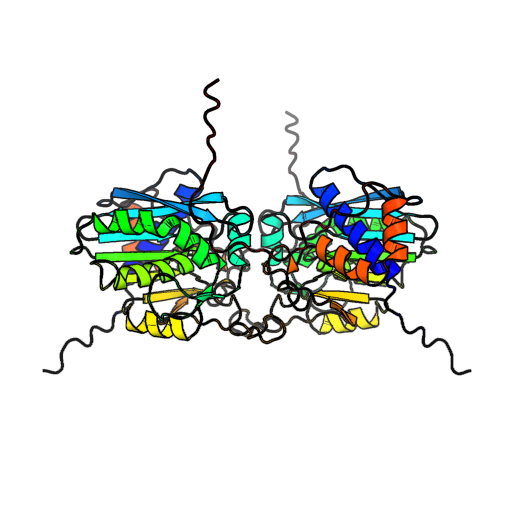3 ? -4.738 -24.547 7.625 1 98.62 173 LEU B O 1
ATOM 3702 N N . PHE B 1 174 ? -5.234 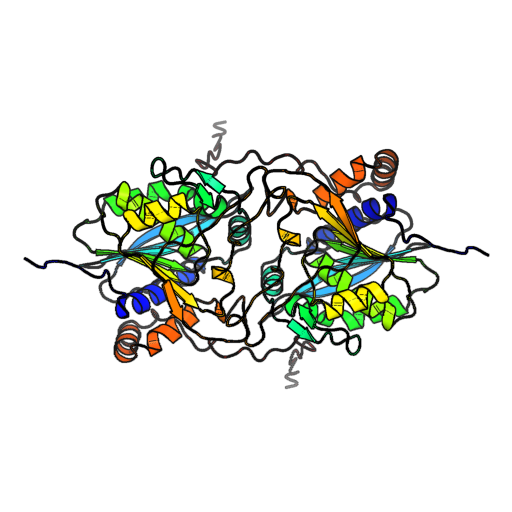-22.438 7.297 1 98.75 174 PHE B N 1
ATOM 3703 C CA . PHE B 1 174 ? -5.137 -22.547 5.848 1 98.75 174 PHE B CA 1
ATOM 3704 C C . PHE B 1 174 ? -3.736 -22.969 5.43 1 98.75 174 PHE B C 1
ATOM 3706 O O . PHE B 1 174 ? -3.578 -23.859 4.59 1 98.75 174 PHE B O 1
ATOM 3713 N N . ALA B 1 175 ? -2.75 -22.297 5.992 1 98.69 175 ALA B N 1
ATOM 3714 C CA . ALA B 1 175 ? -1.368 -22.594 5.625 1 98.69 175 ALA B CA 1
ATOM 3715 C C . ALA B 1 175 ? -1.047 -24.062 5.879 1 98.69 175 ALA B C 1
ATOM 3717 O O . ALA B 1 175 ? -0.411 -24.719 5.047 1 98.69 175 ALA B O 1
ATOM 3718 N N . SER B 1 176 ? -1.467 -24.562 6.961 1 98.31 176 SER B N 1
ATOM 3719 C CA . SER B 1 176 ? -1.232 -25.953 7.312 1 98.31 176 SER B CA 1
ATOM 3720 C C . SER B 1 176 ? -1.92 -26.906 6.328 1 98.31 176 SER B C 1
ATOM 3722 O O . SER B 1 176 ? -1.312 -27.859 5.852 1 98.31 176 SER B O 1
ATOM 3724 N N . GLN B 1 177 ? -3.162 -26.641 5.996 1 98.5 177 GLN B N 1
ATOM 3725 C CA . GLN B 1 177 ? -3.914 -27.484 5.07 1 98.5 177 GLN B CA 1
ATOM 3726 C C . GLN B 1 177 ? -3.328 -27.422 3.662 1 98.5 177 GLN B C 1
ATOM 3728 O O . GLN B 1 177 ? -3.236 -28.438 2.971 1 98.5 177 GLN B O 1
ATOM 3733 N N . PHE B 1 178 ? -2.98 -26.25 3.295 1 98.56 178 PHE B N 1
ATOM 3734 C CA . PHE B 1 178 ? -2.312 -26.078 2.01 1 98.56 178 PHE B CA 1
ATOM 3735 C C . PHE B 1 178 ? -1.055 -26.922 1.93 1 98.56 178 PHE B C 1
ATOM 3737 O O . PHE B 1 178 ? -0.859 -27.672 0.959 1 98.56 178 PHE B O 1
ATOM 3744 N N . ASN B 1 179 ? -0.198 -26.812 2.969 1 97.69 179 ASN B N 1
ATOM 3745 C CA . ASN B 1 179 ? 1.082 -27.516 2.99 1 97.69 179 ASN B CA 1
ATOM 3746 C C . ASN B 1 179 ? 0.894 -29.031 2.975 1 97.69 179 ASN B C 1
ATOM 3748 O O . ASN B 1 179 ? 1.729 -29.766 2.434 1 97.69 179 ASN B O 1
ATOM 3752 N N . HIS B 1 180 ? -0.212 -29.438 3.443 1 97.31 180 HIS B N 1
ATOM 3753 C CA . HIS B 1 180 ? -0.528 -30.875 3.438 1 97.31 180 HIS B CA 1
ATOM 3754 C C . HIS B 1 180 ? -0.99 -31.328 2.059 1 97.31 180 HIS B C 1
ATOM 3756 O O . HIS B 1 180 ? -0.732 -32.469 1.657 1 97.31 180 HIS B O 1
ATOM 3762 N N . THR B 1 181 ? -1.624 -30.469 1.367 1 97.88 181 THR B N 1
ATOM 3763 C CA . THR B 1 181 ? -2.279 -30.828 0.114 1 97.88 181 THR B CA 1
ATOM 3764 C C . THR B 1 181 ? -1.367 -30.547 -1.074 1 97.88 181 THR B C 1
ATOM 3766 O O . THR B 1 181 ? -1.254 -31.359 -1.988 1 97.88 181 THR B O 1
ATOM 3769 N N . VAL B 1 182 ? -0.749 -29.375 -1.034 1 97.5 182 VAL B N 1
ATOM 3770 C CA . VAL B 1 182 ? 0.15 -28.938 -2.098 1 97.5 182 VAL B CA 1
ATOM 3771 C C . VAL B 1 182 ? 1.601 -29.125 -1.655 1 97.5 182 VAL B C 1
ATOM 3773 O O . VAL B 1 182 ? 2.205 -28.203 -1.101 1 97.5 182 VAL B O 1
ATOM 3776 N N . LYS B 1 183 ? 2.182 -30.172 -2.053 1 95.19 183 LYS B N 1
ATOM 3777 C CA . LYS B 1 183 ? 3.496 -30.547 -1.54 1 95.19 183 LYS B CA 1
ATOM 3778 C C . LYS B 1 183 ? 4.609 -29.828 -2.291 1 95.19 183 LYS B C 1
ATOM 3780 O O . LYS B 1 183 ? 5.688 -29.594 -1.743 1 95.19 183 LYS B O 1
ATOM 3785 N N . ASN B 1 184 ? 4.293 -29.453 -3.553 1 95.31 184 ASN B N 1
ATOM 3786 C CA . ASN B 1 184 ? 5.289 -28.812 -4.406 1 95.31 184 ASN B CA 1
ATOM 3787 C C . ASN B 1 184 ? 5.098 -27.312 -4.457 1 95.31 184 ASN B C 1
ATOM 3789 O O . ASN B 1 184 ? 4.777 -26.75 -5.512 1 95.31 184 ASN B O 1
ATOM 3793 N N . SER B 1 185 ? 5.359 -26.656 -3.312 1 97.12 185 SER B N 1
ATOM 3794 C CA . SER B 1 185 ? 5.199 -25.203 -3.219 1 97.12 185 SER B CA 1
ATOM 3795 C C . SER B 1 185 ? 6.492 -24.531 -2.766 1 97.12 185 SER B C 1
ATOM 3797 O O . SER B 1 185 ? 7.055 -24.891 -1.729 1 97.12 185 SER B O 1
ATOM 3799 N N . ILE B 1 186 ? 6.984 -23.609 -3.586 1 97.62 186 ILE B N 1
ATOM 3800 C CA . ILE B 1 186 ? 8.219 -22.891 -3.299 1 97.62 186 ILE B CA 1
ATOM 3801 C C . ILE B 1 186 ? 7.934 -21.391 -3.221 1 97.62 186 ILE B C 1
ATOM 3803 O O . ILE B 1 186 ? 7.41 -20.797 -4.172 1 97.62 186 ILE B O 1
ATOM 3807 N N . ARG B 1 187 ? 8.281 -20.859 -2.115 1 97.69 187 ARG B N 1
ATOM 3808 C CA . ARG B 1 187 ? 8.203 -19.406 -1.933 1 97.69 187 ARG B CA 1
ATOM 3809 C C . ARG B 1 187 ? 9.57 -18.766 -2.064 1 97.69 187 ARG B C 1
ATOM 3811 O O . ARG B 1 187 ? 10.438 -18.938 -1.199 1 97.69 187 ARG B O 1
ATOM 3818 N N . ILE B 1 188 ? 9.75 -18.031 -3.111 1 98.31 188 ILE B N 1
ATOM 3819 C CA . ILE B 1 188 ? 11 -17.312 -3.342 1 98.31 188 ILE B CA 1
ATOM 3820 C C . ILE B 1 188 ? 10.844 -15.859 -2.92 1 98.31 188 ILE B C 1
ATOM 3822 O O . ILE B 1 188 ? 9.906 -15.18 -3.346 1 98.31 188 ILE B O 1
ATOM 3826 N N . TYR B 1 189 ? 11.719 -15.391 -2.051 1 96.94 189 TYR B N 1
ATOM 3827 C CA . TYR B 1 189 ? 11.602 -13.977 -1.695 1 96.94 189 TYR B CA 1
ATOM 3828 C C . TYR B 1 189 ? 12.977 -13.383 -1.405 1 96.94 189 TYR B C 1
ATOM 3830 O O . TYR B 1 189 ? 13.906 -14.094 -1.023 1 96.94 189 TYR B O 1
ATOM 3838 N N . ASN B 1 190 ? 13.125 -12.109 -1.703 1 97.25 190 ASN B N 1
ATOM 3839 C CA . ASN B 1 190 ? 14.281 -11.289 -1.361 1 97.25 190 ASN B CA 1
ATOM 3840 C C . ASN B 1 190 ? 14.219 -10.805 0.085 1 97.25 190 ASN B C 1
ATOM 3842 O O . ASN B 1 190 ? 13.219 -10.234 0.51 1 97.25 190 ASN B O 1
ATOM 3846 N N . VAL B 1 191 ? 15.266 -11.039 0.832 1 94.06 191 VAL B N 1
ATOM 3847 C CA . VAL B 1 191 ? 15.258 -10.727 2.256 1 94.06 191 VAL B CA 1
ATOM 3848 C C . VAL B 1 191 ? 15.133 -9.211 2.451 1 94.06 191 VAL B C 1
ATOM 3850 O O . VAL B 1 191 ? 14.773 -8.75 3.535 1 94.06 191 VAL B O 1
ATOM 3853 N N . HIS B 1 192 ? 15.383 -8.438 1.377 1 93.19 192 HIS B N 1
ATOM 3854 C CA . HIS B 1 192 ? 15.305 -6.98 1.438 1 93.19 192 HIS B CA 1
ATOM 3855 C C . HIS B 1 192 ? 14.008 -6.469 0.825 1 93.19 192 HIS B C 1
ATOM 3857 O O . HIS B 1 192 ? 13.859 -5.266 0.593 1 93.19 192 HIS B O 1
ATOM 3863 N N . ASP B 1 193 ? 13.18 -7.387 0.467 1 93.62 193 ASP B N 1
ATOM 3864 C CA . ASP B 1 193 ? 11.852 -7.082 -0.042 1 93.62 193 ASP B CA 1
ATOM 3865 C C . ASP B 1 193 ? 10.852 -6.891 1.102 1 93.62 193 ASP B C 1
ATOM 3867 O O . ASP B 1 193 ? 10.727 -7.758 1.968 1 93.62 193 ASP B O 1
ATOM 3871 N N . ILE B 1 194 ? 10.07 -5.855 1.059 1 89.12 194 ILE B N 1
ATOM 3872 C CA . ILE B 1 194 ? 9.18 -5.531 2.166 1 89.12 194 ILE B CA 1
ATOM 3873 C C . ILE B 1 194 ? 7.879 -6.32 2.031 1 89.12 194 ILE B C 1
ATOM 3875 O O . ILE B 1 194 ? 7.219 -6.621 3.029 1 89.12 194 ILE B O 1
ATOM 3879 N N . ILE B 1 195 ? 7.539 -6.676 0.885 1 93.62 195 ILE B N 1
ATOM 3880 C CA . ILE B 1 195 ? 6.203 -7.188 0.601 1 93.62 195 ILE B CA 1
ATOM 3881 C C . ILE B 1 195 ? 5.992 -8.516 1.329 1 93.62 195 ILE B C 1
ATOM 3883 O O . ILE B 1 195 ? 4.949 -8.734 1.944 1 93.62 195 ILE B O 1
ATOM 3887 N N . PRO B 1 196 ? 6.969 -9.398 1.375 1 94.38 196 PRO B N 1
ATOM 3888 C CA . PRO B 1 196 ? 6.773 -10.672 2.072 1 94.38 196 PRO B CA 1
ATOM 3889 C C . PRO B 1 196 ? 6.594 -10.492 3.578 1 94.38 196 PRO B C 1
ATOM 3891 O O . PRO B 1 196 ? 6.227 -11.445 4.273 1 94.38 196 PRO B O 1
ATOM 3894 N N . THR B 1 197 ? 6.859 -9.336 4.078 1 90 197 THR B N 1
ATOM 3895 C CA . THR B 1 197 ? 6.688 -9.102 5.504 1 90 197 THR B CA 1
ATOM 3896 C C . THR B 1 197 ? 5.262 -8.656 5.812 1 90 197 THR B C 1
ATOM 3898 O O . THR B 1 197 ? 4.883 -8.531 6.977 1 90 197 THR B O 1
ATOM 3901 N N . LEU B 1 198 ? 4.48 -8.477 4.691 1 90.62 198 LEU B N 1
ATOM 3902 C CA . LEU B 1 198 ? 3.127 -7.957 4.844 1 90.62 198 LEU B CA 1
ATOM 3903 C C . LEU B 1 198 ? 2.096 -9.031 4.508 1 90.62 198 LEU B C 1
ATOM 3905 O O . LEU B 1 198 ? 2.348 -9.898 3.672 1 90.62 198 LEU B O 1
ATOM 3909 N N . PRO B 1 199 ? 0.894 -8.953 5.105 1 93.12 199 PRO B N 1
ATOM 3910 C CA . PRO B 1 199 ? 0.62 -8.203 6.336 1 93.12 199 PRO B CA 1
ATOM 3911 C C . PRO B 1 199 ? 1.396 -8.742 7.535 1 93.12 199 PRO B C 1
ATOM 3913 O O . PRO B 1 199 ? 2.102 -9.742 7.422 1 93.12 199 PRO B O 1
ATOM 3916 N N . ASP B 1 200 ? 1.326 -8.086 8.609 1 90.38 200 ASP B N 1
ATOM 3917 C CA . ASP B 1 200 ? 1.941 -8.594 9.836 1 90.38 200 ASP B CA 1
ATOM 3918 C C . ASP B 1 200 ? 1.327 -9.93 10.242 1 90.38 200 ASP B C 1
ATOM 3920 O O . ASP B 1 200 ? 0.211 -10.258 9.836 1 90.38 200 ASP B O 1
ATOM 3924 N N . GLN B 1 201 ? 2.094 -10.625 11.023 1 93.12 201 GLN B N 1
ATOM 3925 C CA . GLN B 1 201 ? 1.64 -11.938 11.453 1 93.12 201 GLN B CA 1
ATOM 3926 C C . GLN B 1 201 ? 0.427 -11.828 12.375 1 93.12 201 GLN B C 1
ATOM 3928 O O . GLN B 1 201 ? -0.408 -12.734 12.422 1 93.12 201 GLN B O 1
ATOM 3933 N N . THR B 1 202 ? 0.434 -10.68 13.086 1 93.06 202 THR B N 1
ATOM 3934 C CA . THR B 1 202 ? -0.64 -10.539 14.062 1 93.06 202 THR B CA 1
ATOM 3935 C C . THR B 1 202 ? -1.136 -9.102 14.117 1 93.06 202 THR B C 1
ATOM 3937 O O . THR B 1 202 ? -0.334 -8.164 14.125 1 93.06 202 THR B O 1
ATOM 3940 N N . TYR B 1 203 ? -2.441 -8.961 14.031 1 90.69 203 TYR B N 1
ATOM 3941 C CA . TYR B 1 203 ? -3.174 -7.75 14.383 1 90.69 203 TYR B CA 1
ATOM 3942 C C . TYR B 1 203 ? -4.129 -8 15.539 1 90.69 203 TYR B C 1
ATOM 3944 O O . TYR B 1 203 ? -5.262 -8.445 15.336 1 90.69 203 TYR B O 1
ATOM 3952 N N . PRO B 1 204 ? -3.732 -7.641 16.719 1 90.75 204 PRO B N 1
ATOM 3953 C CA . PRO B 1 204 ? -4.559 -7.977 17.875 1 90.75 204 PRO B CA 1
ATOM 3954 C C . PRO B 1 204 ? -5.777 -7.062 18.016 1 90.75 204 PRO B C 1
ATOM 3956 O O . PRO B 1 204 ? -5.836 -6.008 17.375 1 90.75 204 PRO B O 1
ATOM 3959 N N . PRO B 1 205 ? -6.77 -7.551 18.797 1 89 205 PRO B N 1
ATOM 3960 C CA . PRO B 1 205 ? -7.816 -6.602 19.172 1 89 205 PRO B CA 1
ATOM 3961 C C . PRO B 1 205 ? -7.254 -5.309 19.75 1 89 205 PRO B C 1
ATOM 3963 O O . PRO B 1 205 ? -6.195 -5.32 20.391 1 89 205 PRO B O 1
ATOM 3966 N N . PRO B 1 206 ? -8.008 -4.098 19.516 1 87.5 206 PRO B N 1
ATOM 3967 C CA . PRO B 1 206 ? -9.359 -3.945 18.969 1 87.5 206 PRO B CA 1
ATOM 3968 C C . PRO B 1 206 ? -9.359 -3.725 17.453 1 87.5 206 PRO B C 1
ATOM 3970 O O . PRO B 1 206 ? -10.367 -3.283 16.891 1 87.5 206 PRO B O 1
ATOM 3973 N N . PHE B 1 207 ? -8.25 -4.043 16.797 1 85.44 207 PHE B N 1
ATOM 3974 C CA . PHE B 1 207 ? -8.219 -3.836 15.352 1 85.44 207 PHE B CA 1
ATOM 3975 C C . PHE B 1 207 ? -9.414 -4.496 14.68 1 85.44 207 PHE B C 1
ATOM 3977 O O . PHE B 1 207 ? -10.133 -3.855 13.914 1 85.44 207 PHE B O 1
ATOM 3984 N N . THR B 1 208 ? -9.539 -5.793 14.883 1 86.38 208 THR B N 1
ATOM 3985 C CA . THR B 1 208 ? -10.781 -6.531 14.719 1 86.38 208 THR B CA 1
ATOM 3986 C C . THR B 1 208 ? -11.188 -7.215 16.016 1 86.38 208 THR B C 1
ATOM 3988 O O . THR B 1 208 ? -10.367 -7.348 16.938 1 86.38 208 THR B O 1
ATOM 3991 N N . LYS B 1 209 ? -12.43 -7.551 16.094 1 85.5 209 LYS B N 1
ATOM 3992 C CA . LYS B 1 209 ? -12.953 -8.148 17.328 1 85.5 209 LYS B CA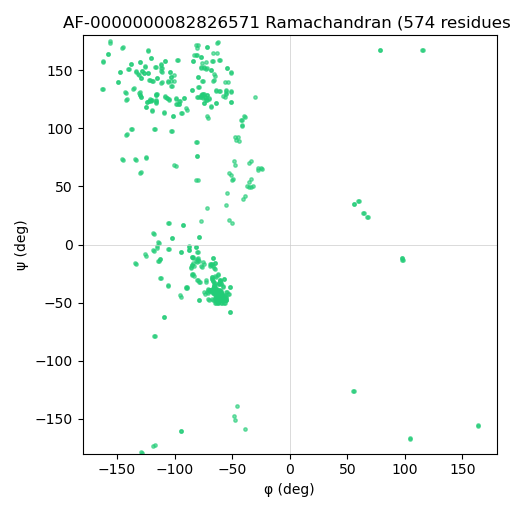 1
ATOM 3993 C C . LYS B 1 209 ? -12.117 -9.352 17.75 1 85.5 209 LYS B C 1
ATOM 3995 O O . LYS B 1 209 ? -11.805 -9.516 18.922 1 85.5 209 LYS B O 1
ATOM 4000 N N . GLN B 1 210 ? -11.734 -10.18 16.875 1 89.75 210 GLN B N 1
ATOM 4001 C CA . GLN B 1 210 ? -11.031 -11.422 17.188 1 89.75 210 GLN B CA 1
ATOM 4002 C C . GLN B 1 210 ? -9.547 -11.312 16.844 1 89.75 210 GLN B C 1
ATOM 4004 O O . GLN B 1 210 ? -8.766 -12.211 17.172 1 89.75 210 GLN B O 1
ATOM 4009 N N . GLY B 1 211 ? -9.164 -10.203 16.266 1 91.31 211 GLY B N 1
ATOM 4010 C CA . GLY B 1 211 ? -7.805 -10.094 15.758 1 91.31 211 GLY B CA 1
ATOM 4011 C C . GLY B 1 211 ? -7.605 -10.805 14.43 1 91.31 211 GLY B C 1
ATOM 4012 O O . GLY B 1 211 ? -8.508 -11.484 13.938 1 91.31 211 GLY B O 1
ATOM 4013 N N . LEU B 1 212 ? -6.48 -10.523 13.789 1 93.81 212 LEU B N 1
ATOM 4014 C CA . LEU B 1 212 ? -6.098 -11.172 12.547 1 93.81 212 LEU B CA 1
ATOM 4015 C C . LEU B 1 212 ? -4.754 -11.883 12.695 1 93.81 212 LEU B C 1
ATOM 4017 O O . LEU B 1 212 ? -3.85 -11.375 13.359 1 93.81 212 LEU B O 1
ATOM 4021 N N . PHE B 1 213 ? -4.652 -13.078 12.055 1 96.56 213 PHE B N 1
ATOM 4022 C CA . PHE B 1 213 ? -3.42 -13.859 12.039 1 96.56 213 PHE B CA 1
ATOM 4023 C C . PHE B 1 213 ? -3.076 -14.289 10.617 1 96.56 213 PHE B C 1
ATOM 4025 O O . PHE B 1 213 ? -3.938 -14.781 9.891 1 96.56 213 PHE B O 1
ATOM 4032 N N . TYR B 1 214 ? -1.873 -14.047 10.281 1 97.38 214 TYR B N 1
ATOM 4033 C CA . TYR B 1 214 ? -1.425 -14.422 8.945 1 97.38 214 TYR B CA 1
ATOM 4034 C C . TYR B 1 214 ? -0.166 -15.281 9.016 1 97.38 214 TYR B C 1
ATOM 4036 O O . TYR B 1 214 ? 0.675 -15.086 9.898 1 97.38 214 TYR B O 1
ATOM 4044 N N . GLN B 1 215 ? -0.028 -16.188 8.07 1 97.81 215 GLN B N 1
ATOM 4045 C CA . GLN B 1 215 ? 1.116 -17.078 7.973 1 97.81 215 GLN B CA 1
ATOM 4046 C C . GLN B 1 215 ? 1.409 -17.438 6.516 1 97.81 215 GLN B C 1
ATOM 4048 O O . GLN B 1 215 ? 0.488 -17.641 5.723 1 97.81 215 GLN B O 1
ATOM 4053 N N . HIS B 1 216 ? 2.703 -17.484 6.184 1 97.69 216 HIS B N 1
ATOM 4054 C CA . HIS B 1 216 ? 3.107 -17.953 4.863 1 97.69 216 HIS B CA 1
ATOM 4055 C C . HIS B 1 216 ? 2.922 -19.469 4.727 1 97.69 216 HIS B C 1
ATOM 4057 O O . HIS B 1 216 ? 2.998 -20.188 5.719 1 97.69 216 HIS B O 1
ATOM 4063 N N . VAL B 1 217 ? 2.701 -19.828 3.506 1 95.62 217 VAL B N 1
ATOM 4064 C CA . VAL B 1 217 ? 2.814 -21.25 3.197 1 95.62 217 VAL B CA 1
ATOM 4065 C C . VAL B 1 217 ? 4.289 -21.641 3.123 1 95.62 217 VAL B C 1
ATOM 4067 O O . VAL B 1 217 ? 5.16 -20.781 2.988 1 95.62 217 VAL B O 1
ATOM 4070 N N . ASP B 1 218 ? 4.488 -22.953 3.361 1 88 218 ASP B N 1
ATOM 4071 C CA . ASP B 1 218 ? 5.84 -23.484 3.23 1 88 218 ASP B CA 1
ATOM 4072 C C . ASP B 1 218 ? 6.164 -23.812 1.776 1 88 218 ASP B C 1
ATOM 4074 O O . ASP B 1 218 ? 5.258 -23.922 0.944 1 88 218 ASP B O 1
ATOM 4078 N N . LYS B 1 219 ? 7.406 -23.969 1.433 1 92.56 219 LYS B N 1
ATOM 4079 C CA . LYS B 1 219 ? 8.828 -23.922 1.78 1 92.56 219 LYS B CA 1
ATOM 4080 C C . LYS B 1 219 ? 9.469 -22.641 1.256 1 92.56 219 LYS B C 1
ATOM 4082 O O . LYS B 1 219 ? 9.258 -22.25 0.102 1 92.56 219 LYS B O 1
ATOM 4087 N N . LYS B 1 220 ? 10.359 -22.047 1.825 1 94.62 220 LYS B N 1
ATOM 4088 C CA . LYS B 1 220 ? 10.953 -20.766 1.437 1 94.62 220 LYS B CA 1
ATOM 4089 C C . LYS B 1 220 ? 12.305 -20.969 0.769 1 94.62 220 LYS B C 1
ATOM 4091 O O . LYS B 1 220 ? 13.055 -21.875 1.132 1 94.62 220 LYS B O 1
ATOM 4096 N N . VAL B 1 221 ? 12.594 -20.25 -0.211 1 95.81 221 VAL B N 1
ATOM 4097 C CA . VAL B 1 221 ? 13.891 -20.016 -0.841 1 95.81 221 VAL B CA 1
ATOM 4098 C C . VAL B 1 221 ? 14.234 -18.531 -0.801 1 95.81 221 VAL B C 1
ATOM 4100 O O . VAL B 1 221 ? 13.477 -17.703 -1.311 1 95.81 221 VAL B O 1
ATOM 4103 N N . THR B 1 222 ? 15.438 -18.25 -0.234 1 95.44 222 THR B N 1
ATOM 4104 C CA . THR B 1 222 ? 15.766 -16.844 -0.013 1 95.44 222 THR B CA 1
ATOM 4105 C C . THR B 1 222 ? 16.75 -16.344 -1.065 1 95.44 222 THR B C 1
ATOM 4107 O O . THR B 1 222 ? 17.656 -17.078 -1.473 1 95.44 222 THR B O 1
ATOM 4110 N N . LEU B 1 223 ? 16.5 -15.211 -1.539 1 96.88 223 LEU B N 1
ATOM 4111 C CA . LEU B 1 223 ? 17.453 -14.391 -2.281 1 96.88 223 LEU B CA 1
ATOM 4112 C C . LEU B 1 223 ? 17.906 -13.188 -1.451 1 96.88 223 LEU B C 1
ATOM 4114 O O . LEU B 1 223 ? 17.25 -12.844 -0.459 1 96.88 223 LEU B O 1
ATOM 4118 N N . SER B 1 224 ? 19.047 -12.656 -1.811 1 95.31 224 SER B N 1
ATOM 4119 C CA . SER B 1 224 ? 19.547 -11.477 -1.115 1 95.31 224 SER B CA 1
ATOM 4120 C C . SER B 1 224 ? 20.125 -10.453 -2.096 1 95.31 224 SER B C 1
ATOM 4122 O O . SER B 1 224 ? 21.25 -10.602 -2.57 1 95.31 224 SER B O 1
ATOM 4124 N N . PHE B 1 225 ? 19.312 -9.477 -2.387 1 94.5 225 PHE B N 1
ATOM 4125 C CA . PHE B 1 225 ? 19.781 -8.352 -3.186 1 94.5 225 PHE B CA 1
ATOM 4126 C C . PHE B 1 225 ? 19.188 -7.043 -2.688 1 94.5 225 PHE B C 1
ATOM 4128 O O . PHE B 1 225 ? 17.953 -6.926 -2.562 1 94.5 225 PHE B O 1
ATOM 4135 N N . GLN B 1 226 ? 20.031 -6.082 -2.373 1 92.44 226 GLN B N 1
ATOM 4136 C CA . GLN B 1 226 ? 19.672 -4.75 -1.892 1 92.44 226 GLN B CA 1
ATOM 4137 C C . GLN B 1 226 ? 19.953 -3.689 -2.953 1 92.44 226 GLN B C 1
ATOM 4139 O O . GLN B 1 226 ? 21.109 -3.381 -3.248 1 92.44 226 GLN B O 1
ATOM 4144 N N . LEU B 1 227 ? 18.875 -3.115 -3.416 1 91.94 227 LEU B N 1
ATOM 4145 C CA . LEU B 1 227 ? 19.031 -2.184 -4.531 1 91.94 227 LEU B CA 1
ATOM 4146 C C . LEU B 1 227 ? 18.562 -0.786 -4.137 1 91.94 227 LEU B C 1
ATOM 4148 O O . LEU B 1 227 ? 18.312 0.058 -5.004 1 91.94 227 LEU B O 1
ATOM 4152 N N . ASN B 1 228 ? 18.297 -0.558 -2.92 1 87.12 228 ASN B N 1
ATOM 4153 C CA . ASN B 1 228 ? 18.016 0.738 -2.311 1 87.12 228 ASN B CA 1
ATOM 4154 C C . ASN B 1 228 ? 16.703 1.316 -2.807 1 87.12 228 ASN B C 1
ATOM 4156 O O . ASN B 1 228 ? 16.562 2.533 -2.945 1 87.12 228 ASN B O 1
ATOM 4160 N N . SER B 1 229 ? 15.875 0.54 -3.23 1 85.62 229 SER B N 1
ATOM 4161 C CA . SER B 1 229 ? 14.523 0.875 -3.654 1 85.62 229 SER B CA 1
ATOM 4162 C C . SER B 1 229 ? 13.531 -0.204 -3.236 1 85.62 229 SER B C 1
ATOM 4164 O O . SER B 1 229 ? 13.289 -1.158 -3.98 1 85.62 229 SER B O 1
ATOM 4166 N N . LEU B 1 230 ? 12.898 -0.02 -2.113 1 79.12 230 LEU B N 1
ATOM 4167 C CA . LEU B 1 230 ? 12.094 -1.06 -1.48 1 79.12 230 LEU B CA 1
ATOM 4168 C C . LEU B 1 230 ? 10.859 -1.377 -2.318 1 79.12 230 LEU B C 1
ATOM 4170 O O . LEU B 1 230 ? 10.602 -2.541 -2.631 1 79.12 230 LEU B O 1
ATOM 4174 N N . PRO B 1 231 ? 10.156 -0.354 -2.756 1 74.5 231 PRO B N 1
ATOM 4175 C CA . PRO B 1 231 ? 8.875 -0.643 -3.408 1 74.5 231 PRO B CA 1
ATOM 4176 C C . PRO B 1 231 ? 9.031 -0.976 -4.891 1 74.5 231 PRO B C 1
ATOM 4178 O O . PRO B 1 231 ? 8.07 -1.41 -5.535 1 74.5 231 PRO B O 1
ATOM 4181 N N . VAL B 1 232 ? 10.211 -0.741 -5.379 1 86.31 232 VAL B N 1
ATOM 4182 C CA . VAL B 1 232 ? 10.398 -0.919 -6.816 1 86.31 232 VAL B CA 1
ATOM 4183 C C . VAL B 1 232 ? 11.43 -2.018 -7.07 1 86.31 232 VAL B C 1
ATOM 4185 O O . VAL B 1 232 ? 11.086 -3.201 -7.109 1 86.31 232 VAL B O 1
ATOM 4188 N N . ARG B 1 233 ? 12.656 -1.653 -6.926 1 90.88 233 ARG B N 1
ATOM 4189 C CA . ARG B 1 233 ? 13.711 -2.543 -7.418 1 90.88 233 ARG B CA 1
ATOM 4190 C C . ARG B 1 233 ? 13.82 -3.787 -6.543 1 90.88 233 ARG B C 1
ATOM 4192 O O . ARG B 1 233 ? 14 -4.895 -7.051 1 90.88 233 ARG B O 1
ATOM 4199 N N . ASN B 1 234 ? 13.734 -3.691 -5.238 1 94.44 234 ASN B N 1
ATOM 4200 C CA . ASN B 1 234 ? 13.883 -4.832 -4.344 1 94.44 234 ASN B CA 1
ATOM 4201 C C . ASN B 1 234 ? 12.727 -5.82 -4.488 1 94.44 234 ASN B C 1
ATOM 4203 O O . ASN B 1 234 ? 12.812 -6.957 -4.023 1 94.44 234 ASN B O 1
ATOM 4207 N N . HIS B 1 235 ? 11.648 -5.348 -5.102 1 95.12 235 HIS B N 1
ATOM 4208 C CA . HIS B 1 235 ? 10.43 -6.148 -5.184 1 95.12 235 HIS B CA 1
ATOM 4209 C C . HIS B 1 235 ? 10.102 -6.508 -6.629 1 95.12 235 HIS B C 1
ATOM 4211 O O . HIS B 1 235 ? 9.234 -7.348 -6.883 1 95.12 235 HIS B O 1
ATOM 4217 N N . GLU B 1 236 ? 10.805 -6.082 -7.57 1 96.06 236 GLU B N 1
ATOM 4218 C CA . GLU B 1 236 ? 10.461 -6.234 -8.977 1 96.06 236 GLU B CA 1
ATOM 4219 C C . GLU B 1 236 ? 10.789 -7.637 -9.484 1 96.06 236 GLU B C 1
ATOM 4221 O O . GLU B 1 236 ? 11.891 -8.148 -9.242 1 96.06 236 GLU B O 1
ATOM 4226 N N . ILE B 1 237 ? 9.883 -8.18 -10.203 1 98.38 237 ILE B N 1
ATOM 4227 C CA . ILE B 1 237 ? 10.031 -9.539 -10.711 1 98.38 237 ILE B CA 1
ATOM 4228 C C . ILE B 1 237 ? 11.273 -9.617 -11.602 1 98.38 237 ILE B C 1
ATOM 4230 O O . ILE B 1 237 ? 11.953 -10.648 -11.625 1 98.38 237 ILE B O 1
ATOM 4234 N N . VAL B 1 238 ? 11.625 -8.562 -12.281 1 98.19 238 VAL B N 1
ATOM 4235 C CA . VAL B 1 238 ? 12.773 -8.539 -13.18 1 98.19 238 VAL B CA 1
ATOM 4236 C C . VAL B 1 238 ? 14.062 -8.711 -12.383 1 98.19 238 VAL B C 1
ATOM 4238 O O . VAL B 1 238 ? 15.016 -9.344 -12.852 1 98.19 238 VAL B O 1
ATOM 4241 N N . CYS B 1 239 ? 14.07 -8.211 -11.203 1 98.38 239 CYS B N 1
ATOM 4242 C CA . CYS B 1 239 ? 15.266 -8.336 -10.375 1 98.38 239 CYS B CA 1
ATOM 4243 C C . CYS B 1 239 ? 15.336 -9.711 -9.734 1 98.38 239 CYS B C 1
ATOM 4245 O O . CYS B 1 239 ? 16.438 -10.234 -9.492 1 98.38 239 CYS B O 1
ATOM 4247 N N . TYR B 1 240 ? 14.188 -10.336 -9.445 1 98.56 240 TYR B N 1
ATOM 4248 C CA . TYR B 1 240 ? 14.18 -11.742 -9.07 1 98.56 240 TYR B CA 1
ATOM 4249 C C . TYR B 1 240 ? 14.75 -12.609 -10.188 1 98.56 240 TYR B C 1
ATOM 4251 O O . TYR B 1 240 ? 15.602 -13.469 -9.938 1 98.56 240 TYR B O 1
ATOM 4259 N N . PHE B 1 241 ? 14.297 -12.32 -11.453 1 98.75 241 PHE B N 1
ATOM 4260 C CA . PHE B 1 241 ? 14.797 -13.039 -12.617 1 98.75 241 PHE B CA 1
ATOM 4261 C C . PHE B 1 241 ? 16.312 -12.914 -12.727 1 98.75 241 PHE B C 1
ATOM 4263 O O . PHE B 1 241 ? 17 -13.914 -12.93 1 98.75 241 PHE B O 1
ATOM 4270 N N . LYS B 1 242 ? 16.766 -11.711 -12.555 1 98.5 242 LYS B N 1
ATOM 4271 C CA . LYS B 1 242 ? 18.203 -11.461 -12.664 1 98.5 242 LYS B CA 1
ATOM 4272 C C . LYS B 1 242 ? 18.984 -12.289 -11.641 1 98.5 242 LYS B C 1
ATOM 4274 O O . LYS B 1 242 ? 19.984 -12.914 -11.984 1 98.5 242 LYS B O 1
ATOM 4279 N N . ASN B 1 243 ? 18.562 -12.273 -10.445 1 98.06 243 ASN B N 1
ATOM 4280 C CA . ASN B 1 243 ? 19.281 -12.953 -9.375 1 98.06 243 ASN B CA 1
ATOM 4281 C C . ASN B 1 243 ? 19.219 -14.469 -9.523 1 98.06 243 ASN B C 1
ATOM 4283 O O . ASN B 1 243 ? 20.203 -15.172 -9.289 1 98.06 243 ASN B O 1
ATOM 4287 N N . LEU B 1 244 ? 18.094 -15.008 -9.906 1 98.12 244 LEU B N 1
ATOM 4288 C CA . LEU B 1 244 ? 17.969 -16.438 -10.156 1 98.12 244 LEU B CA 1
ATOM 4289 C C . LEU B 1 244 ? 18.812 -16.875 -11.344 1 98.12 244 LEU B C 1
ATOM 4291 O O . LEU B 1 244 ? 19.422 -17.938 -11.32 1 98.12 244 LEU B O 1
ATOM 4295 N N . SER B 1 245 ? 18.812 -16.047 -12.352 1 97.94 245 SER B N 1
ATOM 4296 C CA . SER B 1 245 ? 19.578 -16.344 -13.562 1 97.94 245 SER B CA 1
ATOM 4297 C C . SER B 1 245 ? 21.062 -16.484 -13.258 1 97.94 245 SER B C 1
ATOM 4299 O O . SER B 1 245 ? 21.766 -17.266 -13.891 1 97.94 245 SER B O 1
ATOM 4301 N N . ARG B 1 246 ? 21.5 -15.734 -12.312 1 97 246 ARG B N 1
ATOM 4302 C CA . ARG B 1 246 ? 22.906 -15.789 -11.922 1 97 246 ARG B CA 1
ATOM 4303 C C . ARG B 1 246 ? 23.266 -17.141 -11.32 1 97 246 ARG B C 1
ATOM 4305 O O . ARG B 1 246 ? 24.422 -17.547 -11.312 1 97 246 ARG B O 1
ATOM 4312 N N . GLN B 1 247 ? 22.266 -17.859 -10.867 1 94.94 247 GLN B N 1
ATOM 4313 C CA . GLN B 1 247 ? 22.5 -19.156 -10.242 1 94.94 247 GLN B CA 1
ATOM 4314 C C . GLN B 1 247 ? 22.594 -20.266 -11.281 1 94.94 247 GLN B C 1
ATOM 4316 O O . GLN B 1 247 ? 23.047 -21.375 -10.984 1 94.94 247 GLN B O 1
ATOM 4321 N N . ASN B 1 248 ? 22.125 -20.031 -12.453 1 96.81 248 ASN B N 1
ATOM 4322 C CA . ASN B 1 248 ? 22.234 -20.922 -13.602 1 96.81 248 ASN B CA 1
ATOM 4323 C C . ASN B 1 248 ? 22.391 -20.141 -14.906 1 96.81 248 ASN B C 1
ATOM 4325 O O . ASN B 1 248 ? 21.484 -20.141 -15.742 1 96.81 248 ASN B O 1
ATOM 4329 N N . PRO B 1 249 ? 23.5 -19.562 -15.141 1 97.31 249 PRO B N 1
ATOM 4330 C CA . PRO B 1 249 ? 23.703 -18.641 -16.266 1 97.31 249 PRO B CA 1
ATOM 4331 C C . PRO B 1 249 ? 23.562 -19.328 -17.625 1 97.31 249 PRO B C 1
ATOM 4333 O O . PRO B 1 249 ? 23.078 -18.734 -18.578 1 97.31 249 PRO B O 1
ATOM 4336 N N . ALA B 1 250 ? 23.984 -20.578 -17.672 1 97.94 250 ALA B N 1
ATOM 4337 C CA . ALA B 1 250 ? 23.922 -21.297 -18.938 1 97.94 250 ALA B CA 1
ATOM 4338 C C . ALA B 1 250 ? 22.469 -21.484 -19.391 1 97.94 250 ALA B C 1
ATOM 4340 O O . ALA B 1 250 ? 22.141 -21.219 -20.547 1 97.94 250 ALA B O 1
ATOM 4341 N N . PHE B 1 251 ? 21.688 -21.922 -18.516 1 97.94 251 PHE B N 1
ATOM 4342 C CA . PHE B 1 251 ? 20.281 -22.125 -18.844 1 97.94 251 PHE B CA 1
ATOM 4343 C C . PHE B 1 251 ? 19.625 -20.797 -19.219 1 97.94 251 PHE B C 1
ATOM 4345 O O . PHE B 1 251 ? 18.875 -20.734 -20.203 1 97.94 251 PHE B O 1
ATOM 4352 N N . SER B 1 252 ? 19.875 -19.734 -18.406 1 98.12 252 SER B N 1
ATOM 4353 C CA . SER B 1 252 ? 19.266 -18.438 -18.656 1 98.12 252 SER B CA 1
ATOM 4354 C C . SER B 1 252 ? 19.656 -17.875 -20.016 1 98.12 252 SER B C 1
ATOM 4356 O O . SER B 1 252 ? 18.812 -17.328 -20.734 1 98.12 252 SER B O 1
ATOM 4358 N N . LYS B 1 253 ? 20.938 -18.016 -20.312 1 98.12 253 LYS B N 1
ATOM 4359 C CA . LYS B 1 253 ? 21.406 -17.531 -21.609 1 98.12 253 LYS B CA 1
ATOM 4360 C C . LYS B 1 253 ? 20.703 -18.25 -22.75 1 98.12 253 LYS B C 1
ATOM 4362 O O . LYS B 1 253 ? 20.25 -17.609 -23.703 1 98.12 253 LYS B O 1
ATOM 4367 N N . SER B 1 254 ? 20.625 -19.5 -22.656 1 98.44 254 SER B N 1
ATOM 4368 C CA . SER B 1 254 ? 19.953 -20.297 -23.688 1 98.44 254 SER B CA 1
ATOM 4369 C C . SER B 1 254 ? 18.484 -19.922 -23.797 1 98.44 254 SER B C 1
ATOM 4371 O O . SER B 1 254 ? 17.969 -19.719 -24.906 1 98.44 254 SER B O 1
ATOM 4373 N N . LEU B 1 255 ? 17.812 -19.828 -22.672 1 98.5 255 LEU B N 1
ATOM 4374 C CA . LEU B 1 255 ? 16.391 -19.469 -22.641 1 98.5 255 LEU B CA 1
ATOM 4375 C C . LEU B 1 255 ? 16.156 -18.141 -23.328 1 98.5 255 LEU B C 1
ATOM 4377 O O . LEU B 1 255 ? 15.242 -18.016 -24.156 1 98.5 255 LEU B O 1
ATOM 4381 N N . CYS B 1 256 ? 16.922 -17.141 -23.031 1 98.62 256 CYS B N 1
ATOM 4382 C CA . CYS B 1 256 ? 16.734 -15.789 -23.547 1 98.62 256 CYS B CA 1
ATOM 4383 C C . CYS B 1 256 ? 17.141 -15.695 -25.016 1 98.62 256 CYS B C 1
ATOM 4385 O O . CYS B 1 256 ? 16.453 -15.07 -25.812 1 98.62 256 CYS B O 1
ATOM 4387 N N . ASP B 1 257 ? 18.281 -16.344 -25.359 1 98.31 257 ASP B N 1
ATOM 4388 C CA . ASP B 1 257 ? 18.781 -16.297 -26.734 1 98.31 257 ASP B CA 1
ATOM 4389 C C . ASP B 1 257 ? 17.812 -17 -27.688 1 98.31 257 ASP B C 1
ATOM 4391 O O . ASP B 1 257 ? 17.641 -16.547 -28.828 1 98.31 257 ASP B O 1
ATOM 4395 N N . GLU B 1 258 ? 17.234 -18.047 -27.25 1 98.38 258 GLU B N 1
ATOM 4396 C CA . GLU B 1 258 ? 16.359 -18.859 -28.109 1 98.38 258 GLU B CA 1
ATOM 4397 C C . GLU B 1 258 ? 14.969 -18.25 -28.203 1 98.38 258 GLU B C 1
ATOM 4399 O O . GLU B 1 258 ? 14.18 -18.625 -29.078 1 98.38 258 GLU B O 1
ATOM 4404 N N . ASN B 1 259 ? 14.633 -17.344 -27.375 1 98.62 259 ASN B N 1
ATOM 4405 C CA . ASN B 1 259 ? 13.305 -16.734 -27.328 1 98.62 259 ASN B CA 1
ATOM 4406 C C . ASN B 1 259 ? 13.383 -15.219 -27.203 1 98.62 259 ASN B C 1
ATOM 4408 O O . ASN B 1 259 ? 12.969 -14.656 -26.188 1 98.62 259 ASN B O 1
ATOM 4412 N N . PRO B 1 260 ? 13.75 -14.508 -28.281 1 97.69 260 PRO B N 1
ATOM 4413 C CA . PRO B 1 260 ? 13.875 -13.047 -28.203 1 97.69 260 PRO B CA 1
ATOM 4414 C C . PRO B 1 260 ? 12.586 -12.367 -27.766 1 97.69 260 PRO B C 1
ATOM 4416 O O . PRO B 1 260 ? 11.508 -12.68 -28.281 1 97.69 260 PRO B O 1
ATOM 4419 N N . GLY B 1 261 ? 12.703 -11.516 -26.719 1 97.94 261 GLY B N 1
ATOM 4420 C CA . GLY B 1 261 ? 11.562 -10.758 -26.234 1 97.94 261 GLY B CA 1
ATOM 4421 C C . GLY B 1 261 ? 10.891 -11.398 -25.031 1 97.94 261 GLY B C 1
ATOM 4422 O O . GLY B 1 261 ? 10.07 -10.766 -24.359 1 97.94 261 GLY B O 1
ATOM 4423 N N . PHE B 1 262 ? 11.273 -12.609 -24.766 1 98.69 262 PHE B N 1
ATOM 4424 C CA . PHE B 1 262 ? 10.648 -13.344 -23.672 1 98.69 262 PHE B CA 1
ATOM 4425 C C . PHE B 1 262 ? 11.219 -12.914 -22.328 1 98.69 262 PHE B C 1
ATOM 4427 O O . PHE B 1 262 ? 10.461 -12.633 -21.391 1 98.69 262 PHE B O 1
ATOM 4434 N N . CYS B 1 263 ? 12.523 -12.852 -22.219 1 98.75 263 CYS B N 1
ATOM 4435 C CA . CYS B 1 263 ? 13.195 -12.508 -20.969 1 98.75 263 CYS B CA 1
ATOM 4436 C C . CYS B 1 263 ? 13.188 -11.008 -20.734 1 98.75 263 CYS B C 1
ATOM 4438 O O . CYS B 1 263 ? 13.273 -10.227 -21.688 1 98.75 263 CYS B O 1
ATOM 4440 N N . PRO B 1 264 ? 13.062 -10.609 -19.469 1 98.5 264 PRO B N 1
ATOM 4441 C CA . PRO B 1 264 ? 13.039 -9.172 -19.188 1 98.5 264 PRO B CA 1
ATOM 4442 C C . PRO B 1 264 ? 14.414 -8.531 -19.297 1 98.5 264 PRO B C 1
ATOM 4444 O O . PRO B 1 264 ? 15.43 -9.195 -19.094 1 98.5 264 PRO B O 1
ATOM 4447 N N . ASP B 1 265 ? 14.359 -7.238 -19.625 1 96.69 265 ASP B N 1
ATOM 4448 C CA . ASP B 1 265 ? 15.547 -6.402 -19.484 1 96.69 265 ASP B CA 1
ATOM 4449 C C . ASP B 1 265 ? 15.844 -6.125 -18 1 96.69 265 ASP B C 1
ATOM 4451 O O . ASP B 1 265 ? 15 -5.582 -17.281 1 96.69 265 ASP B O 1
ATOM 4455 N N . THR B 1 266 ? 17.078 -6.469 -17.562 1 96.81 266 THR B N 1
ATOM 4456 C CA . THR B 1 266 ? 17.375 -6.395 -16.125 1 96.81 266 THR B CA 1
ATOM 4457 C C . THR B 1 266 ? 18.25 -5.188 -15.82 1 96.81 266 THR B C 1
ATOM 4459 O O . THR B 1 266 ? 18.875 -5.117 -14.758 1 96.81 266 THR B O 1
ATOM 4462 N N . GLU B 1 267 ? 18.344 -4.211 -16.656 1 94.19 267 GLU B N 1
ATOM 4463 C CA . GLU B 1 267 ? 19.234 -3.059 -16.5 1 94.19 267 GLU B CA 1
ATOM 4464 C C . GLU B 1 267 ? 18.844 -2.217 -15.289 1 94.19 267 GLU B C 1
ATOM 4466 O O . GLU B 1 267 ? 19.703 -1.571 -14.68 1 94.19 267 GLU B O 1
ATOM 4471 N N . LEU B 1 268 ? 17.656 -2.273 -14.969 1 91.81 268 LEU B N 1
ATOM 4472 C CA . LEU B 1 268 ? 17.188 -1.454 -13.852 1 91.81 268 LEU B CA 1
ATOM 4473 C C . LEU B 1 268 ? 17.641 -2.043 -12.516 1 91.81 268 LEU B C 1
ATOM 4475 O O . LEU B 1 268 ? 17.594 -1.365 -11.492 1 91.81 268 LEU B O 1
ATOM 4479 N N . CYS B 1 269 ? 18.047 -3.279 -12.523 1 95.75 269 CYS B N 1
ATOM 4480 C CA . CYS B 1 269 ? 18.375 -3.986 -11.281 1 95.75 269 CYS B CA 1
ATOM 4481 C C . CYS B 1 269 ? 19.766 -3.617 -10.781 1 95.75 269 CYS B C 1
ATOM 4483 O O . CYS B 1 269 ? 20.625 -4.488 -10.625 1 95.75 269 CYS B O 1
ATOM 4485 N N . VAL B 1 270 ? 19.984 -2.346 -10.602 1 93.44 270 VAL B N 1
ATOM 4486 C CA . VAL B 1 270 ? 21.172 -1.747 -9.984 1 93.44 270 VAL B CA 1
ATOM 4487 C C . VAL B 1 270 ? 20.75 -0.83 -8.844 1 93.44 270 VAL B C 1
ATOM 4489 O O . VAL B 1 270 ? 19.609 -0.341 -8.812 1 93.44 270 VAL B O 1
ATOM 4492 N N . PRO B 1 271 ? 21.609 -0.661 -7.891 1 90.81 271 PRO B N 1
ATOM 4493 C CA . PRO B 1 271 ? 21.219 0.163 -6.742 1 90.81 271 PRO B CA 1
ATOM 4494 C C . PRO B 1 271 ? 20.75 1.558 -7.148 1 90.81 271 PRO B C 1
ATOM 4496 O O . PRO B 1 271 ? 21.375 2.207 -7.984 1 90.81 271 PRO B O 1
ATOM 4499 N N . PHE B 1 272 ? 19.656 1.89 -6.648 1 88 272 PHE B N 1
ATOM 4500 C CA . PHE B 1 272 ? 19.109 3.23 -6.848 1 88 272 PHE B CA 1
ATOM 4501 C C . PHE B 1 272 ? 19.953 4.266 -6.117 1 88 272 PHE B C 1
ATOM 4503 O O . PHE B 1 272 ? 20.266 4.098 -4.934 1 88 272 PHE B O 1
ATOM 4510 N N . MET B 1 273 ? 20.531 5.195 -6.859 1 75.81 273 MET B N 1
ATOM 4511 C CA . MET B 1 273 ? 21.422 6.188 -6.277 1 75.81 273 MET B CA 1
ATOM 4512 C C . MET B 1 273 ? 20.641 7.363 -5.707 1 75.81 273 MET B C 1
ATOM 4514 O O . MET B 1 273 ? 21.156 8.133 -4.902 1 75.81 273 MET B O 1
ATOM 4518 N N . GLY B 1 274 ? 19.312 7.559 -6.062 1 62 274 GLY B N 1
ATOM 4519 C CA . GLY B 1 274 ? 18.609 8.828 -5.902 1 62 274 GLY B CA 1
ATOM 4520 C C . GLY B 1 274 ? 18.297 9.156 -4.457 1 62 274 GLY B C 1
ATOM 4521 O O . GLY B 1 274 ? 18.031 8.266 -3.652 1 62 274 GLY B O 1
ATOM 4522 N N . ILE B 1 275 ? 19.016 10.211 -3.949 1 64.69 275 ILE B N 1
ATOM 4523 C CA . ILE B 1 275 ? 18.594 11.031 -2.816 1 64.69 275 ILE B CA 1
ATOM 4524 C C . ILE B 1 275 ? 17.344 11.828 -3.184 1 64.69 275 ILE B C 1
ATOM 4526 O O . ILE B 1 275 ? 16.922 11.82 -4.34 1 64.69 275 ILE B O 1
ATOM 4530 N N . CYS B 1 276 ? 16.594 12.414 -2.201 1 75.69 276 CYS B N 1
ATOM 4531 C CA . CYS B 1 276 ? 15.438 13.258 -2.486 1 75.69 276 CYS B CA 1
ATOM 4532 C C . CYS B 1 276 ? 15.719 14.195 -3.658 1 75.69 276 CYS B C 1
ATOM 4534 O O . CYS B 1 276 ? 16.812 14.742 -3.764 1 75.69 276 CYS B O 1
ATOM 4536 N N . SER B 1 277 ? 15.125 13.977 -4.895 1 58.59 277 SER B N 1
ATOM 4537 C CA . SER B 1 277 ? 15.344 14.719 -6.133 1 58.59 277 SER B CA 1
ATOM 4538 C C . SER B 1 277 ? 15.438 16.219 -5.871 1 58.59 277 SER B C 1
ATOM 4540 O O . SER B 1 277 ? 14.625 16.766 -5.133 1 58.59 277 SER B O 1
ATOM 4542 N N . ASP B 1 278 ? 16.688 16.891 -5.852 1 51.47 278 ASP B N 1
ATOM 4543 C CA . ASP B 1 278 ? 16.688 18.344 -5.961 1 51.47 278 ASP B CA 1
ATOM 4544 C C . ASP B 1 278 ? 15.805 18.812 -7.113 1 51.47 278 ASP B C 1
ATOM 4546 O O . ASP B 1 278 ? 15.359 18 -7.93 1 51.47 278 ASP B O 1
ATOM 4550 N N . LYS B 1 279 ? 16.328 20.281 -7.922 1 39.47 279 LYS B N 1
ATOM 4551 C CA . LYS B 1 279 ? 15.633 21.016 -8.984 1 39.47 279 LYS B CA 1
ATOM 4552 C C . LYS B 1 279 ? 15.344 20.094 -10.172 1 39.47 279 LYS B C 1
ATOM 4554 O O . LYS B 1 279 ? 16.125 19.188 -10.469 1 39.47 279 LYS B O 1
ATOM 4559 N N . ALA B 1 280 ? 14.188 20.25 -10.734 1 39.44 280 ALA B N 1
ATOM 4560 C CA . ALA B 1 280 ? 13.891 20.125 -12.156 1 39.44 280 ALA B CA 1
ATOM 4561 C C . ALA B 1 280 ? 15.047 20.641 -13.008 1 39.44 280 ALA B C 1
ATOM 4563 O O . ALA B 1 280 ? 15.203 21.859 -13.172 1 39.44 280 ALA B O 1
ATOM 4564 N N . SER B 1 281 ? 16.234 20.406 -12.953 1 30.62 281 SER B N 1
ATOM 4565 C CA . SER B 1 281 ? 17.062 20.781 -14.086 1 30.62 281 SER B CA 1
ATOM 4566 C C . SER B 1 281 ? 16.484 20.281 -15.398 1 30.62 281 SER B C 1
ATOM 4568 O O . SER B 1 281 ? 16.703 19.141 -15.789 1 30.62 281 SER B O 1
ATOM 4570 N N . ALA B 1 282 ? 15.234 20.578 -15.797 1 31.41 282 ALA B N 1
ATOM 4571 C CA . ALA B 1 282 ? 14.898 20.594 -17.219 1 31.41 282 ALA B CA 1
ATOM 4572 C C . ALA B 1 282 ? 15.969 21.328 -18.016 1 31.41 282 ALA B C 1
ATOM 4574 O O . ALA B 1 282 ? 16.219 22.516 -17.797 1 31.41 282 ALA B O 1
ATOM 4575 N N . ASN B 1 283 ? 17.016 20.766 -18.594 1 29.66 283 ASN B N 1
ATOM 4576 C CA . ASN B 1 283 ? 17.766 21.109 -19.797 1 29.66 283 ASN B CA 1
ATOM 4577 C C . ASN B 1 283 ? 16.859 21.672 -20.891 1 29.66 283 ASN B C 1
ATOM 4579 O O . ASN B 1 283 ? 16.219 20.906 -21.609 1 29.66 283 ASN B O 1
ATOM 4583 N N . HIS B 1 284 ? 16.047 22.672 -20.734 1 29.53 284 HIS B N 1
ATOM 4584 C CA . HIS B 1 284 ? 15.695 23.453 -21.922 1 29.53 284 HIS B CA 1
ATOM 4585 C C . HIS B 1 284 ? 16.938 23.891 -22.672 1 29.53 284 HIS B C 1
ATOM 4587 O O . HIS B 1 284 ? 17.625 24.828 -22.25 1 29.53 284 HIS B O 1
ATOM 4593 N N . SER B 1 285 ? 17.812 23.031 -23.172 1 26.92 285 SER B N 1
ATOM 4594 C CA . SER B 1 285 ? 18.672 23.406 -24.281 1 26.92 285 SER B CA 1
ATOM 4595 C C . SER B 1 285 ? 17.875 24.078 -25.391 1 26.92 285 SER B C 1
ATOM 4597 O O . SER B 1 285 ? 16.906 23.516 -25.891 1 26.92 285 SER B O 1
ATOM 4599 N N . SER B 1 286 ? 17.75 25.469 -25.422 1 26.86 286 SER B N 1
ATOM 4600 C CA . SER B 1 286 ? 17.625 26.469 -26.469 1 26.86 286 SER B CA 1
ATOM 4601 C C . SER B 1 286 ? 18.438 26.094 -27.703 1 26.86 286 SER B C 1
ATOM 4603 O O . SER B 1 286 ? 19.672 26.016 -27.641 1 26.86 286 SER B O 1
ATOM 4605 N N . SER B 1 287 ? 18.062 25.062 -28.484 1 24.97 287 SER B N 1
ATOM 4606 C CA . SER B 1 287 ? 18.484 25.156 -29.875 1 24.97 287 SER B CA 1
ATOM 4607 C C . SER B 1 287 ? 18.156 26.531 -30.453 1 24.97 287 SER B C 1
ATOM 4609 O O . SER B 1 287 ? 16.984 26.859 -30.672 1 24.97 287 SER B O 1
ATOM 4611 N N . GLN B 1 288 ? 18.844 27.578 -30.062 1 21.36 288 GLN B N 1
ATOM 4612 C CA . GLN B 1 288 ? 19.172 28.75 -30.875 1 21.36 288 GLN B CA 1
ATOM 4613 C C . GLN B 1 288 ? 19.781 28.359 -32.219 1 21.36 288 GLN B C 1
ATOM 4615 O O . GLN B 1 288 ? 20.062 29.203 -33.062 1 21.36 288 GLN B O 1
ATOM 4620 N N . GLU B 1 289 ? 19.734 27.141 -32.875 1 20.94 289 GLU B N 1
ATOM 4621 C CA . GLU B 1 289 ? 19.781 27.516 -34.281 1 20.94 289 GLU B CA 1
ATOM 4622 C C . GLU B 1 289 ? 18.406 27.922 -34.781 1 20.94 289 GLU B C 1
ATOM 4624 O O . GLU B 1 289 ? 17.391 27.391 -34.344 1 20.94 289 GLU B O 1
#

Secondary structure (DSSP, 8-state):
-----------HHHHHHHHHHHHHHHHHHTTPPP---TT-EEEEEEEEEE-SSS-EEEEEEEEEE-SSEEEEEE----SHHHHHHHT---EEE-TTSTT--EEEHHHHHHHHHHHHHHHHHHHTS-TTSEEEEEEETHHHHHHHHHHHHHHHHSS--S-EEEEESPPP-B-HHHHHHHHHH--EEEEEEETT-SGGG-S-SEE-TTSSSS-EE-BPPS-EEEE----S-TTTTTT-HHHHHHHHHTTSHHHHHHHHHHSTTTSPP-TT-S-----S--S----------/-----------HHHHHHHHHHHHHHHHHHTTPPP---TT-EEEEEEEEEE-SSS-EEEEEEEEEE-SSEEEEEE----SHHHHHHHT---EEE-TTSTT--EEEHHHHHHHHHHHHHHHHHHHTS-TTSEEEEEEETHHHHHHHHHHHHHHHHSS--S-EEEEESPPP-B-HHHHHHHHHH--EEEEEEETT-SGGG-S-SEE-TTSSSS-EE-BPPSPEEEE----S-TTTTTT-HHHHHHHHHTTSHHHHHHHHHHSTTTSPP-TT-S-----S-------------

Radius of gyration: 25.77 Å; Cα contacts (8 Å, |Δi|>4): 1240; chains: 2; bounding box: 64×89×76 Å

Foldseek 3Di:
DPDCPVVLDDDLLVLLQQLLQLVLLVCVQVVHDRFDFPQKDWQFFFWWWFADPDTDITTFHTWMDGPAEIETEGEADDDVSRVRLQPQQDWDPQDQDPPLAIWGPSLSRRLVRRVVVVLVSVQVDDLNHAYEFEYAASRLLSSLSNVQNCLVPHSNVAHAYEYELYAFIGAPSNLVSSCVRHVRYEYEYEPLACRNCPPPQWAPPPVPPHTDGTDHHDDYDYDYDDQQDHVPQRRDSLLVSVRSCVVPVVSSVCRCVNTPPSHDDNVVNHRDPDDPDDDPPPPPPPPPD/DPDCPVVLDDDLLVLLQQLLQLVLLVCVQVVHDRFDFPQKDWQFFFWWWFADPDTDITTFHTWMDGPAEIETEGEADDDVSRVRLQPQQDWDPQDQDPPLAIWGPSLSRRLVRRVVVVLVSVQVDDLNHAYEFEYAASRLLSSLSNVQNCLVPHSNVAHAYEYELYAFIGAPSNLVSSCVRHVRYEYEYEPLACRNCPPPQWAPPPVPPHTDGTDHHDDYDYDYDDQQDHVPQRRDSLLVSVRSCVVPVPSSVCRCVNTPPSHDDNVVNHRDPDDPDDDPPPPPPPPPD